Protein AF-A0A6M6JN45-F1 (afdb_monomer_lite)

Radius of gyration: 21.78 Å; chains: 1; bounding box: 51×62×57 Å

Secondary structure (DSSP, 8-state):
-PPPP---HHHHHHHHHTTHHHHHHHSHHHHHHHHTTTHHHHHHHHHHHHHHTT--EEEEE--HHHHHHHHHHH-TT-SEEEE-S--HHHHHHHHTS-GGGEEEEE---TTS--HHHHHHHHHHHHHHHHTT--TTTTEEEEEPTT----TTSEEEE--S-STTSHHHHHHHHHHT--HHHHHHHHHHHHHHHTS--TT-HHHHHHHHHHHSS-EEESSSHHHHHHHHH-SSBPP--EEES-SS--GGGTT-EEESTTSSB---S-HHHHHHHHHHHHHHHHHHSPBPP-PPP--S-EEEEEETTEEEEE-TTSPTT--SHHHHHHHHHHS--SSEEEEE-S-TTTTGGGGGHHHHHHHHH-S-EEEEESS---TTSEEEEEEE---SSS--HHHHHHHHHHHHHT-SS-EEEEEESSHHHHHHHHHHHHHT-

Structure (mmCIF, N/CA/C/O backbone):
data_AF-A0A6M6JN45-F1
#
_entry.id   AF-A0A6M6JN45-F1
#
loop_
_atom_site.group_PDB
_atom_site.id
_atom_site.type_symbol
_atom_site.label_atom_id
_atom_site.label_alt_id
_atom_site.label_comp_id
_atom_site.label_asym_id
_atom_site.label_entity_id
_atom_site.label_seq_id
_atom_site.pdbx_PDB_ins_code
_atom_site.Cartn_x
_atom_site.Cartn_y
_atom_site.Cartn_z
_atom_site.occupancy
_atom_site.B_iso_or_equiv
_atom_site.auth_seq_id
_atom_site.auth_comp_id
_atom_site.auth_asym_id
_atom_site.auth_atom_id
_atom_site.pdbx_PDB_model_num
ATOM 1 N N . MET A 1 1 ? -20.669 22.381 -11.187 1.00 40.47 1 MET A N 1
ATOM 2 C CA . MET A 1 1 ? -19.423 23.168 -11.249 1.00 40.47 1 MET A CA 1
ATOM 3 C C . MET A 1 1 ? -18.968 23.366 -9.821 1.00 40.47 1 MET A C 1
ATOM 5 O O . MET A 1 1 ? -19.479 24.249 -9.146 1.00 40.47 1 MET A O 1
ATOM 9 N N . THR A 1 2 ? -18.127 22.462 -9.335 1.00 48.34 2 THR A N 1
ATOM 10 C CA . THR A 1 2 ? -17.433 22.597 -8.054 1.00 48.34 2 THR A CA 1
ATOM 11 C C . THR A 1 2 ? -16.395 23.703 -8.249 1.00 48.34 2 THR A C 1
ATOM 13 O O . THR A 1 2 ? -15.660 23.682 -9.234 1.00 48.34 2 THR A O 1
ATOM 16 N N . THR A 1 3 ? -16.407 24.740 -7.415 1.00 53.75 3 THR A N 1
ATOM 17 C CA . THR A 1 3 ? -15.419 25.824 -7.501 1.00 53.75 3 THR A CA 1
ATOM 18 C C . THR A 1 3 ? -14.046 25.240 -7.176 1.00 53.75 3 THR A C 1
ATOM 20 O O . THR A 1 3 ? -13.905 24.614 -6.128 1.00 53.75 3 THR A O 1
ATOM 23 N N . ALA A 1 4 ? -13.060 25.416 -8.061 1.00 64.88 4 ALA A N 1
ATOM 24 C CA . ALA A 1 4 ? -11.691 24.964 -7.815 1.00 64.88 4 ALA A CA 1
ATOM 25 C C . ALA A 1 4 ? -11.175 25.559 -6.495 1.00 64.88 4 ALA A C 1
ATOM 27 O O . ALA A 1 4 ? -11.266 26.772 -6.278 1.00 64.88 4 ALA A O 1
ATOM 28 N N . VAL A 1 5 ? -10.680 24.704 -5.600 1.00 84.25 5 VAL A N 1
ATOM 29 C CA . VAL A 1 5 ? -10.133 25.136 -4.310 1.00 84.25 5 VAL A CA 1
ATOM 30 C C . VAL A 1 5 ? -8.695 25.591 -4.532 1.00 84.25 5 VAL A C 1
ATOM 32 O O . VAL A 1 5 ? -7.874 24.834 -5.042 1.00 84.25 5 VAL A O 1
ATOM 35 N N . HIS A 1 6 ? -8.385 26.826 -4.138 1.00 88.19 6 HIS A N 1
ATOM 36 C CA . HIS A 1 6 ? -7.027 27.366 -4.175 1.00 88.19 6 HIS A CA 1
ATOM 37 C C . HIS A 1 6 ? -6.503 27.608 -2.756 1.00 88.19 6 HIS A C 1
ATOM 39 O O . HIS A 1 6 ? -7.252 28.106 -1.909 1.00 88.19 6 HIS A O 1
ATOM 45 N N . PRO A 1 7 ? -5.225 27.291 -2.484 1.00 91.38 7 PRO A N 1
ATOM 46 C CA . PRO A 1 7 ? -4.605 27.611 -1.209 1.00 91.38 7 PRO A CA 1
ATOM 47 C C . PRO A 1 7 ? -4.439 29.135 -1.047 1.00 91.38 7 PRO A C 1
ATOM 49 O O . PRO A 1 7 ? -4.425 29.870 -2.041 1.00 91.38 7 PRO A O 1
ATOM 52 N N . PRO A 1 8 ? -4.295 29.637 0.194 1.00 93.19 8 PRO A N 1
ATOM 53 C CA . PRO A 1 8 ? -4.067 31.057 0.445 1.00 93.19 8 PRO A CA 1
ATOM 54 C C . PRO A 1 8 ? -2.817 31.584 -0.280 1.00 93.19 8 PRO A C 1
ATOM 56 O O . PRO A 1 8 ? -1.755 30.957 -0.250 1.00 93.19 8 PRO A O 1
ATOM 59 N N . ALA A 1 9 ? -2.926 32.756 -0.914 1.00 93.38 9 ALA A N 1
ATOM 60 C CA . ALA A 1 9 ? -1.840 33.336 -1.711 1.00 93.38 9 ALA A CA 1
ATOM 61 C C . ALA A 1 9 ? -0.575 33.636 -0.884 1.00 93.38 9 ALA A C 1
ATOM 63 O O . ALA A 1 9 ? 0.534 33.563 -1.404 1.00 93.38 9 ALA A O 1
ATOM 64 N N . ASP A 1 10 ? -0.721 33.935 0.409 1.00 95.94 10 ASP A N 1
ATOM 65 C CA . ASP A 1 10 ? 0.396 34.147 1.334 1.00 95.94 10 ASP A CA 1
ATOM 66 C C . ASP A 1 10 ? 1.163 32.851 1.645 1.00 95.94 10 ASP A C 1
ATOM 68 O O . ASP A 1 10 ? 2.376 32.886 1.851 1.00 95.94 10 ASP A O 1
ATOM 72 N N . VAL A 1 11 ? 0.487 31.695 1.652 1.00 96.00 11 VAL A N 1
ATOM 73 C CA . VAL A 1 11 ? 1.140 30.385 1.800 1.00 96.00 11 VAL A CA 1
ATOM 74 C C . VAL A 1 11 ? 1.981 30.089 0.562 1.00 96.00 11 VAL A C 1
ATOM 76 O O . VAL A 1 11 ? 3.159 29.767 0.702 1.00 96.00 11 VAL A O 1
ATOM 79 N N . LEU A 1 12 ? 1.415 30.268 -0.638 1.00 96.81 12 LEU A N 1
ATOM 80 C CA . LEU A 1 12 ? 2.154 30.088 -1.893 1.00 96.81 12 LEU A CA 1
ATOM 81 C C . LEU A 1 12 ? 3.331 31.063 -2.008 1.00 96.81 12 LEU A C 1
ATOM 83 O O . LEU A 1 12 ? 4.428 30.641 -2.358 1.00 96.81 12 LEU A O 1
ATOM 87 N N . GLY A 1 13 ? 3.137 32.334 -1.641 1.00 96.56 13 GLY A N 1
ATOM 88 C CA . GLY A 1 13 ? 4.209 33.330 -1.616 1.00 96.56 13 GLY A CA 1
ATOM 89 C C . GLY A 1 13 ? 5.385 32.899 -0.737 1.00 96.56 13 GLY A C 1
ATOM 90 O O . GLY A 1 13 ? 6.525 32.943 -1.183 1.00 96.56 13 GLY A O 1
ATOM 91 N N . ARG A 1 14 ? 5.119 32.375 0.470 1.00 97.00 14 ARG A N 1
ATOM 92 C CA . ARG A 1 14 ? 6.176 31.860 1.361 1.00 97.00 14 ARG A CA 1
ATOM 93 C C . ARG A 1 14 ? 6.919 30.651 0.792 1.00 97.00 14 ARG A C 1
ATOM 95 O O . ARG A 1 14 ? 8.124 30.549 0.999 1.00 97.00 14 ARG A O 1
ATOM 102 N N . LEU A 1 15 ? 6.224 29.742 0.105 1.00 97.56 15 LEU A N 1
ATOM 103 C CA . LEU A 1 15 ? 6.859 28.587 -0.542 1.00 97.56 15 LEU A CA 1
ATOM 104 C C . LEU A 1 15 ? 7.791 29.024 -1.678 1.00 97.56 15 LEU A C 1
ATOM 106 O O . LEU A 1 15 ? 8.909 28.521 -1.773 1.00 97.56 15 LEU A O 1
ATOM 110 N N . VAL A 1 16 ? 7.342 29.977 -2.501 1.00 98.00 16 VAL A N 1
ATOM 111 C CA . VAL A 1 16 ? 8.120 30.532 -3.619 1.00 98.00 16 VAL A CA 1
ATOM 112 C C . VAL A 1 16 ? 9.330 31.314 -3.105 1.00 98.00 16 VAL A C 1
ATOM 114 O O . VAL A 1 16 ? 10.452 31.052 -3.531 1.00 98.00 16 VAL A O 1
ATOM 117 N N . ASP A 1 17 ? 9.135 32.212 -2.136 1.00 97.50 17 ASP A N 1
ATOM 118 C CA . ASP A 1 17 ? 10.223 32.985 -1.519 1.00 97.50 17 ASP A CA 1
ATOM 119 C C . ASP A 1 17 ? 11.254 32.075 -0.825 1.00 97.50 17 ASP A C 1
ATOM 121 O O . ASP A 1 17 ? 12.443 32.396 -0.768 1.00 97.50 17 ASP A O 1
ATOM 125 N N . GLY A 1 18 ? 10.801 30.932 -0.297 1.00 97.19 18 GLY A N 1
ATOM 126 C CA . GLY A 1 18 ? 11.632 29.910 0.338 1.00 97.19 18 GLY A CA 1
ATOM 127 C C . GLY A 1 18 ? 12.325 28.942 -0.626 1.00 97.19 18 GLY A C 1
ATOM 128 O O . GLY A 1 18 ? 13.052 28.069 -0.155 1.00 97.19 18 GLY A O 1
ATOM 129 N N . ALA A 1 19 ? 12.109 29.075 -1.938 1.00 97.56 19 ALA A N 1
ATOM 130 C CA . ALA A 1 19 ? 12.617 28.170 -2.971 1.00 97.56 19 ALA A CA 1
ATOM 131 C C . ALA A 1 19 ? 12.285 26.679 -2.720 1.00 97.56 19 ALA A C 1
ATOM 133 O O . ALA A 1 19 ? 13.114 25.783 -2.932 1.00 97.56 19 ALA A O 1
ATOM 134 N N . VAL A 1 20 ? 11.088 26.403 -2.186 1.00 97.00 20 VAL A N 1
ATOM 135 C CA . VAL A 1 20 ? 10.711 25.065 -1.705 1.00 97.00 20 VAL A CA 1
ATOM 136 C C . VAL A 1 20 ? 10.593 24.054 -2.848 1.00 97.00 20 VAL A C 1
ATOM 138 O O . VAL A 1 20 ? 11.021 22.912 -2.681 1.00 97.00 20 VAL A O 1
ATOM 141 N N . ALA A 1 21 ? 10.065 24.440 -4.014 1.00 96.88 21 ALA A N 1
ATOM 142 C CA . ALA A 1 21 ? 9.943 23.534 -5.156 1.00 96.88 21 ALA A CA 1
ATOM 143 C C . ALA A 1 21 ? 11.320 23.112 -5.680 1.00 96.88 21 ALA A C 1
ATOM 145 O O . ALA A 1 21 ? 11.554 21.921 -5.910 1.00 96.88 21 ALA A O 1
ATOM 146 N N . SER A 1 22 ? 12.251 24.064 -5.813 1.00 96.19 22 SER A N 1
ATOM 147 C CA . SER A 1 22 ? 13.625 23.755 -6.209 1.00 96.19 22 SER A CA 1
ATOM 148 C C . SER A 1 22 ? 14.314 22.862 -5.175 1.00 96.19 22 SER A C 1
ATOM 150 O O . SER A 1 22 ? 14.963 21.888 -5.553 1.00 96.19 22 SER A O 1
ATOM 152 N N . ALA A 1 23 ? 14.144 23.143 -3.877 1.00 95.19 23 ALA A N 1
ATOM 153 C CA . ALA A 1 23 ? 14.745 22.348 -2.805 1.00 95.19 23 ALA A CA 1
ATOM 154 C C . ALA A 1 23 ? 14.238 20.894 -2.796 1.00 95.19 23 ALA A C 1
ATOM 156 O O . ALA A 1 23 ? 15.038 19.963 -2.697 1.00 95.19 23 ALA A O 1
ATOM 157 N N . VAL A 1 24 ? 12.926 20.685 -2.962 1.00 93.38 24 VAL A N 1
ATOM 158 C CA . VAL A 1 24 ? 12.335 19.345 -3.128 1.00 93.38 24 VAL A CA 1
ATOM 159 C C . VAL A 1 24 ? 12.900 18.659 -4.376 1.00 93.38 24 VAL A C 1
ATOM 161 O O . VAL A 1 24 ? 13.296 17.495 -4.315 1.00 93.38 24 VAL A O 1
ATOM 164 N N . GLY A 1 25 ? 13.004 19.389 -5.491 1.00 92.31 25 GLY A N 1
ATOM 165 C CA . GLY A 1 25 ? 13.519 18.894 -6.770 1.00 92.31 25 GLY A CA 1
ATOM 166 C C . GLY A 1 25 ? 14.996 18.479 -6.777 1.00 92.31 25 GLY A C 1
ATOM 167 O O . GLY A 1 25 ? 15.408 17.703 -7.653 1.00 92.31 25 GLY A O 1
ATOM 168 N N . ASP A 1 26 ? 15.780 18.987 -5.826 1.00 91.19 26 ASP A N 1
ATOM 169 C CA . ASP A 1 26 ? 17.180 18.621 -5.585 1.00 91.19 26 ASP A CA 1
ATOM 170 C C . ASP A 1 26 ? 17.353 17.580 -4.466 1.00 91.19 26 ASP A C 1
ATOM 172 O O . ASP A 1 26 ? 18.458 17.073 -4.256 1.00 91.19 26 ASP A O 1
ATOM 176 N N . GLY A 1 27 ? 16.262 17.203 -3.793 1.00 88.44 27 GLY A N 1
ATOM 177 C CA . GLY A 1 27 ? 16.241 16.140 -2.798 1.00 88.44 27 GLY A CA 1
ATOM 178 C C . GLY A 1 27 ? 16.537 14.747 -3.380 1.00 88.44 27 GLY A C 1
ATOM 179 O O . GLY A 1 27 ? 16.401 14.513 -4.587 1.00 88.44 27 GLY A O 1
ATOM 180 N N . PRO A 1 28 ? 16.912 13.777 -2.524 1.00 81.06 28 PRO A N 1
ATOM 181 C CA . PRO A 1 28 ? 17.356 12.451 -2.960 1.00 81.06 28 PRO A CA 1
ATOM 182 C C . PRO A 1 28 ? 16.277 11.677 -3.732 1.00 81.06 28 PRO A C 1
ATOM 184 O O . PRO A 1 28 ? 16.596 11.054 -4.744 1.00 81.06 28 PRO A O 1
ATOM 187 N N . ARG A 1 29 ? 15.002 11.779 -3.325 1.00 87.38 29 ARG A N 1
ATOM 188 C CA . ARG A 1 29 ? 13.880 11.108 -4.007 1.00 87.38 29 ARG A CA 1
ATOM 189 C C . ARG A 1 29 ? 13.657 11.639 -5.425 1.00 87.38 29 ARG A C 1
ATOM 191 O O . ARG A 1 29 ? 13.634 10.869 -6.385 1.00 87.38 29 ARG A O 1
ATOM 198 N N . ALA A 1 30 ? 13.629 12.964 -5.580 1.00 85.19 30 ALA A N 1
ATOM 199 C CA . ALA A 1 30 ? 13.454 13.623 -6.874 1.00 85.19 30 ALA A CA 1
ATOM 200 C C . ALA A 1 30 ? 14.658 13.436 -7.821 1.00 85.19 30 ALA A C 1
ATOM 202 O O . ALA A 1 30 ? 14.510 13.499 -9.048 1.00 85.19 30 ALA A O 1
ATOM 203 N N . ALA A 1 31 ? 15.857 13.183 -7.283 1.00 82.88 31 ALA A N 1
ATOM 204 C CA . ALA A 1 31 ? 17.055 12.929 -8.080 1.00 82.88 31 ALA A CA 1
ATOM 205 C C . ALA A 1 31 ? 16.952 11.648 -8.931 1.00 82.88 31 ALA A C 1
ATOM 207 O O . ALA A 1 31 ? 17.550 11.596 -10.013 1.00 82.88 31 ALA A O 1
ATOM 208 N N . CYS A 1 32 ? 16.150 10.662 -8.506 1.00 85.12 32 CYS A N 1
ATOM 209 C CA . CYS A 1 32 ? 15.976 9.387 -9.207 1.00 85.12 32 CYS A CA 1
ATOM 210 C C . CYS A 1 32 ? 15.488 9.554 -10.654 1.00 85.12 32 CYS A C 1
ATOM 212 O O . CYS A 1 32 ? 15.963 8.850 -11.539 1.00 85.12 32 CYS A O 1
ATOM 214 N N . VAL A 1 33 ? 14.645 10.555 -10.943 1.00 88.88 33 VAL A N 1
ATOM 215 C CA . VAL A 1 33 ? 14.144 10.821 -12.309 1.00 88.88 33 VAL A CA 1
ATOM 216 C C . VAL A 1 33 ? 15.287 11.076 -13.299 1.00 88.88 33 VAL A C 1
ATOM 218 O O . VAL A 1 33 ? 15.268 10.589 -14.428 1.00 88.88 33 VAL A O 1
ATOM 221 N N . ARG A 1 34 ? 16.321 11.821 -12.883 1.00 82.75 34 ARG A N 1
ATOM 222 C CA . ARG A 1 34 ? 17.499 12.084 -13.729 1.00 82.75 34 ARG A CA 1
ATOM 223 C C . ARG A 1 34 ? 18.363 10.831 -13.882 1.00 82.75 34 ARG A C 1
ATOM 225 O O . ARG A 1 34 ? 18.900 10.592 -14.963 1.00 82.75 34 ARG A O 1
ATOM 232 N N . ALA A 1 35 ? 18.472 10.044 -12.814 1.00 85.75 35 ALA A N 1
ATOM 233 C CA . ALA A 1 35 ? 19.268 8.823 -12.761 1.00 85.75 35 ALA A CA 1
ATOM 234 C C . ALA A 1 35 ? 18.607 7.615 -13.452 1.00 85.75 35 ALA A C 1
ATOM 236 O O . ALA A 1 35 ? 19.279 6.612 -13.655 1.00 85.75 35 ALA A O 1
ATOM 237 N N . ALA A 1 36 ? 17.334 7.706 -13.851 1.00 90.19 36 ALA A N 1
ATOM 238 C CA . ALA A 1 36 ? 16.586 6.589 -14.425 1.00 90.19 36 ALA A CA 1
ATOM 239 C C . ALA A 1 36 ? 16.908 6.289 -15.901 1.00 90.19 36 ALA A C 1
ATOM 241 O O . ALA A 1 36 ? 16.662 5.179 -16.366 1.00 90.19 36 ALA A O 1
ATOM 242 N N . ARG A 1 37 ? 17.475 7.238 -16.667 1.00 89.94 37 ARG A N 1
ATOM 243 C CA . ARG A 1 37 ? 17.726 7.037 -18.113 1.00 89.94 37 ARG A CA 1
ATOM 244 C C . ARG A 1 37 ? 18.591 5.805 -18.438 1.00 89.94 37 ARG A C 1
ATOM 246 O O . ARG A 1 37 ? 18.226 5.089 -19.367 1.00 89.94 37 ARG A O 1
ATOM 253 N N . PRO A 1 38 ? 19.698 5.521 -17.722 1.00 89.81 38 PRO A N 1
ATOM 254 C CA . PRO A 1 38 ? 20.491 4.315 -17.961 1.00 89.81 38 PRO A CA 1
ATOM 255 C C . PRO A 1 38 ? 19.724 3.008 -17.702 1.00 89.81 38 PRO A C 1
ATOM 257 O O . PRO A 1 38 ? 20.005 2.016 -18.369 1.00 89.81 38 PRO A O 1
ATOM 260 N N . LEU A 1 39 ? 18.729 3.013 -16.802 1.00 92.19 39 LEU A N 1
ATOM 261 C CA . LEU A 1 39 ? 17.949 1.818 -16.451 1.00 92.19 39 LEU A CA 1
ATOM 262 C C . LEU A 1 39 ? 17.059 1.331 -17.599 1.00 92.19 39 LEU A C 1
ATOM 264 O O . LEU A 1 39 ? 16.739 0.150 -17.651 1.00 92.19 39 LEU A O 1
ATOM 268 N N . VAL A 1 40 ? 16.673 2.200 -18.541 1.00 94.75 40 VAL A N 1
ATOM 269 C CA . VAL A 1 40 ? 15.775 1.838 -19.655 1.00 94.75 40 VAL A CA 1
ATOM 270 C C . VAL A 1 40 ? 16.332 0.654 -20.456 1.00 94.75 40 VAL A C 1
ATOM 272 O O . VAL A 1 40 ? 15.629 -0.327 -20.704 1.00 94.75 40 VAL A O 1
ATOM 275 N N . GLY A 1 41 ? 17.613 0.727 -20.831 1.00 94.88 41 GLY A N 1
ATOM 276 C CA . GLY A 1 41 ? 18.274 -0.333 -21.595 1.00 94.88 41 GLY A CA 1
ATOM 277 C C . GLY A 1 41 ? 18.486 -1.606 -20.775 1.00 94.88 41 GLY A C 1
ATOM 278 O O . GLY A 1 41 ? 18.274 -2.703 -21.285 1.00 94.88 41 GLY A O 1
ATOM 279 N N . GLU A 1 42 ? 18.853 -1.459 -19.501 1.00 95.44 42 GLU A N 1
ATOM 280 C CA . GLU A 1 42 ? 19.074 -2.579 -18.580 1.00 95.44 42 GLU A CA 1
ATOM 281 C C . GLU A 1 42 ? 17.785 -3.371 -18.327 1.00 95.44 42 GLU A C 1
ATOM 283 O O . GLU A 1 42 ? 17.772 -4.591 -18.481 1.00 95.44 42 GLU A O 1
ATOM 288 N N . VAL A 1 43 ? 16.677 -2.681 -18.036 1.00 97.06 43 VAL A N 1
ATOM 289 C CA . VAL A 1 43 ? 15.367 -3.306 -17.808 1.00 97.06 43 VAL A CA 1
ATOM 290 C C . VAL A 1 43 ? 14.856 -3.995 -19.073 1.00 97.06 43 VAL A C 1
ATOM 292 O O . VAL A 1 43 ? 14.346 -5.111 -18.991 1.00 97.06 43 VAL A O 1
ATOM 295 N N . THR A 1 44 ? 15.042 -3.382 -20.247 1.00 96.44 44 THR A N 1
ATOM 296 C CA . THR A 1 44 ? 14.655 -3.989 -21.534 1.00 96.44 44 THR A CA 1
ATOM 297 C C . THR A 1 44 ? 15.433 -5.281 -21.790 1.00 96.44 44 THR A C 1
ATOM 299 O O . THR A 1 44 ? 14.833 -6.323 -22.046 1.00 96.44 44 THR A O 1
ATOM 302 N N . ALA A 1 45 ? 16.761 -5.252 -21.642 1.00 96.31 45 ALA A N 1
ATOM 303 C CA . ALA A 1 45 ? 17.602 -6.431 -21.841 1.00 96.31 45 ALA A CA 1
ATOM 304 C C . ALA A 1 45 ? 17.290 -7.553 -20.833 1.00 96.31 45 ALA A C 1
ATOM 306 O O . ALA A 1 45 ? 17.266 -8.736 -21.193 1.00 96.31 45 ALA A O 1
ATOM 307 N N . LEU A 1 46 ? 17.028 -7.191 -19.573 1.00 96.94 46 LEU A N 1
ATOM 308 C CA . LEU A 1 46 ? 16.658 -8.145 -18.533 1.00 96.94 46 LEU A CA 1
ATOM 309 C C . LEU A 1 46 ? 15.299 -8.790 -18.827 1.00 96.94 46 LEU A C 1
ATOM 311 O O . LEU A 1 46 ? 15.170 -10.010 -18.717 1.00 96.94 46 LEU A O 1
ATOM 315 N N . ARG A 1 47 ? 14.313 -7.998 -19.262 1.00 97.06 47 ARG A N 1
ATOM 316 C CA . ARG A 1 47 ? 12.996 -8.492 -19.672 1.00 97.06 47 ARG A CA 1
ATOM 317 C C . ARG A 1 47 ? 13.095 -9.471 -20.834 1.00 97.06 47 ARG A C 1
ATOM 319 O O . ARG A 1 47 ? 12.523 -10.552 -20.752 1.00 97.06 47 ARG A O 1
ATOM 326 N N . ASP A 1 48 ? 13.844 -9.130 -21.880 1.00 96.88 48 ASP A N 1
ATOM 327 C CA . ASP A 1 48 ? 14.022 -10.002 -23.045 1.00 96.88 48 ASP A CA 1
ATOM 328 C C . ASP A 1 48 ? 14.674 -11.334 -22.654 1.00 96.88 48 ASP A C 1
ATOM 330 O O . ASP A 1 48 ? 14.248 -12.401 -23.100 1.00 96.88 48 ASP A O 1
ATOM 334 N N . THR A 1 49 ? 15.665 -11.284 -21.759 1.00 96.69 49 THR A N 1
ATOM 335 C CA . THR A 1 49 ? 16.334 -12.477 -21.220 1.00 96.69 49 THR A CA 1
ATOM 336 C C . THR A 1 49 ? 15.365 -13.364 -20.435 1.00 96.69 49 THR A C 1
ATOM 338 O O . THR A 1 49 ? 15.339 -14.578 -20.630 1.00 96.69 49 THR A O 1
ATOM 341 N N . LEU A 1 50 ? 14.553 -12.766 -19.559 1.00 96.38 50 LEU A N 1
ATOM 342 C CA . LEU A 1 50 ? 13.551 -13.469 -18.755 1.00 96.38 50 LEU A CA 1
ATOM 343 C C . LEU A 1 50 ? 12.454 -14.087 -19.627 1.00 96.38 50 LEU A C 1
ATOM 345 O O . LEU A 1 50 ? 12.149 -15.270 -19.490 1.00 96.38 50 LEU A O 1
ATOM 349 N N . HIS A 1 51 ? 11.932 -13.328 -20.589 1.00 96.38 51 HIS A N 1
ATOM 350 C CA . HIS A 1 51 ? 10.931 -13.804 -21.539 1.00 96.38 51 HIS A CA 1
ATOM 351 C C . HIS A 1 51 ? 11.448 -14.959 -22.404 1.00 96.38 51 HIS A C 1
ATOM 353 O O . HIS A 1 51 ? 10.715 -15.917 -22.642 1.00 96.38 51 HIS A O 1
ATOM 359 N N . ALA A 1 52 ? 12.706 -14.904 -22.856 1.00 96.81 52 ALA A N 1
ATOM 360 C CA . ALA A 1 52 ? 13.329 -16.004 -23.592 1.00 96.81 52 ALA A CA 1
ATOM 361 C C . ALA A 1 52 ? 13.449 -17.286 -22.746 1.00 96.81 52 ALA A C 1
ATOM 363 O O . ALA A 1 52 ? 13.450 -18.383 -23.301 1.00 96.81 52 ALA A O 1
ATOM 364 N N . ALA A 1 53 ? 13.507 -17.148 -21.418 1.00 95.06 53 ALA A N 1
ATOM 365 C CA . ALA A 1 53 ? 13.466 -18.248 -20.459 1.00 95.06 53 ALA A CA 1
ATOM 366 C C . ALA A 1 53 ? 12.036 -18.654 -20.037 1.00 95.06 53 ALA A C 1
ATOM 368 O O . ALA A 1 53 ? 11.891 -19.508 -19.171 1.00 95.06 53 ALA A O 1
ATOM 369 N N . GLY A 1 54 ? 10.987 -18.060 -20.621 1.00 96.12 54 GLY A N 1
ATOM 370 C CA . GLY A 1 54 ? 9.584 -18.337 -20.279 1.00 96.12 54 GLY A CA 1
ATOM 371 C C . GLY A 1 54 ? 9.042 -17.557 -19.074 1.00 96.12 54 GLY A C 1
ATOM 372 O O . GLY A 1 54 ? 7.867 -17.688 -18.742 1.00 96.12 54 GLY A O 1
ATOM 373 N N . LEU A 1 55 ? 9.857 -16.699 -18.455 1.00 96.69 55 LEU A N 1
ATOM 374 C CA . LEU A 1 55 ? 9.521 -15.955 -17.241 1.00 96.69 55 LEU A CA 1
ATOM 375 C C . LEU A 1 55 ? 8.871 -14.620 -17.610 1.00 96.69 55 LEU A C 1
ATOM 377 O O . LEU A 1 55 ? 9.555 -13.651 -17.933 1.00 96.69 55 LEU A O 1
ATOM 381 N N . ALA A 1 56 ? 7.540 -14.585 -17.601 1.00 95.56 56 ALA A N 1
ATOM 382 C CA . ALA A 1 56 ? 6.730 -13.446 -18.046 1.00 95.56 56 ALA A CA 1
ATOM 383 C C . ALA A 1 56 ? 5.750 -12.922 -16.978 1.00 95.56 56 ALA A C 1
ATOM 385 O O . ALA A 1 56 ? 4.945 -12.032 -17.264 1.00 95.56 56 ALA A O 1
ATOM 386 N N . LYS A 1 57 ? 5.764 -13.496 -15.770 1.00 97.38 57 LYS A N 1
ATOM 387 C CA . LYS A 1 57 ? 5.020 -13.027 -14.594 1.00 97.38 57 LYS A CA 1
ATOM 388 C C . LYS A 1 57 ? 6.008 -12.532 -13.548 1.00 97.38 57 LYS A C 1
ATOM 390 O O . LYS A 1 57 ? 7.023 -13.175 -13.317 1.00 97.38 57 LYS A O 1
ATOM 395 N N . VAL A 1 58 ? 5.717 -11.399 -12.927 1.00 98.38 58 VAL A N 1
ATOM 396 C CA . VAL A 1 58 ? 6.568 -10.786 -11.908 1.00 98.38 58 VAL A CA 1
ATOM 397 C C . VAL A 1 58 ? 5.901 -10.931 -10.551 1.00 98.38 58 VAL A C 1
ATOM 399 O O . VAL A 1 58 ? 4.789 -10.442 -10.354 1.00 98.38 58 VAL A O 1
ATOM 402 N N . LEU A 1 59 ? 6.604 -11.565 -9.619 1.00 98.38 59 LEU A N 1
ATOM 403 C CA . LEU A 1 59 ? 6.264 -11.585 -8.205 1.00 98.38 59 LEU A CA 1
ATOM 404 C C . LEU A 1 59 ? 7.207 -10.632 -7.469 1.00 98.38 59 LEU A C 1
ATOM 406 O O . LEU A 1 59 ? 8.393 -10.917 -7.344 1.00 98.38 59 LEU A O 1
ATOM 410 N N . LEU A 1 60 ? 6.709 -9.479 -7.032 1.00 98.50 60 LEU A N 1
ATOM 411 C CA . LEU A 1 60 ? 7.503 -8.431 -6.392 1.00 98.50 60 LEU A CA 1
ATOM 412 C C . LEU A 1 60 ? 7.377 -8.506 -4.870 1.00 98.50 60 LEU A C 1
ATOM 414 O O . LEU A 1 60 ? 6.277 -8.346 -4.354 1.00 98.50 60 LEU A O 1
ATOM 418 N N . VAL A 1 61 ? 8.497 -8.644 -4.158 1.00 98.25 61 VAL A N 1
ATOM 419 C CA . VAL A 1 61 ? 8.572 -8.464 -2.700 1.00 98.25 61 VAL A CA 1
ATOM 420 C C . VAL A 1 61 ? 9.209 -7.111 -2.384 1.00 98.25 61 VAL A C 1
ATOM 422 O O . VAL A 1 61 ? 10.337 -6.833 -2.807 1.00 98.25 61 VAL A O 1
ATOM 425 N N . THR A 1 62 ? 8.477 -6.243 -1.682 1.00 96.62 62 THR A N 1
ATOM 426 C CA . THR A 1 62 ? 8.864 -4.836 -1.467 1.00 96.62 62 THR A CA 1
ATOM 427 C C . THR A 1 62 ? 8.106 -4.195 -0.291 1.00 96.62 62 THR A C 1
ATOM 429 O O . THR A 1 62 ? 7.480 -4.893 0.497 1.00 96.62 62 THR A O 1
ATOM 432 N N . THR A 1 63 ? 8.182 -2.871 -0.140 1.00 93.31 63 THR A N 1
ATOM 433 C CA . THR A 1 63 ? 7.383 -2.079 0.807 1.00 93.31 63 THR A CA 1
ATOM 434 C C . THR A 1 63 ? 6.091 -1.566 0.152 1.00 93.31 63 THR A C 1
ATOM 436 O O . THR A 1 63 ? 6.059 -1.406 -1.072 1.00 93.31 63 THR A O 1
ATOM 439 N N . PRO A 1 64 ? 5.044 -1.212 0.924 1.00 90.94 64 PRO A N 1
ATOM 440 C CA . PRO A 1 64 ? 3.765 -0.762 0.360 1.00 90.94 64 PRO A CA 1
ATOM 441 C C . PRO A 1 64 ? 3.879 0.410 -0.627 1.00 90.94 64 PRO A C 1
ATOM 443 O O . PRO A 1 64 ? 3.259 0.402 -1.688 1.00 90.94 64 PRO A O 1
ATOM 446 N N . ALA A 1 65 ? 4.715 1.410 -0.330 1.00 90.75 65 ALA A N 1
ATOM 447 C CA . ALA A 1 65 ? 4.883 2.575 -1.199 1.00 90.75 65 ALA A CA 1
ATOM 448 C C . ALA A 1 65 ? 5.563 2.229 -2.530 1.00 90.75 65 ALA A C 1
ATOM 450 O O . ALA A 1 65 ? 5.098 2.641 -3.592 1.00 90.75 65 ALA A O 1
ATOM 451 N N . THR A 1 66 ? 6.642 1.447 -2.492 1.00 94.88 66 THR A N 1
ATOM 452 C CA . THR A 1 66 ? 7.341 1.007 -3.706 1.00 94.88 66 THR A CA 1
ATOM 453 C C . THR A 1 66 ? 6.474 0.061 -4.531 1.00 94.88 66 THR A C 1
ATOM 455 O O . THR A 1 66 ? 6.420 0.203 -5.752 1.00 94.88 66 THR A O 1
ATOM 458 N N . GLY A 1 67 ? 5.745 -0.843 -3.872 1.00 95.62 67 GLY A N 1
ATOM 459 C CA . GLY A 1 67 ? 4.766 -1.729 -4.493 1.00 95.62 67 GLY A CA 1
ATOM 460 C C . GLY A 1 67 ? 3.676 -0.959 -5.231 1.00 95.62 67 GLY A C 1
ATOM 461 O O . GLY A 1 67 ? 3.497 -1.150 -6.433 1.00 95.62 67 GLY A O 1
ATOM 462 N N . ALA A 1 68 ? 3.025 -0.015 -4.548 1.00 94.19 68 ALA A N 1
ATOM 463 C CA . ALA A 1 68 ? 1.984 0.831 -5.126 1.00 94.19 68 ALA A CA 1
ATOM 464 C C . ALA A 1 68 ? 2.473 1.630 -6.347 1.00 94.19 68 ALA A C 1
ATOM 466 O O . ALA A 1 68 ? 1.758 1.743 -7.345 1.00 94.19 68 ALA A O 1
ATOM 467 N N . VAL A 1 69 ? 3.701 2.162 -6.305 1.00 96.12 69 VAL A N 1
ATOM 468 C CA . V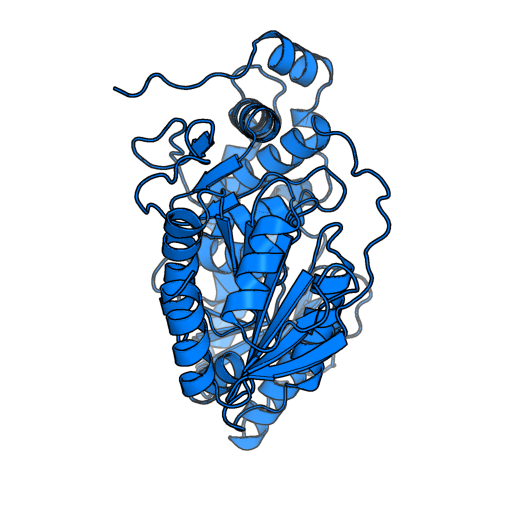AL A 1 69 ? 4.295 2.852 -7.460 1.00 96.12 69 VAL A CA 1
ATOM 469 C C . VAL A 1 69 ? 4.574 1.877 -8.603 1.00 96.12 69 VAL A C 1
ATOM 471 O O . VAL A 1 69 ? 4.247 2.186 -9.749 1.00 96.12 69 VAL A O 1
ATOM 474 N N . ALA A 1 70 ? 5.145 0.704 -8.319 1.00 97.50 70 ALA A N 1
ATOM 475 C CA . ALA A 1 70 ? 5.422 -0.303 -9.338 1.00 97.50 70 ALA A CA 1
ATOM 476 C C . ALA A 1 70 ? 4.137 -0.749 -10.056 1.00 97.50 70 ALA A C 1
ATOM 478 O O . ALA A 1 70 ? 4.124 -0.799 -11.284 1.00 97.50 70 ALA A O 1
ATOM 479 N N . GLU A 1 71 ? 3.045 -0.992 -9.325 1.00 96.38 71 GLU A N 1
ATOM 480 C CA . GLU A 1 71 ? 1.735 -1.340 -9.899 1.00 96.38 71 GLU A CA 1
ATOM 481 C C . GLU A 1 71 ? 1.184 -0.234 -10.799 1.00 96.38 71 GLU A C 1
ATOM 483 O O . GLU A 1 71 ? 0.784 -0.485 -11.936 1.00 96.38 71 GLU A O 1
ATOM 488 N N . VAL A 1 72 ? 1.219 1.009 -10.321 1.00 96.50 72 VAL A N 1
ATOM 489 C CA . VAL A 1 72 ? 0.734 2.175 -11.069 1.00 96.50 72 VAL A CA 1
ATOM 490 C C . VAL A 1 72 ? 1.523 2.410 -12.352 1.00 96.50 72 VAL A C 1
ATOM 492 O O . VAL A 1 72 ? 0.936 2.762 -13.376 1.00 96.50 72 VAL A O 1
ATOM 495 N N . LEU A 1 73 ? 2.844 2.227 -12.314 1.00 97.12 73 LEU A N 1
ATOM 496 C CA . LEU A 1 73 ? 3.701 2.376 -13.490 1.00 97.12 73 LEU A CA 1
ATOM 497 C C . LEU A 1 73 ? 3.576 1.190 -14.455 1.00 97.12 73 LEU A C 1
ATOM 499 O O . LEU A 1 73 ? 3.665 1.393 -15.666 1.00 97.12 73 LEU A O 1
ATOM 503 N N . ALA A 1 74 ? 3.357 -0.024 -13.939 1.00 97.25 74 ALA A N 1
ATOM 504 C CA . ALA A 1 74 ? 3.084 -1.212 -14.746 1.00 97.25 74 ALA A CA 1
ATOM 505 C C . ALA A 1 74 ? 1.770 -1.074 -15.530 1.00 97.25 74 ALA A C 1
ATOM 507 O O . ALA A 1 74 ? 1.698 -1.482 -16.692 1.00 97.25 74 ALA A O 1
ATOM 508 N N . GLY A 1 75 ? 0.776 -0.427 -14.917 1.00 94.38 75 GLY A N 1
ATOM 509 C CA . GLY A 1 75 ? -0.530 -0.166 -15.504 1.00 94.38 75 GLY A CA 1
ATOM 510 C C . GLY A 1 75 ? -1.476 -1.365 -15.434 1.00 94.38 75 GLY A C 1
ATOM 511 O O . GLY A 1 75 ? -1.100 -2.486 -15.085 1.00 94.38 75 GLY A O 1
ATOM 512 N N . ASP A 1 76 ? -2.737 -1.115 -15.779 1.00 89.50 76 ASP A N 1
ATOM 513 C CA . ASP A 1 76 ? -3.794 -2.119 -15.682 1.00 89.50 76 ASP A CA 1
ATOM 514 C C . ASP A 1 76 ? -3.517 -3.333 -16.583 1.00 89.50 76 ASP A C 1
ATOM 516 O O . ASP A 1 76 ? -3.154 -3.207 -17.755 1.00 89.50 76 ASP A O 1
ATOM 520 N N . GLY A 1 77 ? -3.723 -4.534 -16.037 1.00 88.88 77 GLY A N 1
ATOM 521 C CA . GLY A 1 77 ? -3.519 -5.795 -16.755 1.00 88.88 77 GLY A CA 1
ATOM 522 C C . GLY A 1 77 ? -2.061 -6.257 -16.850 1.00 88.88 77 GLY A C 1
ATOM 523 O O . GLY A 1 77 ? -1.799 -7.284 -17.483 1.00 88.88 77 GLY A O 1
ATOM 524 N N . ALA A 1 78 ? -1.120 -5.545 -16.222 1.00 94.88 78 ALA A N 1
ATOM 525 C CA . ALA A 1 78 ? 0.248 -6.018 -16.070 1.00 94.88 78 ALA A CA 1
ATOM 526 C C . ALA A 1 78 ? 0.298 -7.361 -15.325 1.00 94.88 78 ALA A C 1
ATOM 528 O O . ALA A 1 78 ? -0.492 -7.632 -14.420 1.00 94.88 78 ALA A O 1
ATOM 529 N N . ARG A 1 79 ? 1.269 -8.208 -15.682 1.00 95.38 79 ARG A N 1
ATOM 530 C CA . ARG A 1 79 ? 1.521 -9.479 -14.985 1.00 95.38 79 ARG A CA 1
ATOM 531 C C . ARG A 1 79 ? 2.433 -9.247 -13.781 1.00 95.38 79 ARG A C 1
ATOM 533 O O . ARG A 1 79 ? 3.518 -9.816 -13.713 1.00 95.38 79 ARG A O 1
ATOM 540 N N . LEU A 1 80 ? 1.995 -8.376 -12.879 1.00 97.19 80 LEU A N 1
ATOM 541 C CA . LEU A 1 80 ? 2.691 -8.007 -11.651 1.00 97.19 80 LEU A CA 1
ATOM 542 C C . LEU A 1 80 ? 1.817 -8.367 -10.453 1.00 97.19 80 LEU A C 1
ATOM 544 O O . LEU A 1 80 ? 0.686 -7.897 -10.356 1.00 97.19 80 LEU A O 1
ATOM 548 N N . LEU A 1 81 ? 2.354 -9.169 -9.539 1.00 96.44 81 LEU A N 1
ATOM 549 C CA . LEU A 1 81 ? 1.775 -9.390 -8.222 1.00 96.44 81 LEU A CA 1
ATOM 550 C C . LEU A 1 81 ? 2.731 -8.846 -7.163 1.00 96.44 81 LEU A C 1
ATOM 552 O O . LEU A 1 81 ? 3.899 -9.224 -7.129 1.00 96.44 81 LEU A O 1
ATOM 556 N N . VAL A 1 82 ? 2.229 -7.961 -6.306 1.00 96.38 82 VAL A N 1
ATOM 557 C CA . VAL A 1 82 ? 2.998 -7.368 -5.208 1.00 96.38 82 VAL A CA 1
ATOM 558 C C . VAL A 1 82 ? 2.700 -8.084 -3.891 1.00 96.38 82 VAL A C 1
ATOM 560 O O . VAL A 1 82 ? 1.535 -8.294 -3.538 1.00 96.38 82 VAL A O 1
ATOM 563 N N . LEU A 1 83 ? 3.777 -8.426 -3.186 1.00 96.44 83 LEU A N 1
ATOM 564 C CA . LEU A 1 83 ? 3.841 -8.915 -1.815 1.00 96.44 83 LEU A CA 1
ATOM 565 C C . LEU A 1 83 ? 4.559 -7.858 -0.961 1.00 96.44 83 LEU A C 1
ATOM 567 O O . LEU A 1 83 ? 5.787 -7.815 -0.881 1.00 96.44 83 LEU A O 1
ATOM 571 N N . ASP A 1 84 ? 3.778 -6.968 -0.364 1.00 93.50 84 ASP A N 1
ATOM 572 C CA . ASP A 1 84 ? 4.230 -5.824 0.436 1.00 93.50 84 ASP A CA 1
ATOM 573 C C . ASP A 1 84 ? 3.940 -5.968 1.939 1.00 93.50 84 ASP A C 1
ATOM 575 O O . ASP A 1 84 ? 4.258 -5.082 2.733 1.00 93.50 84 ASP A O 1
ATOM 579 N N . SER A 1 85 ? 3.374 -7.109 2.335 1.00 92.25 85 SER A N 1
ATOM 580 C CA . SER A 1 85 ? 3.134 -7.499 3.720 1.00 92.25 85 SER A CA 1
ATOM 581 C C . SER A 1 85 ? 3.351 -9.008 3.900 1.00 92.25 85 SER A C 1
ATOM 583 O O . SER A 1 85 ? 3.209 -9.776 2.945 1.00 92.25 85 SER A O 1
ATOM 585 N N . PRO A 1 86 ? 3.678 -9.466 5.120 1.00 94.94 86 PRO A N 1
ATOM 586 C CA . PRO A 1 86 ? 3.802 -10.886 5.438 1.00 94.94 86 PRO A CA 1
ATOM 587 C C . PRO A 1 86 ? 2.441 -11.550 5.732 1.00 94.94 86 PRO A C 1
ATOM 589 O O . PRO A 1 86 ? 2.355 -12.397 6.620 1.00 94.94 86 PRO A O 1
ATOM 592 N N . ASP A 1 87 ? 1.360 -11.167 5.039 1.00 94.69 87 ASP A N 1
ATOM 593 C CA . ASP A 1 87 ? 0.085 -11.879 5.181 1.00 94.69 87 ASP A CA 1
ATOM 594 C C . ASP A 1 87 ? 0.209 -13.307 4.602 1.00 94.69 87 ASP A C 1
ATOM 596 O O . ASP A 1 87 ? 0.556 -13.476 3.427 1.00 94.69 87 ASP A O 1
ATOM 600 N N . PRO A 1 88 ? -0.059 -14.353 5.402 1.00 92.75 88 PRO A N 1
ATOM 601 C CA . PRO A 1 88 ? 0.160 -15.733 4.979 1.00 92.75 88 PRO A CA 1
ATOM 602 C C . PRO A 1 88 ? -0.765 -16.184 3.842 1.00 92.75 88 PRO A C 1
ATOM 604 O O . PRO A 1 88 ? -0.338 -16.989 3.018 1.00 92.75 88 PRO A O 1
ATOM 607 N N . VAL A 1 89 ? -2.001 -15.673 3.764 1.00 93.44 89 VAL A N 1
ATOM 608 C CA . VAL A 1 89 ? -2.948 -16.036 2.694 1.00 93.44 89 VAL A CA 1
ATOM 609 C C . VAL A 1 89 ? -2.478 -15.440 1.372 1.00 93.44 89 VAL A C 1
ATOM 611 O O . VAL A 1 89 ? -2.389 -16.152 0.376 1.00 93.44 89 VAL A O 1
ATOM 614 N N . ARG A 1 90 ? -2.060 -14.168 1.385 1.00 93.69 90 ARG A N 1
ATOM 615 C CA . ARG A 1 90 ? -1.505 -13.477 0.216 1.00 93.69 90 ARG A CA 1
ATOM 616 C C . ARG A 1 90 ? -0.322 -14.225 -0.395 1.00 93.69 90 ARG A C 1
ATOM 618 O O . ARG A 1 90 ? -0.256 -14.393 -1.612 1.00 93.69 90 ARG A O 1
ATOM 625 N N . VAL A 1 91 ? 0.632 -14.635 0.442 1.00 95.50 91 VAL A N 1
ATOM 626 C CA . VAL A 1 91 ? 1.837 -15.337 -0.025 1.00 95.50 91 VAL A CA 1
ATOM 627 C C . VAL A 1 91 ? 1.496 -16.740 -0.518 1.00 95.50 91 VAL A C 1
ATOM 629 O O . VAL A 1 91 ? 2.018 -17.157 -1.548 1.00 95.50 91 VAL A O 1
ATOM 632 N N . ALA A 1 92 ? 0.591 -17.447 0.158 1.00 94.12 92 ALA A N 1
ATOM 633 C CA . ALA A 1 92 ? 0.121 -18.750 -0.296 1.00 94.12 92 ALA A CA 1
ATOM 634 C C . ALA A 1 92 ? -0.579 -18.680 -1.664 1.00 94.12 92 ALA A C 1
ATOM 636 O O . ALA A 1 92 ? -0.258 -19.456 -2.558 1.00 94.12 92 ALA A O 1
ATOM 637 N N . ASP A 1 93 ? -1.469 -17.709 -1.869 1.00 93.56 93 ASP A N 1
ATOM 638 C CA . ASP A 1 93 ? -2.168 -17.526 -3.147 1.00 93.56 93 ASP A CA 1
ATOM 639 C C . ASP A 1 93 ? -1.215 -17.148 -4.288 1.00 93.56 93 ASP A C 1
ATOM 641 O O . ASP A 1 93 ? -1.426 -17.537 -5.438 1.00 93.56 93 ASP A O 1
ATOM 645 N N . ALA A 1 94 ? -0.138 -16.419 -3.983 1.00 94.50 94 ALA A N 1
ATOM 646 C CA . ALA A 1 94 ? 0.922 -16.153 -4.950 1.00 94.50 94 ALA A CA 1
ATOM 647 C C . ALA A 1 94 ? 1.662 -17.433 -5.374 1.00 94.50 94 ALA A C 1
ATOM 649 O O . ALA A 1 94 ? 2.054 -17.552 -6.537 1.00 94.50 94 ALA A O 1
ATOM 650 N N . LEU A 1 95 ? 1.843 -18.377 -4.445 1.00 94.25 95 LEU A N 1
ATOM 651 C CA . LEU A 1 95 ? 2.534 -19.648 -4.670 1.00 94.25 95 LEU A CA 1
ATOM 652 C C . LEU A 1 95 ? 1.674 -20.692 -5.392 1.00 94.25 95 LEU A C 1
ATOM 654 O O . LEU A 1 95 ? 2.214 -21.455 -6.185 1.00 94.25 95 LEU A O 1
ATOM 658 N N . ASP A 1 96 ? 0.352 -20.663 -5.216 1.00 91.88 96 ASP A N 1
ATOM 659 C CA . ASP A 1 96 ? -0.595 -21.499 -5.977 1.00 91.88 96 ASP A CA 1
ATOM 660 C C . ASP A 1 96 ? -0.730 -21.074 -7.457 1.00 91.88 96 ASP A C 1
ATOM 662 O O . ASP A 1 96 ? -1.454 -21.687 -8.248 1.00 91.88 96 ASP A O 1
ATOM 666 N N . GLY A 1 97 ? -0.056 -19.987 -7.838 1.00 87.19 97 GLY A N 1
ATOM 667 C CA . GLY A 1 97 ? 0.006 -19.491 -9.199 1.00 87.19 97 GLY A CA 1
ATOM 668 C C . GLY A 1 97 ? 0.883 -20.328 -10.138 1.00 87.19 97 GLY A C 1
ATOM 669 O O . GLY A 1 97 ? 1.305 -21.449 -9.885 1.00 87.19 97 GLY A O 1
ATOM 670 N N . ASP A 1 98 ? 1.170 -19.741 -11.292 1.00 91.69 98 ASP A N 1
ATOM 671 C CA . ASP A 1 98 ? 1.990 -20.347 -12.345 1.00 91.69 98 ASP A CA 1
ATOM 672 C C . ASP A 1 98 ? 3.466 -20.004 -12.116 1.00 91.69 98 ASP A C 1
ATOM 674 O O . ASP A 1 98 ? 3.992 -19.044 -12.692 1.00 91.69 98 ASP A O 1
ATOM 678 N N . LEU A 1 99 ? 4.106 -20.747 -11.212 1.00 95.12 99 LEU A N 1
ATOM 679 C CA . LEU A 1 99 ? 5.495 -20.508 -10.812 1.00 95.12 99 LEU A CA 1
ATOM 680 C C . LEU A 1 99 ? 6.499 -20.749 -11.949 1.00 95.12 99 LEU A C 1
ATOM 682 O O . LEU A 1 99 ? 7.502 -20.043 -12.029 1.00 95.12 99 LEU A O 1
ATOM 686 N N . GLU A 1 100 ? 6.193 -21.647 -12.892 1.00 95.44 100 GLU A N 1
ATOM 687 C CA . GLU A 1 100 ? 7.038 -21.919 -14.066 1.00 95.44 100 GLU A CA 1
ATOM 688 C C . GLU A 1 100 ? 7.280 -20.652 -14.900 1.00 95.44 100 GLU A C 1
ATOM 690 O O . GLU A 1 100 ? 8.393 -20.407 -15.365 1.00 95.44 100 GLU A O 1
ATOM 695 N N . ALA A 1 101 ? 6.252 -19.810 -15.048 1.00 96.62 101 ALA A N 1
ATOM 696 C CA . ALA A 1 101 ? 6.332 -18.555 -15.788 1.00 96.62 101 ALA A CA 1
ATOM 697 C C . ALA A 1 101 ? 6.710 -17.338 -14.921 1.00 96.62 101 ALA A C 1
ATOM 699 O O . ALA A 1 101 ? 6.624 -16.206 -15.415 1.00 96.62 101 ALA A O 1
ATOM 700 N N . THR A 1 102 ? 7.084 -17.526 -13.650 1.00 97.75 102 THR A N 1
ATOM 701 C CA . THR A 1 102 ? 7.234 -16.437 -12.671 1.00 97.75 102 THR A CA 1
ATOM 702 C C . THR A 1 102 ? 8.692 -16.150 -12.314 1.00 97.75 102 THR A C 1
ATOM 704 O O . THR A 1 102 ? 9.475 -17.046 -12.021 1.00 97.75 102 THR A O 1
ATOM 707 N N . VAL A 1 103 ? 9.057 -14.866 -12.306 1.00 97.75 103 VAL A N 1
ATOM 708 C CA . VAL A 1 103 ? 10.310 -14.347 -11.744 1.00 97.75 103 VAL A CA 1
ATOM 709 C C . VAL A 1 103 ? 10.023 -13.665 -10.407 1.00 97.75 103 VAL A C 1
ATOM 711 O O . VAL A 1 103 ? 9.116 -12.834 -10.312 1.00 97.75 103 VAL A O 1
ATOM 714 N N . LEU A 1 104 ? 10.812 -13.990 -9.383 1.00 98.00 104 LEU A N 1
ATOM 715 C CA . LEU A 1 104 ? 10.814 -13.269 -8.112 1.00 98.00 104 LEU A CA 1
ATOM 716 C C . LEU A 1 104 ? 11.674 -12.008 -8.252 1.00 98.00 104 LEU A C 1
ATOM 718 O O . LEU A 1 104 ? 12.844 -12.084 -8.619 1.00 98.00 104 LEU A O 1
ATOM 722 N N . VAL A 1 105 ? 11.114 -10.846 -7.934 1.00 98.38 105 VAL A N 1
ATOM 723 C CA . VAL A 1 105 ? 11.840 -9.578 -7.839 1.00 98.38 105 VAL A CA 1
ATOM 724 C C . VAL A 1 105 ? 11.865 -9.142 -6.380 1.00 98.38 105 VAL A C 1
ATOM 726 O O . VAL A 1 105 ? 10.818 -8.894 -5.788 1.00 98.38 105 VAL A O 1
ATOM 729 N N . VAL A 1 106 ? 13.056 -9.020 -5.801 1.00 97.56 106 VAL A N 1
ATOM 730 C CA . VAL A 1 106 ? 13.254 -8.487 -4.446 1.00 97.56 106 VAL A CA 1
ATOM 731 C C . VAL A 1 106 ? 13.745 -7.054 -4.571 1.00 97.56 106 VAL A C 1
ATOM 733 O O . VAL A 1 106 ? 14.851 -6.819 -5.058 1.00 97.56 106 VAL A O 1
ATOM 736 N N . ALA A 1 107 ? 12.921 -6.092 -4.164 1.00 96.81 107 ALA A N 1
ATOM 737 C CA . ALA A 1 107 ? 13.230 -4.675 -4.312 1.00 96.81 107 ALA A CA 1
ATOM 738 C C . ALA A 1 107 ? 12.810 -3.897 -3.065 1.00 96.81 107 ALA A C 1
ATOM 740 O O . ALA A 1 107 ? 11.778 -3.231 -3.049 1.00 96.81 107 ALA A O 1
ATOM 741 N N . VAL A 1 108 ? 13.618 -3.976 -2.012 1.00 95.12 108 VAL A N 1
ATOM 742 C CA . VAL A 1 108 ? 13.378 -3.260 -0.754 1.00 95.12 108 VAL A CA 1
ATOM 743 C C . VAL A 1 108 ? 14.284 -2.022 -0.713 1.00 95.12 108 VAL A C 1
ATOM 745 O O . VAL A 1 108 ? 15.505 -2.188 -0.688 1.00 95.12 108 VAL A O 1
ATOM 748 N N . PRO A 1 109 ? 13.734 -0.792 -0.731 1.00 91.62 109 PRO A N 1
ATOM 749 C CA . PRO A 1 109 ? 14.540 0.428 -0.715 1.00 91.62 109 PRO A CA 1
ATOM 750 C C . PRO A 1 109 ? 15.445 0.539 0.524 1.00 91.62 109 PRO A C 1
ATOM 752 O O . PRO A 1 109 ? 15.125 -0.001 1.588 1.00 91.62 109 PRO A O 1
ATOM 755 N N . PRO A 1 110 ? 16.566 1.279 0.438 1.00 87.88 110 PRO A N 1
ATOM 756 C CA . PRO A 1 110 ? 17.491 1.426 1.551 1.00 87.88 110 PRO A CA 1
ATOM 757 C C . PRO A 1 110 ? 16.828 2.172 2.715 1.00 87.88 110 PRO A C 1
ATOM 759 O O . PRO A 1 110 ? 16.170 3.191 2.517 1.00 87.88 110 PRO A O 1
ATOM 762 N N . GLY A 1 111 ? 17.044 1.688 3.939 1.00 86.12 111 GLY A N 1
ATOM 763 C CA . GLY A 1 111 ? 16.480 2.278 5.160 1.00 86.12 111 GLY A CA 1
ATOM 764 C C . GLY A 1 111 ? 15.087 1.768 5.543 1.00 86.12 111 GLY A C 1
ATOM 765 O O . GLY A 1 111 ? 14.630 2.083 6.638 1.00 86.12 111 GLY A O 1
ATOM 766 N N . ALA A 1 112 ? 14.437 0.960 4.700 1.00 88.38 112 ALA A N 1
ATOM 767 C CA . ALA A 1 112 ? 13.206 0.265 5.067 1.00 88.38 112 ALA A CA 1
ATOM 768 C C . ALA A 1 112 ? 13.474 -0.906 6.030 1.00 88.38 112 ALA A C 1
ATOM 770 O O . ALA A 1 112 ? 14.540 -1.528 5.984 1.00 88.38 112 ALA A O 1
ATOM 771 N N . ASP A 1 113 ? 12.489 -1.236 6.874 1.00 88.44 113 ASP A N 1
ATOM 772 C CA . ASP A 1 113 ? 12.517 -2.483 7.641 1.00 88.44 113 ASP A CA 1
ATOM 773 C C . ASP A 1 113 ? 12.418 -3.679 6.687 1.00 88.44 113 ASP A C 1
ATOM 775 O O . ASP A 1 113 ? 11.533 -3.758 5.832 1.00 88.44 113 ASP A O 1
ATOM 779 N N . ARG A 1 114 ? 13.354 -4.610 6.845 1.00 90.56 114 ARG A N 1
ATOM 780 C CA . ARG A 1 114 ? 13.472 -5.805 6.019 1.00 90.56 114 ARG A CA 1
ATOM 781 C C . ARG A 1 114 ? 12.881 -7.050 6.660 1.00 90.56 114 ARG A C 1
ATOM 783 O O . ARG A 1 114 ? 12.741 -8.049 5.970 1.00 90.56 114 ARG A O 1
ATOM 790 N N . SER A 1 115 ? 12.512 -7.007 7.940 1.00 90.50 115 SER A N 1
ATOM 791 C CA . SER A 1 115 ? 12.059 -8.187 8.684 1.00 90.50 115 SER A CA 1
ATOM 792 C C . SER A 1 115 ? 10.880 -8.904 8.005 1.00 90.50 115 SER A C 1
ATOM 794 O O . SER A 1 115 ? 10.932 -10.115 7.790 1.00 90.50 115 SER A O 1
ATOM 796 N N . GLY A 1 116 ? 9.856 -8.149 7.596 1.00 93.06 116 GLY A N 1
ATOM 797 C CA . GLY A 1 116 ? 8.716 -8.648 6.825 1.00 93.06 116 GLY A CA 1
ATOM 798 C C . GLY A 1 116 ? 9.114 -9.138 5.426 1.00 93.06 116 GLY A C 1
ATOM 799 O O . GLY A 1 116 ? 8.916 -10.320 5.135 1.00 93.06 116 GLY A O 1
ATOM 800 N N . PRO A 1 117 ? 9.698 -8.279 4.565 1.00 95.06 117 PRO A N 1
ATOM 801 C CA . PRO A 1 117 ? 10.134 -8.669 3.225 1.00 95.06 117 PRO A CA 1
ATOM 802 C C . PRO A 1 117 ? 11.059 -9.891 3.187 1.00 95.06 117 PRO A C 1
ATOM 804 O O . PRO A 1 117 ? 10.834 -10.787 2.381 1.00 95.06 117 PRO A O 1
ATOM 807 N N . ASP A 1 118 ? 12.060 -9.983 4.064 1.00 94.88 118 ASP A N 1
ATOM 808 C CA . ASP A 1 118 ? 13.008 -11.103 4.082 1.00 94.88 118 ASP A CA 1
ATOM 809 C C . ASP A 1 118 ? 12.312 -12.424 4.473 1.00 94.88 118 ASP A C 1
ATOM 811 O O . ASP A 1 118 ? 12.614 -13.472 3.899 1.00 94.88 118 ASP A O 1
ATOM 815 N N . ALA A 1 119 ? 11.329 -12.388 5.384 1.00 96.19 119 ALA A N 1
ATOM 816 C CA . ALA A 1 119 ? 10.507 -13.557 5.711 1.00 96.19 119 ALA A CA 1
ATOM 817 C C . ALA A 1 119 ? 9.638 -14.001 4.522 1.00 96.19 119 ALA A C 1
ATOM 819 O O . ALA A 1 119 ? 9.550 -15.195 4.229 1.00 96.19 119 ALA A O 1
ATOM 820 N N . VAL A 1 120 ? 9.047 -13.047 3.794 1.00 97.50 120 VAL A N 1
ATOM 821 C CA . VAL A 1 120 ? 8.288 -13.330 2.566 1.00 97.50 120 VAL A CA 1
ATOM 822 C C . VAL A 1 120 ? 9.200 -13.916 1.487 1.00 97.50 120 VAL A C 1
ATOM 824 O O . VAL A 1 120 ? 8.843 -14.919 0.876 1.00 97.50 120 VAL A O 1
ATOM 827 N N . VAL A 1 121 ? 10.397 -13.357 1.279 1.00 96.50 121 VAL A N 1
ATOM 828 C CA . VAL A 1 121 ? 11.389 -13.896 0.335 1.00 96.50 121 VAL A CA 1
ATOM 829 C C . VAL A 1 121 ? 11.753 -15.337 0.689 1.00 96.50 121 VAL A C 1
ATOM 831 O O . VAL A 1 121 ? 11.795 -16.184 -0.203 1.00 96.50 121 VAL A O 1
ATOM 834 N N . ALA A 1 122 ? 11.981 -15.638 1.970 1.00 95.56 122 ALA A N 1
ATOM 835 C CA . ALA A 1 122 ? 12.274 -16.995 2.421 1.00 95.56 122 ALA A CA 1
ATOM 836 C C . ALA A 1 122 ? 11.114 -17.965 2.130 1.00 95.56 122 ALA A C 1
ATOM 838 O O . ALA A 1 122 ? 11.349 -19.046 1.589 1.00 95.56 122 ALA A O 1
ATOM 839 N N . ALA A 1 123 ? 9.872 -17.567 2.424 1.00 96.44 123 ALA A N 1
ATOM 840 C CA . ALA A 1 123 ? 8.684 -18.376 2.147 1.00 96.44 123 ALA A CA 1
ATOM 841 C C . ALA A 1 123 ? 8.479 -18.613 0.641 1.00 96.44 123 ALA A C 1
ATOM 843 O O . ALA A 1 123 ? 8.229 -19.741 0.220 1.00 96.44 123 ALA A O 1
ATOM 844 N N . VAL A 1 124 ? 8.645 -17.573 -0.184 1.00 96.88 124 VAL A N 1
ATOM 845 C CA . VAL A 1 124 ? 8.498 -17.683 -1.640 1.00 96.88 124 VAL A CA 1
ATOM 846 C C . VAL A 1 124 ? 9.564 -18.602 -2.234 1.00 96.88 124 VAL A C 1
ATOM 848 O O . VAL A 1 124 ? 9.241 -19.476 -3.032 1.00 96.88 124 VAL A O 1
ATOM 851 N N . ARG A 1 125 ? 10.828 -18.456 -1.819 1.00 95.31 125 ARG A N 1
ATOM 852 C CA . ARG A 1 125 ? 11.926 -19.321 -2.280 1.00 95.31 125 ARG A CA 1
ATOM 853 C C . ARG A 1 125 ? 11.690 -20.784 -1.920 1.00 95.31 125 ARG A C 1
ATOM 855 O O . ARG A 1 125 ? 11.839 -21.642 -2.782 1.00 95.31 125 ARG A O 1
ATOM 862 N N . ALA A 1 126 ? 11.245 -21.053 -0.693 1.00 94.88 126 ALA A N 1
ATOM 863 C CA . ALA A 1 126 ? 10.868 -22.401 -0.281 1.00 94.88 126 ALA A CA 1
ATOM 864 C C . ALA A 1 126 ? 9.722 -22.968 -1.141 1.00 94.88 126 ALA A C 1
ATOM 866 O O . ALA A 1 126 ? 9.754 -24.142 -1.501 1.00 94.88 126 ALA A O 1
ATOM 867 N N . GLY A 1 127 ? 8.741 -22.137 -1.516 1.00 95.25 127 GLY A N 1
ATOM 868 C CA . GLY A 1 127 ? 7.667 -22.523 -2.435 1.00 95.25 127 GLY A CA 1
ATOM 869 C C . GLY A 1 127 ? 8.168 -22.876 -3.840 1.00 95.25 127 GLY A C 1
ATOM 870 O O . GLY A 1 127 ? 7.783 -23.903 -4.390 1.00 95.25 127 GLY A O 1
ATOM 871 N N . PHE A 1 128 ? 9.086 -22.081 -4.398 1.00 95.69 128 PHE A N 1
ATOM 872 C CA . PHE A 1 128 ? 9.715 -22.368 -5.695 1.00 95.69 128 PHE A CA 1
ATOM 873 C C . PHE A 1 128 ? 10.485 -23.697 -5.667 1.00 95.69 128 PHE A C 1
ATOM 875 O O . PHE A 1 128 ? 10.329 -24.527 -6.563 1.00 95.69 128 PHE A O 1
ATOM 882 N N . GLU A 1 129 ? 11.281 -23.923 -4.621 1.00 95.19 129 GLU A N 1
ATOM 883 C CA . GLU A 1 129 ? 12.055 -25.157 -4.446 1.00 95.19 129 GLU A CA 1
ATOM 884 C C . GLU A 1 129 ? 11.158 -26.389 -4.256 1.00 95.19 129 GLU A C 1
ATOM 886 O O . GLU A 1 129 ? 11.478 -27.466 -4.764 1.00 95.19 129 GLU A O 1
ATOM 891 N N . ALA A 1 130 ? 10.023 -26.243 -3.564 1.00 94.50 130 ALA A N 1
ATOM 892 C CA . ALA A 1 130 ? 9.052 -27.319 -3.369 1.00 94.50 130 ALA A CA 1
ATOM 893 C C . ALA A 1 130 ? 8.434 -27.804 -4.693 1.00 94.50 130 ALA A C 1
ATOM 895 O O . ALA A 1 130 ? 8.209 -29.004 -4.855 1.00 94.50 130 ALA A O 1
ATOM 896 N N . GLU A 1 131 ? 8.248 -26.899 -5.657 1.00 94.69 131 GLU A N 1
ATOM 897 C CA . GLU A 1 131 ? 7.801 -27.212 -7.022 1.00 94.69 131 GLU A CA 1
ATOM 898 C C . GLU A 1 131 ? 8.957 -27.618 -7.963 1.00 94.69 131 GLU A C 1
ATOM 900 O O . GLU A 1 131 ? 8.752 -27.914 -9.141 1.00 94.69 131 GLU A O 1
ATOM 905 N N . GLY A 1 132 ? 10.189 -27.695 -7.446 1.00 95.12 132 GLY A N 1
ATOM 906 C CA . GLY A 1 132 ? 11.367 -28.151 -8.184 1.00 95.12 132 GLY A CA 1
ATOM 907 C C . GLY A 1 132 ? 12.051 -27.077 -9.033 1.00 95.12 132 GLY A C 1
ATOM 908 O O . GLY A 1 132 ? 12.877 -27.421 -9.884 1.00 95.12 132 GLY A O 1
ATOM 909 N N . PHE A 1 133 ? 11.739 -25.798 -8.814 1.00 94.44 133 PHE A N 1
ATOM 910 C CA . PHE A 1 133 ? 12.404 -24.687 -9.484 1.00 94.44 133 PHE A CA 1
ATOM 911 C C . PHE A 1 133 ? 13.663 -24.220 -8.738 1.00 94.44 133 PHE A C 1
ATOM 913 O O . PHE A 1 133 ? 13.746 -24.271 -7.512 1.00 94.44 133 PHE A O 1
ATOM 920 N N . ASP A 1 134 ? 14.649 -23.722 -9.489 1.00 91.31 134 ASP A N 1
ATOM 921 C CA . ASP A 1 134 ? 15.820 -23.042 -8.927 1.00 91.31 134 ASP A CA 1
ATOM 922 C C . ASP A 1 134 ? 15.441 -21.595 -8.580 1.00 91.31 134 ASP A C 1
ATOM 924 O O . ASP A 1 134 ? 15.439 -20.703 -9.438 1.00 91.31 134 ASP A O 1
ATOM 928 N N . ALA A 1 135 ? 15.092 -21.381 -7.310 1.00 91.75 135 ALA A N 1
ATOM 929 C CA . ALA A 1 135 ? 14.635 -20.092 -6.809 1.00 91.75 135 ALA A CA 1
ATOM 930 C C . ALA A 1 135 ? 15.679 -18.981 -7.008 1.00 91.75 135 ALA A C 1
ATOM 932 O O . ALA A 1 135 ? 15.317 -17.841 -7.305 1.00 91.75 135 ALA A O 1
ATOM 933 N N . ASP A 1 136 ? 16.972 -19.293 -6.898 1.00 89.00 136 ASP A N 1
ATOM 934 C CA . ASP A 1 136 ? 18.042 -18.320 -7.112 1.00 89.00 136 ASP A CA 1
ATOM 935 C C . ASP A 1 136 ? 18.137 -17.903 -8.580 1.00 89.00 136 ASP A C 1
ATOM 937 O O . ASP A 1 136 ? 18.172 -16.707 -8.886 1.00 89.00 136 ASP A O 1
ATOM 941 N N . ALA A 1 137 ? 18.116 -18.874 -9.498 1.00 89.44 137 ALA A N 1
ATOM 942 C CA . ALA A 1 137 ? 18.173 -18.608 -10.934 1.00 89.44 137 ALA A CA 1
ATOM 943 C C . ALA A 1 137 ? 16.948 -17.827 -11.452 1.00 89.44 137 ALA A C 1
ATOM 945 O O . ALA A 1 137 ? 17.040 -17.122 -12.468 1.00 89.44 137 ALA A O 1
ATOM 946 N N . GLN A 1 138 ? 15.810 -17.931 -10.757 1.00 93.50 138 GLN A N 1
ATOM 947 C CA . GLN A 1 138 ? 14.576 -17.185 -11.024 1.00 93.50 138 GLN A CA 1
ATOM 948 C C . GLN A 1 138 ? 14.413 -15.921 -10.160 1.00 93.50 138 GLN A C 1
ATOM 950 O O . GLN A 1 138 ? 13.338 -15.318 -10.174 1.00 93.50 138 GLN A O 1
ATOM 955 N N . THR A 1 139 ? 15.457 -15.474 -9.451 1.00 95.94 139 THR A N 1
ATOM 956 C CA . THR A 1 139 ? 15.419 -14.236 -8.659 1.00 95.94 139 THR A CA 1
ATOM 957 C C . THR A 1 139 ? 16.183 -13.088 -9.328 1.00 95.94 139 THR A C 1
ATOM 959 O O . THR A 1 139 ? 17.336 -13.217 -9.750 1.00 95.94 139 THR A O 1
ATOM 962 N N . VAL A 1 140 ? 15.548 -11.916 -9.355 1.00 97.19 140 VAL A N 1
ATOM 963 C CA . VAL A 1 140 ? 16.174 -10.614 -9.605 1.00 97.19 140 VAL A CA 1
ATOM 964 C C . VAL A 1 140 ? 16.191 -9.825 -8.296 1.00 97.19 140 VAL A C 1
ATOM 966 O O . VAL A 1 140 ? 15.153 -9.639 -7.667 1.00 97.19 140 VAL A O 1
ATOM 969 N N . VAL A 1 141 ? 17.356 -9.326 -7.894 1.00 96.50 141 VAL A N 1
ATOM 970 C CA . VAL A 1 141 ? 17.519 -8.469 -6.714 1.00 96.50 141 VAL A CA 1
ATOM 971 C C . VAL A 1 141 ? 17.862 -7.056 -7.163 1.00 96.50 141 VAL A C 1
ATOM 973 O O . VAL A 1 141 ? 18.842 -6.842 -7.878 1.00 96.50 141 VAL A O 1
ATOM 976 N N . VAL A 1 142 ? 17.071 -6.079 -6.726 1.00 96.25 142 VAL A N 1
ATOM 977 C CA . VAL A 1 142 ? 17.423 -4.662 -6.832 1.00 96.25 142 VAL A CA 1
ATOM 978 C C . VAL A 1 142 ? 18.178 -4.283 -5.563 1.00 96.25 142 VAL A C 1
ATOM 980 O O . VAL A 1 142 ? 17.570 -4.099 -4.513 1.00 96.25 142 VAL A O 1
ATOM 983 N N . ALA A 1 143 ? 19.506 -4.224 -5.651 1.00 91.62 143 ALA A N 1
ATOM 984 C CA . ALA A 1 143 ? 20.377 -4.142 -4.484 1.00 91.62 143 ALA A CA 1
ATOM 985 C C . ALA A 1 143 ? 20.747 -2.700 -4.127 1.00 91.62 143 ALA A C 1
ATOM 987 O O . ALA A 1 143 ? 21.195 -1.920 -4.979 1.00 91.62 143 ALA A O 1
ATOM 988 N N . GLY A 1 144 ? 20.622 -2.365 -2.845 1.00 86.31 144 GLY A N 1
ATOM 989 C CA . GLY A 1 144 ? 21.106 -1.105 -2.304 1.00 86.31 144 GLY A CA 1
ATOM 990 C C . GLY A 1 144 ? 22.637 -1.022 -2.262 1.00 86.31 144 GLY A C 1
ATOM 991 O O . GLY A 1 144 ? 23.337 -2.037 -2.325 1.00 86.31 144 GLY A O 1
ATOM 992 N N . PRO A 1 145 ? 23.209 0.189 -2.141 1.00 77.38 145 PRO A N 1
ATOM 993 C CA . PRO A 1 145 ? 24.654 0.354 -2.006 1.00 77.38 145 PRO A CA 1
ATOM 994 C C . PRO A 1 145 ? 25.213 -0.432 -0.808 1.00 77.38 145 PRO A C 1
ATOM 996 O O . PRO A 1 145 ? 24.865 -0.155 0.337 1.00 77.38 145 PRO A O 1
ATOM 999 N N . GLY A 1 146 ? 26.116 -1.383 -1.069 1.00 74.00 146 GLY A N 1
ATOM 1000 C CA . GLY A 1 146 ? 26.768 -2.190 -0.028 1.00 74.00 146 GLY A CA 1
ATOM 1001 C C . GLY A 1 146 ? 25.937 -3.361 0.508 1.00 74.00 146 GLY A C 1
ATOM 1002 O O . GLY A 1 146 ? 26.368 -4.006 1.461 1.00 74.00 146 GLY A O 1
ATOM 1003 N N . GLU A 1 147 ? 24.779 -3.650 -0.090 1.00 80.44 147 GLU A N 1
ATOM 1004 C CA . GLU A 1 147 ? 23.979 -4.829 0.239 1.00 80.44 147 GLU A CA 1
ATOM 1005 C C . GLU A 1 147 ? 24.662 -6.107 -0.270 1.00 80.44 147 GLU A C 1
ATOM 1007 O O . GLU A 1 147 ? 25.152 -6.165 -1.401 1.00 80.44 147 GLU A O 1
ATOM 1012 N N . ALA A 1 148 ? 24.722 -7.133 0.582 1.00 75.38 148 ALA A N 1
ATOM 1013 C CA . ALA A 1 148 ? 25.223 -8.443 0.193 1.00 75.38 148 ALA A CA 1
ATOM 1014 C C . ALA A 1 148 ? 24.149 -9.182 -0.610 1.00 75.38 148 ALA A C 1
ATOM 1016 O O . ALA A 1 148 ? 23.005 -9.277 -0.172 1.00 75.38 148 ALA A O 1
ATOM 1017 N N . VAL A 1 149 ? 24.528 -9.731 -1.762 1.00 75.62 149 VAL A N 1
ATOM 1018 C CA . VAL A 1 149 ? 23.627 -10.501 -2.625 1.00 75.62 149 VAL A CA 1
ATOM 1019 C C . VAL A 1 149 ? 24.224 -11.881 -2.868 1.00 75.62 149 VAL A C 1
ATOM 1021 O O . VAL A 1 149 ? 25.443 -12.046 -2.863 1.00 75.62 149 VAL A O 1
ATOM 1024 N N . THR A 1 150 ? 23.369 -12.883 -3.046 1.00 71.88 150 THR A N 1
ATOM 1025 C CA . THR A 1 150 ? 23.777 -14.240 -3.413 1.00 71.88 150 THR A CA 1
ATOM 1026 C C . THR A 1 150 ? 24.402 -14.250 -4.810 1.00 71.88 150 THR A C 1
ATOM 1028 O O . THR A 1 150 ? 23.842 -13.667 -5.739 1.00 71.88 150 THR A O 1
ATOM 1031 N N . ASP A 1 151 ? 25.521 -14.960 -4.983 1.00 66.25 151 ASP A N 1
ATOM 1032 C CA . ASP A 1 151 ? 26.276 -15.028 -6.253 1.00 66.25 151 ASP A CA 1
ATOM 1033 C C . ASP A 1 151 ? 25.451 -15.552 -7.449 1.00 66.25 151 ASP A C 1
ATOM 1035 O O . ASP A 1 151 ? 25.809 -15.343 -8.607 1.00 66.25 151 ASP A O 1
ATOM 1039 N N . SER A 1 152 ? 24.354 -16.253 -7.172 1.00 67.94 152 SER A N 1
ATOM 1040 C CA . SER A 1 152 ? 23.456 -16.897 -8.132 1.00 67.94 152 SER A CA 1
ATOM 1041 C C . SER A 1 152 ? 22.319 -15.995 -8.637 1.00 67.94 152 SER A C 1
ATOM 1043 O O . SER A 1 152 ? 21.708 -16.313 -9.658 1.00 67.94 152 SER A O 1
ATOM 1045 N N . ALA A 1 153 ? 22.043 -14.867 -7.972 1.00 79.44 153 ALA A N 1
ATOM 1046 C CA . ALA A 1 153 ? 20.942 -13.976 -8.338 1.00 79.44 153 ALA A CA 1
ATOM 1047 C C . ALA A 1 153 ? 21.353 -12.944 -9.399 1.00 79.44 153 ALA A C 1
ATOM 1049 O O . ALA A 1 153 ? 22.495 -12.482 -9.456 1.00 79.44 153 ALA A O 1
ATOM 1050 N N . ARG A 1 154 ? 20.391 -12.515 -10.225 1.00 90.25 154 ARG A N 1
ATOM 1051 C CA . ARG A 1 154 ? 20.596 -11.373 -11.131 1.00 90.25 154 ARG A CA 1
ATOM 1052 C C . ARG A 1 154 ? 20.469 -10.078 -10.337 1.00 90.25 154 ARG A C 1
ATOM 1054 O O . ARG A 1 154 ? 19.440 -9.858 -9.707 1.00 90.25 154 ARG A O 1
ATOM 1061 N N . VAL A 1 155 ? 21.483 -9.217 -10.388 1.00 91.50 155 VAL A N 1
ATOM 1062 C CA . VAL A 1 155 ? 21.536 -7.992 -9.575 1.00 91.50 155 VAL A CA 1
ATOM 1063 C C . VAL A 1 155 ? 21.406 -6.750 -10.444 1.00 91.50 155 VAL A C 1
ATOM 1065 O O . VAL A 1 155 ? 22.166 -6.584 -11.394 1.00 91.50 155 VAL A O 1
ATOM 1068 N N . VAL A 1 156 ? 20.477 -5.868 -10.077 1.00 93.69 156 VAL A N 1
ATOM 1069 C CA . VAL A 1 156 ? 20.336 -4.513 -10.626 1.00 93.69 156 VAL A CA 1
ATOM 1070 C C . VAL A 1 156 ? 20.683 -3.512 -9.528 1.00 93.69 156 VAL A C 1
ATOM 1072 O O . VAL A 1 156 ? 20.267 -3.674 -8.381 1.00 93.69 156 VAL A O 1
ATOM 1075 N N . ALA A 1 157 ? 21.442 -2.466 -9.852 1.00 91.19 157 ALA A N 1
ATOM 1076 C CA . ALA A 1 157 ? 21.798 -1.444 -8.870 1.00 91.19 157 ALA A CA 1
ATOM 1077 C C . ALA A 1 157 ? 20.580 -0.574 -8.508 1.00 91.19 157 ALA A C 1
ATOM 1079 O O . ALA A 1 157 ? 20.010 0.103 -9.362 1.00 91.19 157 ALA A O 1
ATOM 1080 N N . GLY A 1 158 ? 20.211 -0.560 -7.225 1.00 84.38 158 GLY A N 1
ATOM 1081 C CA . GLY A 1 158 ? 19.029 0.130 -6.707 1.00 84.38 158 GLY A CA 1
ATOM 1082 C C . GLY A 1 158 ? 19.133 1.655 -6.691 1.00 84.38 158 GLY A C 1
ATOM 1083 O O . GLY A 1 158 ? 18.189 2.362 -7.046 1.00 84.38 158 GLY A O 1
ATOM 1084 N N . GLY A 1 159 ? 20.301 2.171 -6.299 1.00 85.62 159 GLY A N 1
ATOM 1085 C CA . GLY A 1 159 ? 20.515 3.605 -6.105 1.00 85.62 159 GLY A CA 1
ATOM 1086 C C . GLY A 1 159 ? 19.749 4.165 -4.899 1.00 85.62 159 GLY A C 1
ATOM 1087 O O . GLY A 1 159 ? 19.567 3.475 -3.894 1.00 85.62 159 GLY A O 1
ATOM 1088 N N . ALA A 1 160 ? 19.354 5.437 -4.988 1.00 85.12 160 ALA A N 1
ATOM 1089 C CA . ALA A 1 160 ? 18.542 6.104 -3.972 1.00 85.12 160 ALA A CA 1
ATOM 1090 C C . ALA A 1 160 ? 17.069 5.662 -4.047 1.00 85.12 160 ALA A C 1
ATOM 1092 O O . ALA A 1 160 ? 16.595 5.244 -5.102 1.00 85.12 160 ALA A O 1
ATOM 1093 N N . ASP A 1 161 ? 16.350 5.783 -2.929 1.00 85.81 161 ASP A N 1
ATOM 1094 C CA . ASP A 1 161 ? 14.893 5.621 -2.902 1.00 85.81 161 ASP A CA 1
ATOM 1095 C C . ASP A 1 161 ? 14.193 6.781 -3.639 1.00 85.81 161 ASP A C 1
ATOM 1097 O O . ASP A 1 161 ? 14.720 7.891 -3.720 1.00 85.81 161 ASP A O 1
ATOM 1101 N N . GLY A 1 162 ? 13.003 6.522 -4.173 1.00 90.69 162 GLY A N 1
ATOM 1102 C CA . GLY A 1 162 ? 12.175 7.450 -4.937 1.00 90.69 162 GLY A CA 1
ATOM 1103 C C . GLY A 1 162 ? 11.250 6.707 -5.898 1.00 90.69 162 GLY A C 1
ATOM 1104 O O . GLY A 1 162 ? 11.533 5.576 -6.305 1.00 90.69 162 GLY A O 1
ATOM 1105 N N . ALA A 1 163 ? 10.160 7.352 -6.316 1.00 93.06 163 ALA A N 1
ATOM 1106 C CA . ALA A 1 163 ? 9.151 6.726 -7.177 1.00 93.06 163 ALA A CA 1
ATOM 1107 C C . ALA A 1 163 ? 9.680 6.267 -8.558 1.00 93.06 163 ALA A C 1
ATOM 1109 O O . ALA A 1 163 ? 9.116 5.376 -9.184 1.00 93.06 163 ALA A O 1
ATOM 1110 N N . PHE A 1 164 ? 10.788 6.845 -9.029 1.00 94.94 164 PHE A N 1
ATOM 1111 C CA . PHE A 1 164 ? 11.440 6.484 -10.298 1.00 94.94 164 PHE A CA 1
ATOM 1112 C C . PHE A 1 164 ? 12.810 5.826 -10.091 1.00 94.94 164 PHE A C 1
ATOM 1114 O O . PHE A 1 164 ? 13.672 5.880 -10.967 1.00 94.94 164 PHE A O 1
ATOM 1121 N N . SER A 1 165 ? 13.041 5.249 -8.911 1.00 94.69 165 SER A N 1
ATOM 1122 C CA . SER A 1 165 ? 14.223 4.432 -8.632 1.00 94.69 165 SER A CA 1
ATOM 1123 C C . SER A 1 165 ? 14.138 3.070 -9.331 1.00 94.69 165 SER A C 1
ATOM 1125 O O . SER A 1 165 ? 13.077 2.655 -9.814 1.00 94.69 165 SER A O 1
ATOM 1127 N N . ALA A 1 166 ? 15.249 2.328 -9.348 1.00 95.75 166 ALA A N 1
ATOM 1128 C CA . ALA A 1 166 ? 15.247 0.959 -9.856 1.00 95.75 166 ALA A CA 1
ATOM 1129 C C . ALA A 1 166 ? 14.294 0.046 -9.062 1.00 95.75 166 ALA A C 1
ATOM 1131 O O . ALA A 1 166 ? 13.729 -0.875 -9.646 1.00 95.75 166 ALA A O 1
ATOM 1132 N N . TYR A 1 167 ? 14.044 0.335 -7.776 1.00 96.31 167 TYR A N 1
ATOM 1133 C CA . TYR A 1 167 ? 13.153 -0.472 -6.936 1.00 96.31 167 TYR A CA 1
ATOM 1134 C C . TYR A 1 167 ? 11.714 -0.528 -7.470 1.00 96.31 167 TYR A C 1
ATOM 1136 O O . TYR A 1 167 ? 11.054 -1.551 -7.319 1.00 96.31 167 TYR A O 1
ATOM 1144 N N . ALA A 1 168 ? 11.246 0.533 -8.139 1.00 96.75 168 ALA A N 1
ATOM 1145 C CA . ALA A 1 168 ? 9.930 0.564 -8.779 1.00 96.75 168 ALA A CA 1
ATOM 1146 C C . ALA A 1 168 ? 9.991 0.307 -10.296 1.00 96.75 168 ALA A C 1
ATOM 1148 O O . ALA A 1 168 ? 9.143 -0.401 -10.841 1.00 96.75 168 ALA A O 1
ATOM 1149 N N . LEU A 1 169 ? 10.997 0.849 -10.997 1.00 97.62 169 LEU A N 1
ATOM 1150 C CA . LEU A 1 169 ? 11.079 0.752 -12.461 1.00 97.62 169 LEU A CA 1
ATOM 1151 C C . LEU A 1 169 ? 11.430 -0.650 -12.964 1.00 97.62 169 LEU A C 1
ATOM 1153 O O . LEU A 1 169 ? 10.926 -1.049 -14.014 1.00 97.62 169 LEU A O 1
ATOM 1157 N N . VAL A 1 170 ? 12.266 -1.399 -12.236 1.00 98.06 170 VAL A N 1
ATOM 1158 C CA . VAL A 1 170 ? 12.617 -2.778 -12.607 1.00 98.06 170 VAL A CA 1
ATOM 1159 C C . VAL A 1 170 ? 11.372 -3.666 -12.607 1.00 98.06 170 VAL A C 1
ATOM 1161 O O . VAL A 1 170 ? 11.032 -4.163 -13.681 1.00 98.06 170 VAL A O 1
ATOM 1164 N N . PRO A 1 171 ? 10.633 -3.845 -11.491 1.00 98.44 171 PRO A N 1
ATOM 1165 C CA . PRO A 1 171 ? 9.451 -4.703 -11.513 1.00 98.44 171 PRO A CA 1
ATOM 1166 C C . PRO A 1 171 ? 8.377 -4.211 -12.491 1.00 98.44 171 PRO A C 1
ATOM 1168 O O . PRO A 1 171 ? 7.807 -5.032 -13.208 1.00 98.44 171 PRO A O 1
ATOM 1171 N N . ALA A 1 172 ? 8.146 -2.896 -12.603 1.00 98.19 172 ALA A N 1
ATOM 1172 C CA . ALA A 1 172 ? 7.172 -2.354 -13.552 1.00 98.19 172 ALA A CA 1
ATOM 1173 C C . ALA A 1 172 ? 7.539 -2.668 -15.014 1.00 98.19 172 ALA A C 1
ATOM 1175 O O . ALA A 1 172 ? 6.697 -3.121 -15.793 1.00 98.19 172 ALA A O 1
ATOM 1176 N N . GLY A 1 173 ? 8.803 -2.466 -15.396 1.00 98.00 173 GLY A N 1
ATOM 1177 C CA . GLY A 1 173 ? 9.271 -2.735 -16.753 1.00 98.00 173 GLY A CA 1
ATOM 1178 C C . GLY A 1 173 ? 9.290 -4.219 -17.100 1.00 98.00 173 GLY A C 1
ATOM 1179 O O . GLY A 1 173 ? 8.836 -4.589 -18.185 1.00 98.00 173 GLY A O 1
ATOM 1180 N N . LEU A 1 174 ? 9.724 -5.076 -16.166 1.00 98.31 174 LEU A N 1
ATOM 1181 C CA . LEU A 1 174 ? 9.650 -6.532 -16.324 1.00 98.31 174 LEU A CA 1
ATOM 1182 C C . LEU A 1 174 ? 8.202 -7.010 -16.506 1.00 98.31 174 LEU A C 1
ATOM 1184 O O . LEU A 1 174 ? 7.948 -7.909 -17.305 1.00 98.31 174 LEU A O 1
ATOM 1188 N N . ALA A 1 175 ? 7.248 -6.364 -15.832 1.00 97.94 175 ALA A N 1
ATOM 1189 C CA . ALA A 1 175 ? 5.831 -6.701 -15.919 1.00 97.94 175 ALA A CA 1
ATOM 1190 C C . ALA A 1 175 ? 5.125 -6.183 -17.179 1.00 97.94 175 ALA A C 1
ATOM 1192 O O . ALA A 1 175 ? 3.994 -6.597 -17.454 1.00 97.94 175 ALA A O 1
ATOM 1193 N N . GLY A 1 176 ? 5.744 -5.284 -17.949 1.00 95.81 176 GLY A N 1
ATOM 1194 C CA . GLY A 1 176 ? 5.091 -4.741 -19.136 1.00 95.81 176 GLY A CA 1
ATOM 1195 C C . GLY A 1 176 ? 5.387 -3.295 -19.472 1.00 95.81 176 GLY A C 1
ATOM 1196 O O . GLY A 1 176 ? 5.281 -2.955 -20.652 1.00 95.81 176 GLY A O 1
ATOM 1197 N N . ALA A 1 177 ? 5.735 -2.475 -18.478 1.00 97.25 177 ALA A N 1
ATOM 1198 C CA . ALA A 1 177 ? 5.740 -1.026 -18.619 1.00 97.25 177 ALA A CA 1
ATOM 1199 C C . ALA A 1 177 ? 6.664 -0.547 -19.743 1.00 97.25 177 ALA A C 1
ATOM 1201 O O . ALA A 1 177 ? 7.779 -1.041 -19.923 1.00 97.25 177 ALA A O 1
ATOM 1202 N N . ASP A 1 178 ? 6.211 0.481 -20.456 1.00 96.62 178 ASP A N 1
ATOM 1203 C CA . ASP A 1 178 ? 7.053 1.264 -21.356 1.00 96.62 178 ASP A CA 1
ATOM 1204 C C . ASP A 1 178 ? 7.918 2.213 -20.514 1.00 96.62 178 ASP A C 1
ATOM 1206 O O . ASP A 1 178 ? 7.563 3.370 -20.277 1.00 96.62 178 ASP A O 1
ATOM 1210 N N . VAL A 1 179 ? 9.024 1.679 -19.986 1.00 96.69 179 VAL A N 1
ATOM 1211 C CA . VAL A 1 179 ? 9.929 2.405 -19.080 1.00 96.69 179 VAL A CA 1
ATOM 1212 C C . VAL A 1 179 ? 10.532 3.631 -19.766 1.00 96.69 179 VAL A C 1
ATOM 1214 O O . VAL A 1 179 ? 10.718 4.656 -19.115 1.00 96.69 179 VAL A O 1
ATOM 1217 N N . GLU A 1 180 ? 10.793 3.566 -21.075 1.00 96.94 180 GLU A N 1
ATOM 1218 C CA . GLU A 1 180 ? 11.296 4.708 -21.840 1.00 96.94 180 GLU A CA 1
ATOM 1219 C C . GLU A 1 180 ? 10.298 5.869 -21.800 1.00 96.94 180 GLU A C 1
ATOM 1221 O O . GLU A 1 180 ? 10.663 6.983 -21.412 1.00 96.94 180 GLU A O 1
ATOM 1226 N N . ARG A 1 181 ? 9.025 5.598 -22.114 1.00 97.00 181 ARG A N 1
ATOM 1227 C CA . ARG A 1 181 ? 7.966 6.610 -22.045 1.00 97.00 181 ARG A CA 1
ATOM 1228 C C . ARG A 1 181 ? 7.723 7.095 -20.620 1.00 97.00 181 ARG A C 1
ATOM 1230 O O . ARG A 1 181 ? 7.624 8.299 -20.411 1.00 97.00 181 ARG A O 1
ATOM 1237 N N . VAL A 1 182 ? 7.678 6.192 -19.639 1.00 97.38 182 VAL A N 1
ATOM 1238 C CA . VAL A 1 182 ? 7.500 6.545 -18.218 1.00 97.38 182 VAL A CA 1
ATOM 1239 C C . VAL A 1 182 ? 8.589 7.513 -17.748 1.00 97.38 182 VAL A C 1
ATOM 1241 O O . VAL A 1 182 ? 8.282 8.540 -17.142 1.00 97.38 182 VAL A O 1
ATOM 1244 N N . VAL A 1 183 ? 9.858 7.225 -18.050 1.00 96.81 183 VAL A N 1
ATOM 1245 C CA . VAL A 1 183 ? 10.985 8.092 -17.676 1.00 96.81 183 VAL A CA 1
ATOM 1246 C C . VAL A 1 183 ? 10.946 9.409 -18.453 1.00 96.81 183 VAL A C 1
ATOM 1248 O O . VAL A 1 183 ? 11.206 10.461 -17.867 1.00 96.81 183 VAL A O 1
ATOM 1251 N N . ALA A 1 184 ? 10.598 9.390 -19.742 1.00 96.31 184 ALA A N 1
ATOM 1252 C CA . ALA A 1 184 ? 10.463 10.604 -20.546 1.00 96.31 184 ALA A CA 1
ATOM 1253 C C . ALA A 1 184 ? 9.370 11.542 -20.002 1.00 96.31 184 ALA A C 1
ATOM 1255 O O . ALA A 1 184 ? 9.627 12.733 -19.812 1.00 96.31 184 ALA A O 1
ATOM 1256 N N . ASP A 1 185 ? 8.193 11.001 -19.679 1.00 96.94 185 ASP A N 1
ATOM 1257 C CA . ASP A 1 185 ? 7.072 11.749 -19.105 1.00 96.94 185 ASP A CA 1
ATOM 1258 C C . ASP A 1 185 ? 7.430 12.330 -17.729 1.00 96.94 185 ASP A C 1
ATOM 1260 O O . ASP A 1 185 ? 7.129 13.492 -17.446 1.00 96.94 185 ASP A O 1
ATOM 1264 N N . ALA A 1 186 ? 8.124 11.561 -16.881 1.00 96.12 186 ALA A N 1
ATOM 1265 C CA . ALA A 1 186 ? 8.596 12.035 -15.580 1.00 96.12 186 ALA A CA 1
ATOM 1266 C C . ALA A 1 186 ? 9.621 13.173 -15.715 1.00 96.12 186 ALA A C 1
ATOM 1268 O O . ALA A 1 186 ? 9.539 14.171 -14.997 1.00 96.12 186 ALA A O 1
ATOM 1269 N N . VAL A 1 187 ? 10.572 13.057 -16.649 1.00 94.81 187 VAL A N 1
ATOM 1270 C CA . VAL A 1 187 ? 11.555 14.114 -16.933 1.00 94.81 187 VAL A CA 1
ATOM 1271 C C . VAL A 1 187 ? 10.859 15.392 -17.398 1.00 94.81 187 VAL A C 1
ATOM 1273 O O . VAL A 1 187 ? 11.183 16.462 -16.886 1.00 94.81 187 VAL A O 1
ATOM 1276 N N . ALA A 1 188 ? 9.897 15.288 -18.318 1.00 95.25 188 ALA A N 1
ATOM 1277 C CA . ALA A 1 188 ? 9.149 16.439 -18.817 1.00 95.25 188 ALA A CA 1
ATOM 1278 C C . ALA A 1 188 ? 8.311 17.102 -17.710 1.00 95.25 188 ALA A C 1
ATOM 1280 O O . ALA A 1 188 ? 8.318 18.322 -17.567 1.00 95.25 188 ALA A O 1
ATOM 1281 N N . ALA A 1 189 ? 7.632 16.308 -16.875 1.00 95.56 189 ALA A N 1
ATOM 1282 C CA . ALA A 1 189 ? 6.855 16.822 -15.748 1.00 95.56 189 ALA A CA 1
ATOM 1283 C C . ALA A 1 189 ? 7.740 17.528 -14.706 1.00 95.56 189 ALA A C 1
ATOM 1285 O O . ALA A 1 189 ? 7.373 18.585 -14.183 1.00 95.56 189 ALA A O 1
ATOM 1286 N N . ARG A 1 190 ? 8.941 16.989 -14.451 1.00 94.69 190 ARG A N 1
ATOM 1287 C CA . ARG A 1 190 ? 9.907 17.558 -13.504 1.00 94.69 190 ARG A CA 1
ATOM 1288 C C . ARG A 1 190 ? 10.270 19.000 -13.844 1.00 94.69 190 ARG A C 1
ATOM 1290 O O . ARG A 1 190 ? 10.408 19.796 -12.923 1.00 94.69 190 ARG A O 1
ATOM 1297 N N . GLU A 1 191 ? 10.406 19.351 -15.124 1.00 93.56 191 GLU A N 1
ATOM 1298 C CA . GLU A 1 191 ? 10.740 20.724 -15.544 1.00 93.56 191 GLU A CA 1
ATOM 1299 C C . GLU A 1 191 ? 9.750 21.761 -15.008 1.00 93.56 191 GLU A C 1
ATOM 1301 O O . GLU A 1 191 ? 10.146 22.891 -14.745 1.00 93.56 191 GLU A O 1
ATOM 1306 N N . ARG A 1 192 ? 8.487 21.372 -14.791 1.00 94.88 192 ARG A N 1
ATOM 1307 C CA . ARG A 1 192 ? 7.465 22.231 -14.188 1.00 94.88 192 ARG A CA 1
ATOM 1308 C C . ARG A 1 192 ? 7.465 22.171 -12.661 1.00 94.88 192 ARG A C 1
ATOM 1310 O O . ARG A 1 192 ? 7.261 23.194 -12.020 1.00 94.88 192 ARG A O 1
ATOM 1317 N N . TYR A 1 193 ? 7.647 20.990 -12.073 1.00 95.50 193 TYR A N 1
ATOM 1318 C CA . TYR A 1 193 ? 7.429 20.791 -10.631 1.00 95.50 193 TYR A CA 1
ATOM 1319 C C . TYR A 1 193 ? 8.562 21.302 -9.744 1.00 95.50 193 TYR A C 1
ATOM 1321 O O . TYR A 1 193 ? 8.338 21.502 -8.553 1.00 95.50 193 TYR A O 1
ATOM 1329 N N . VAL A 1 194 ? 9.745 21.559 -10.308 1.00 95.81 194 VAL A N 1
ATOM 1330 C CA . VAL A 1 194 ? 10.900 22.104 -9.570 1.00 95.81 194 VAL A CA 1
ATOM 1331 C C . VAL A 1 194 ? 11.027 23.626 -9.667 1.00 95.81 194 VAL A C 1
ATOM 1333 O O . VAL A 1 194 ? 11.990 24.189 -9.156 1.00 95.81 194 VAL A O 1
ATOM 1336 N N . VAL A 1 195 ? 10.095 24.297 -10.350 1.00 97.31 195 VAL A N 1
ATOM 1337 C CA . VAL A 1 195 ? 10.107 25.756 -10.504 1.00 97.31 195 VAL A CA 1
ATOM 1338 C C . VAL A 1 195 ? 9.342 26.391 -9.352 1.00 97.31 195 VAL A C 1
ATOM 1340 O O . VAL A 1 195 ? 8.184 26.054 -9.108 1.00 97.31 195 VAL A O 1
ATOM 1343 N N . ASP A 1 196 ? 9.977 27.330 -8.660 1.00 98.00 196 ASP A N 1
ATOM 1344 C CA . ASP A 1 196 ? 9.337 28.145 -7.631 1.00 98.00 196 ASP A CA 1
ATOM 1345 C C . ASP A 1 196 ? 8.438 29.204 -8.275 1.00 98.00 196 ASP A C 1
ATOM 1347 O O . ASP A 1 196 ? 8.846 30.328 -8.557 1.00 98.00 196 ASP A O 1
ATOM 1351 N N . ASP A 1 197 ? 7.203 28.797 -8.546 1.00 97.19 197 ASP A N 1
ATOM 1352 C CA . ASP A 1 197 ? 6.159 29.606 -9.163 1.00 97.19 197 ASP A CA 1
ATOM 1353 C C . ASP A 1 197 ? 4.825 29.346 -8.439 1.00 97.19 197 ASP A C 1
ATOM 1355 O O . ASP A 1 197 ? 4.531 28.189 -8.118 1.00 97.19 197 ASP A O 1
ATOM 1359 N N . PRO A 1 198 ? 4.004 30.374 -8.151 1.00 95.44 198 PRO A N 1
A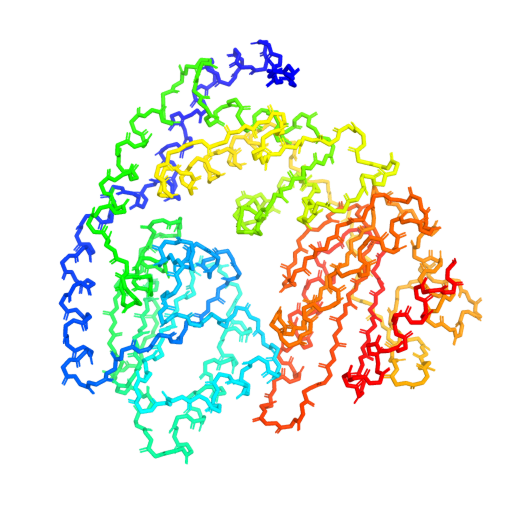TOM 1360 C CA . PRO A 1 198 ? 2.729 30.186 -7.456 1.00 95.44 198 PRO A CA 1
ATOM 1361 C C . PRO A 1 198 ? 1.736 29.281 -8.211 1.00 95.44 198 PRO A C 1
ATOM 1363 O O . PRO A 1 198 ? 0.879 28.675 -7.570 1.00 95.44 198 PRO A O 1
ATOM 1366 N N . ASP A 1 199 ? 1.872 29.134 -9.534 1.00 94.56 199 ASP A N 1
ATOM 1367 C CA . ASP A 1 199 ? 1.065 28.245 -10.378 1.00 94.56 199 ASP A CA 1
ATOM 1368 C C . ASP A 1 199 ? 1.686 26.837 -10.533 1.00 94.56 199 ASP A C 1
ATOM 1370 O O . ASP A 1 199 ? 1.214 26.006 -11.331 1.00 94.56 199 ASP A O 1
ATOM 1374 N N . ASN A 1 200 ? 2.754 26.531 -9.784 1.00 96.38 200 ASN A N 1
ATOM 1375 C CA . ASN A 1 200 ? 3.327 25.191 -9.725 1.00 96.38 200 ASN A CA 1
ATOM 1376 C C . ASN A 1 200 ? 2.323 24.226 -9.059 1.00 96.38 200 ASN A C 1
ATOM 1378 O O . ASN A 1 200 ? 2.035 24.354 -7.865 1.00 96.38 200 ASN A O 1
ATOM 1382 N N . PRO A 1 201 ? 1.818 23.205 -9.781 1.00 95.50 201 PRO A N 1
ATOM 1383 C CA . PRO A 1 201 ? 0.799 22.302 -9.253 1.00 95.50 201 PRO A CA 1
ATOM 1384 C C . PRO A 1 201 ? 1.282 21.481 -8.051 1.00 95.50 201 PRO A C 1
ATOM 1386 O O . PRO A 1 201 ? 0.458 21.110 -7.220 1.00 95.50 201 PRO A O 1
ATOM 1389 N N . ALA A 1 202 ? 2.588 21.225 -7.914 1.00 95.88 202 ALA A N 1
ATOM 1390 C CA . ALA A 1 202 ? 3.135 20.537 -6.748 1.00 95.88 202 ALA A CA 1
ATOM 1391 C C . ALA A 1 202 ? 3.088 21.417 -5.491 1.00 95.88 202 ALA A C 1
ATOM 1393 O O . ALA A 1 202 ? 2.721 20.930 -4.422 1.00 95.88 202 ALA A O 1
ATOM 1394 N N . LEU A 1 203 ? 3.385 22.718 -5.626 1.00 97.25 203 LEU A N 1
ATOM 1395 C CA . LEU A 1 203 ? 3.239 23.680 -4.530 1.00 97.25 203 LEU A CA 1
ATOM 1396 C C . LEU A 1 203 ? 1.770 23.853 -4.142 1.00 97.25 203 LEU A C 1
ATOM 1398 O O . LEU A 1 203 ? 1.438 23.827 -2.958 1.00 97.25 203 LEU A O 1
ATOM 1402 N N . VAL A 1 204 ? 0.888 23.972 -5.138 1.00 96.50 204 VAL A N 1
ATOM 1403 C CA . VAL A 1 204 ? -0.558 24.105 -4.923 1.00 96.50 204 VAL A CA 1
ATOM 1404 C C . VAL A 1 204 ? -1.120 22.879 -4.208 1.00 96.50 204 VAL A C 1
ATOM 1406 O O . VAL A 1 204 ? -1.749 23.028 -3.161 1.00 96.50 204 VAL A O 1
ATOM 1409 N N . LEU A 1 205 ? -0.869 21.671 -4.723 1.00 95.44 205 LEU A N 1
ATOM 1410 C CA . LEU A 1 205 ? -1.363 20.443 -4.104 1.00 95.44 205 LEU A CA 1
ATOM 1411 C C . LEU A 1 205 ? -0.758 20.250 -2.710 1.00 95.44 205 LEU A C 1
ATOM 1413 O O . LEU A 1 205 ? -1.500 19.982 -1.773 1.00 95.44 205 LEU A O 1
ATOM 1417 N N . GLY A 1 206 ? 0.549 20.459 -2.534 1.00 94.94 206 GLY A N 1
ATOM 1418 C CA . GLY A 1 206 ? 1.196 20.339 -1.225 1.00 94.94 206 GLY A CA 1
ATOM 1419 C C . GLY A 1 206 ? 0.646 21.314 -0.181 1.00 94.94 206 GLY A C 1
ATOM 1420 O O . GLY A 1 206 ? 0.401 20.926 0.962 1.00 94.94 206 GLY A O 1
ATOM 1421 N N . ALA A 1 207 ? 0.362 22.560 -0.573 1.00 95.38 207 ALA A N 1
ATOM 1422 C CA . ALA A 1 207 ? -0.292 23.537 0.294 1.00 95.38 207 ALA A CA 1
ATOM 1423 C C . ALA A 1 207 ? -1.731 23.134 0.651 1.00 95.38 207 ALA A C 1
ATOM 1425 O O . ALA A 1 207 ? -2.149 23.303 1.798 1.00 95.38 207 ALA A O 1
ATOM 1426 N N . LEU A 1 208 ? -2.484 22.568 -0.299 1.00 94.44 208 LEU A N 1
ATOM 1427 C CA . LEU A 1 208 ? -3.825 22.043 -0.040 1.00 94.44 208 LEU A CA 1
ATOM 1428 C C . LEU A 1 208 ? -3.785 20.843 0.916 1.00 94.44 208 LEU A C 1
ATOM 1430 O O . LEU A 1 208 ? -4.561 20.825 1.868 1.00 94.44 208 LEU A O 1
ATOM 1434 N N . LEU A 1 209 ? -2.865 19.893 0.723 1.00 91.75 209 LEU A N 1
ATOM 1435 C CA . LEU A 1 209 ? -2.672 18.752 1.628 1.00 91.75 209 LEU A CA 1
ATOM 1436 C C . LEU A 1 209 ? -2.320 19.215 3.048 1.00 91.75 209 LEU A C 1
ATOM 1438 O O . LEU A 1 209 ? -2.858 18.697 4.022 1.00 91.75 209 LEU A O 1
ATOM 1442 N N . ALA A 1 210 ? -1.456 20.225 3.179 1.00 90.31 210 ALA A N 1
ATOM 1443 C CA . ALA A 1 210 ? -1.095 20.781 4.479 1.00 90.31 210 ALA A CA 1
ATOM 1444 C C . ALA A 1 210 ? -2.242 21.555 5.150 1.00 90.31 210 ALA A C 1
ATOM 1446 O O . ALA A 1 210 ? -2.320 21.565 6.378 1.00 90.31 210 ALA A O 1
ATOM 1447 N N . GLY A 1 211 ? -3.104 22.206 4.364 1.00 89.94 211 GLY A N 1
ATOM 1448 C CA . GLY A 1 211 ? -4.167 23.084 4.854 1.00 89.94 211 GLY A CA 1
ATOM 1449 C C . GLY A 1 211 ? -5.480 22.394 5.228 1.00 89.94 211 GLY A C 1
ATOM 1450 O O . GLY A 1 211 ? -6.311 23.031 5.871 1.00 89.94 211 GLY A O 1
ATOM 1451 N N . HIS A 1 212 ? -5.681 21.130 4.846 1.00 87.69 212 HIS A N 1
ATOM 1452 C CA . HIS A 1 212 ? -6.920 20.397 5.126 1.00 87.69 212 HIS A CA 1
ATOM 1453 C C . HIS A 1 212 ? -6.734 19.353 6.242 1.00 87.69 212 HIS A C 1
ATOM 1455 O O . HIS A 1 212 ? -5.654 18.775 6.386 1.00 87.69 212 HIS A O 1
ATOM 1461 N N . PRO A 1 213 ? -7.786 19.086 7.041 1.00 80.38 213 PRO A N 1
ATOM 1462 C CA . PRO A 1 213 ? -7.733 18.114 8.132 1.00 80.38 213 PRO A CA 1
ATOM 1463 C C . PRO A 1 213 ? -7.764 16.659 7.650 1.00 80.38 213 PRO A C 1
ATOM 1465 O O . PRO A 1 213 ? -7.433 15.767 8.420 1.00 80.38 213 PRO A O 1
ATOM 1468 N N . SER A 1 214 ? -8.198 16.409 6.414 1.00 81.94 214 SER A N 1
ATOM 1469 C CA . SER A 1 214 ? -8.21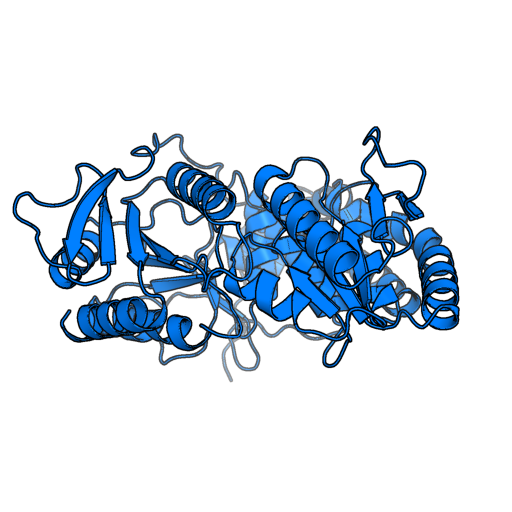1 15.086 5.785 1.00 81.94 214 SER A CA 1
ATOM 1470 C C . SER A 1 214 ? -8.270 15.207 4.263 1.00 81.94 214 SER A C 1
ATOM 1472 O O . SER A 1 214 ? -8.623 16.262 3.724 1.00 81.94 214 SER A O 1
ATOM 1474 N N . VAL A 1 215 ? -7.923 14.123 3.576 1.00 86.81 215 VAL A N 1
ATOM 1475 C CA . VAL A 1 215 ? -7.928 14.018 2.115 1.00 86.81 215 VAL A CA 1
ATOM 1476 C C . VAL A 1 215 ? -8.726 12.788 1.715 1.00 86.81 215 VAL A C 1
ATOM 1478 O O . VAL A 1 215 ? -8.527 11.715 2.273 1.00 86.81 215 VAL A O 1
ATOM 1481 N N . VAL A 1 216 ? -9.617 12.941 0.742 1.00 86.12 216 VAL A N 1
ATOM 1482 C CA . VAL A 1 216 ? -10.379 11.848 0.136 1.00 86.12 216 VAL A CA 1
ATOM 1483 C C . VAL A 1 216 ? -9.841 11.597 -1.266 1.00 86.12 216 VAL A C 1
ATOM 1485 O O . VAL A 1 216 ? -9.804 12.522 -2.084 1.00 86.12 216 VAL A O 1
ATOM 1488 N N . LEU A 1 217 ? -9.442 10.354 -1.526 1.00 87.12 217 LEU A N 1
ATOM 1489 C CA . LEU A 1 217 ? -8.909 9.883 -2.801 1.00 87.12 217 LEU A CA 1
ATOM 1490 C C . LEU A 1 217 ? -9.829 8.819 -3.408 1.00 87.12 217 LEU A C 1
ATOM 1492 O O . LEU A 1 217 ? -10.372 7.974 -2.693 1.00 87.12 217 LEU A O 1
ATOM 1496 N N . ASP A 1 218 ? -9.928 8.812 -4.734 1.00 82.75 218 ASP A N 1
ATOM 1497 C CA . ASP A 1 218 ? -10.604 7.766 -5.514 1.00 82.75 218 ASP A CA 1
ATOM 1498 C C . ASP A 1 218 ? -9.696 6.563 -5.832 1.00 82.75 218 ASP A C 1
ATOM 1500 O O . ASP A 1 218 ? -10.165 5.511 -6.265 1.00 82.75 218 ASP A O 1
ATOM 1504 N N . VAL A 1 219 ? -8.387 6.701 -5.605 1.00 84.81 219 VAL A N 1
ATOM 1505 C CA . VAL A 1 219 ? -7.377 5.665 -5.843 1.00 84.81 219 VAL A CA 1
ATOM 1506 C C . VAL A 1 219 ? -6.451 5.498 -4.637 1.00 84.81 219 VAL A C 1
ATOM 1508 O O . VAL A 1 219 ? -6.143 6.453 -3.931 1.00 84.81 219 VAL A O 1
ATOM 1511 N N . ARG A 1 220 ? -5.983 4.262 -4.409 1.00 81.88 220 ARG A N 1
ATOM 1512 C CA . ARG A 1 220 ? -5.218 3.874 -3.203 1.00 81.88 220 ARG A CA 1
ATOM 1513 C C . ARG A 1 220 ? -3.764 4.331 -3.199 1.00 81.88 220 ARG A C 1
ATOM 1515 O O . ARG A 1 220 ? -3.247 4.749 -2.171 1.00 81.88 220 ARG A O 1
ATOM 1522 N N . TRP A 1 221 ? -3.095 4.227 -4.341 1.00 88.31 221 TRP A N 1
ATOM 1523 C CA . TRP A 1 221 ? -1.642 4.366 -4.425 1.00 88.31 221 TRP A CA 1
ATOM 1524 C C . TRP A 1 221 ? -1.062 5.707 -3.932 1.00 88.31 221 TRP A C 1
ATOM 1526 O O . TRP A 1 221 ? 0.056 5.675 -3.413 1.00 88.31 221 TRP A O 1
ATOM 1536 N N . PRO A 1 222 ? -1.743 6.877 -4.023 1.00 90.75 222 PRO A N 1
ATOM 1537 C CA . PRO A 1 222 ? -1.158 8.111 -3.515 1.00 90.75 222 PRO A CA 1
ATOM 1538 C C . PRO A 1 222 ? -1.053 8.120 -1.989 1.00 90.75 222 PRO A C 1
ATOM 1540 O O . PRO A 1 222 ? -0.141 8.751 -1.467 1.00 90.75 222 PRO A O 1
ATOM 1543 N N . ALA A 1 223 ? -1.929 7.397 -1.278 1.00 86.62 223 ALA A N 1
ATOM 1544 C CA . ALA A 1 223 ? -1.872 7.288 0.180 1.00 86.62 223 ALA A CA 1
ATOM 1545 C C . ALA A 1 223 ? -0.523 6.710 0.640 1.00 86.62 223 ALA A C 1
ATOM 1547 O O . ALA A 1 223 ? 0.147 7.298 1.484 1.00 86.62 223 ALA A O 1
ATOM 1548 N N . ALA A 1 224 ? -0.067 5.631 -0.005 1.00 86.19 224 ALA A N 1
ATOM 1549 C CA . ALA A 1 224 ? 1.209 4.994 0.316 1.00 86.19 224 ALA A CA 1
ATOM 1550 C C . ALA A 1 224 ? 2.418 5.914 0.043 1.00 86.19 224 ALA A C 1
ATOM 1552 O O . ALA A 1 224 ? 3.398 5.892 0.784 1.00 86.19 224 ALA A O 1
ATOM 1553 N N . LEU A 1 225 ? 2.349 6.758 -0.995 1.00 87.44 225 LEU A N 1
ATOM 1554 C CA . LEU A 1 225 ? 3.380 7.767 -1.265 1.00 87.44 225 LEU A CA 1
ATOM 1555 C C . LEU A 1 225 ? 3.394 8.884 -0.221 1.00 87.44 225 LEU A C 1
ATOM 1557 O O . LEU A 1 225 ? 4.469 9.287 0.216 1.00 87.44 225 LEU A O 1
ATOM 1561 N N . ILE A 1 226 ? 2.219 9.385 0.169 1.00 86.88 226 ILE A N 1
ATOM 1562 C CA . ILE A 1 226 ? 2.090 10.398 1.223 1.00 86.88 226 ILE A CA 1
ATOM 1563 C C . ILE A 1 226 ? 2.723 9.870 2.513 1.00 86.88 226 ILE A C 1
ATOM 1565 O O . ILE A 1 226 ? 3.563 10.552 3.098 1.00 86.88 226 ILE A O 1
ATOM 1569 N N . ASP A 1 227 ? 2.391 8.638 2.899 1.00 81.31 227 ASP A N 1
ATOM 1570 C CA . ASP A 1 227 ? 2.900 8.005 4.117 1.00 81.31 227 ASP A CA 1
ATOM 1571 C C . ASP A 1 227 ? 4.422 7.792 4.074 1.00 81.31 227 ASP A C 1
ATOM 1573 O O . ASP A 1 227 ? 5.111 8.038 5.064 1.00 81.31 227 ASP A O 1
ATOM 1577 N N . ALA A 1 228 ? 4.977 7.413 2.918 1.00 83.12 228 ALA A N 1
ATOM 1578 C CA . ALA A 1 228 ? 6.421 7.227 2.756 1.00 83.12 228 ALA A CA 1
ATOM 1579 C C . ALA A 1 228 ? 7.228 8.538 2.757 1.00 83.12 228 ALA A C 1
ATOM 1581 O O . ALA A 1 228 ? 8.408 8.533 3.108 1.00 83.12 228 ALA A O 1
ATOM 1582 N N . VAL A 1 229 ? 6.628 9.658 2.338 1.00 81.25 229 VAL A N 1
ATOM 1583 C CA . VAL A 1 229 ? 7.306 10.966 2.245 1.00 81.25 229 VAL A CA 1
ATOM 1584 C C . VAL A 1 229 ? 7.127 11.807 3.515 1.00 81.25 229 VAL A C 1
ATOM 1586 O O . VAL A 1 229 ? 7.951 12.682 3.782 1.00 81.25 229 VAL A O 1
ATOM 1589 N N . LEU A 1 230 ? 6.100 11.528 4.325 1.00 71.69 230 LEU A N 1
ATOM 1590 C CA . LEU A 1 230 ? 5.785 12.232 5.574 1.00 71.69 230 LEU A CA 1
ATOM 1591 C C . LEU A 1 230 ? 6.083 11.424 6.859 1.00 71.69 230 LEU A C 1
ATOM 1593 O O . LEU A 1 230 ? 5.259 11.468 7.773 1.00 71.69 230 LEU A O 1
ATOM 1597 N N . PRO A 1 231 ? 7.217 10.709 7.016 1.00 64.75 231 PRO A N 1
ATOM 1598 C CA . PRO A 1 231 ? 7.399 9.867 8.198 1.00 64.75 231 PRO A CA 1
ATOM 1599 C C . PRO A 1 231 ? 7.493 10.681 9.502 1.00 64.75 231 PRO A C 1
ATOM 1601 O O . PRO A 1 231 ? 6.994 10.224 10.528 1.00 64.75 231 PRO A O 1
ATOM 1604 N N . ASP A 1 232 ? 8.066 11.892 9.453 1.00 62.19 232 ASP A N 1
ATOM 1605 C CA . ASP A 1 232 ? 8.365 12.733 10.630 1.00 62.19 232 ASP A CA 1
ATOM 1606 C C . ASP A 1 232 ? 7.445 13.961 10.786 1.00 62.19 232 ASP A C 1
ATOM 1608 O O . ASP A 1 232 ? 7.531 14.699 11.773 1.00 62.19 232 ASP A O 1
ATOM 1612 N N . ALA A 1 233 ? 6.584 14.221 9.800 1.00 64.44 233 ALA A N 1
ATOM 1613 C CA . ALA A 1 233 ? 5.648 15.342 9.817 1.00 64.44 233 ALA A CA 1
ATOM 1614 C C . ALA A 1 233 ? 4.311 14.925 10.443 1.00 64.44 233 ALA A C 1
ATOM 1616 O O . ALA A 1 233 ? 3.961 13.746 10.463 1.00 64.44 233 ALA A O 1
ATOM 1617 N N . GLN A 1 234 ? 3.512 15.892 10.912 1.00 65.94 234 GLN A N 1
ATOM 1618 C CA . GLN A 1 234 ? 2.127 15.583 11.279 1.00 65.94 234 GLN A CA 1
ATOM 1619 C C . GLN A 1 234 ? 1.392 14.941 10.087 1.00 65.94 234 GLN A C 1
ATOM 1621 O O . GLN A 1 234 ? 1.365 15.547 9.011 1.00 65.94 234 GLN A O 1
ATOM 1626 N N . PRO A 1 235 ? 0.746 13.776 10.265 1.00 67.38 235 PRO A N 1
ATOM 1627 C CA . PRO A 1 235 ? 0.094 13.054 9.179 1.00 67.38 235 PRO A CA 1
ATOM 1628 C C . PRO A 1 235 ? -1.073 13.867 8.616 1.00 67.38 235 PRO A C 1
ATOM 1630 O O . PRO A 1 235 ? -1.660 14.719 9.298 1.00 67.38 235 PRO A O 1
ATOM 1633 N N . VAL A 1 236 ? -1.439 13.567 7.375 1.00 72.12 236 VAL A N 1
ATOM 1634 C CA . VAL A 1 236 ? -2.705 13.987 6.778 1.00 72.12 236 VAL A CA 1
ATOM 1635 C C . VAL A 1 236 ? -3.586 12.740 6.715 1.00 72.12 236 VAL A C 1
ATOM 1637 O O . VAL A 1 236 ? -3.225 11.816 5.995 1.00 72.12 236 VAL A O 1
ATOM 1640 N N . PRO A 1 237 ? -4.701 12.663 7.465 1.00 73.56 237 PRO A N 1
ATOM 1641 C CA . PRO A 1 237 ? -5.627 11.540 7.369 1.00 73.56 237 PRO A CA 1
ATOM 1642 C C . PRO A 1 237 ? -6.086 11.344 5.923 1.00 73.56 237 PRO A C 1
ATOM 1644 O O . PRO A 1 237 ? -6.725 12.231 5.348 1.00 73.56 237 PRO A O 1
ATOM 1647 N N . VAL A 1 238 ? -5.752 10.194 5.338 1.00 79.56 238 VAL A N 1
ATOM 1648 C CA . VAL A 1 238 ? -6.161 9.832 3.981 1.00 79.56 238 VAL A CA 1
ATOM 1649 C C . VAL A 1 238 ? -7.305 8.836 4.061 1.00 79.56 238 VAL A C 1
ATOM 1651 O O . VAL A 1 238 ? -7.208 7.784 4.685 1.00 79.56 238 VAL A O 1
ATOM 1654 N N . VAL A 1 239 ? -8.412 9.179 3.421 1.00 75.94 239 VAL A N 1
ATOM 1655 C CA . VAL A 1 239 ? -9.542 8.288 3.210 1.00 75.94 239 VAL A CA 1
ATOM 1656 C C . VAL A 1 239 ? -9.517 7.878 1.754 1.00 75.94 239 VAL A C 1
ATOM 1658 O O . VAL A 1 239 ? -9.696 8.706 0.863 1.00 75.94 239 VAL A O 1
ATOM 1661 N N . VAL A 1 240 ? -9.310 6.592 1.517 1.00 73.44 240 VAL A N 1
ATOM 1662 C CA . VAL A 1 240 ? -9.540 6.010 0.202 1.00 73.44 240 VAL A CA 1
ATOM 1663 C C . VAL A 1 240 ? -10.921 5.361 0.225 1.00 73.44 240 VAL A C 1
ATOM 1665 O O . VAL A 1 240 ? -11.186 4.575 1.134 1.00 73.44 240 VAL A O 1
ATOM 1668 N N . ASP A 1 241 ? -11.768 5.704 -0.754 1.00 68.94 241 ASP A N 1
ATOM 1669 C CA . ASP A 1 241 ? -13.125 5.185 -1.043 1.00 68.94 241 ASP A CA 1
ATOM 1670 C C . ASP A 1 241 ? -14.313 6.162 -0.831 1.00 68.94 241 ASP A C 1
ATOM 1672 O O . ASP A 1 241 ? -14.498 6.781 0.224 1.00 68.94 241 ASP A O 1
ATOM 1676 N N . ASP A 1 242 ? -15.173 6.196 -1.858 1.00 56.38 242 ASP A N 1
ATOM 1677 C CA . ASP A 1 242 ? -16.225 7.173 -2.191 1.00 56.38 242 ASP A CA 1
ATOM 1678 C C . ASP A 1 242 ? -17.626 6.762 -1.676 1.00 56.38 242 ASP A C 1
ATOM 1680 O O . ASP A 1 242 ? -18.659 6.951 -2.329 1.00 56.38 242 ASP A O 1
ATOM 1684 N N . GLY A 1 243 ? -17.697 6.207 -0.464 1.00 51.34 243 GLY A N 1
ATOM 1685 C CA . GLY A 1 243 ? -18.975 6.088 0.254 1.00 51.34 243 GLY A CA 1
ATOM 1686 C C . GLY A 1 243 ? -19.584 7.474 0.548 1.00 51.34 243 GLY A C 1
ATOM 1687 O O . GLY A 1 243 ? -18.857 8.471 0.534 1.00 51.34 243 GLY A O 1
ATOM 1688 N N . PRO A 1 244 ? -20.898 7.589 0.844 1.00 48.62 244 PRO A N 1
ATOM 1689 C CA . PRO A 1 244 ? -21.485 8.873 1.222 1.00 48.62 244 PRO A CA 1
ATOM 1690 C C . PRO A 1 244 ? -20.662 9.496 2.352 1.00 48.62 244 PRO A C 1
ATOM 1692 O O . PRO A 1 244 ? -20.337 8.812 3.325 1.00 48.62 244 PRO A O 1
ATOM 1695 N N . ALA A 1 245 ? -20.300 10.773 2.193 1.00 53.25 245 ALA A N 1
ATOM 1696 C CA . ALA A 1 245 ? -19.487 11.482 3.167 1.00 53.25 245 ALA A CA 1
ATOM 1697 C C . ALA A 1 245 ? -20.126 11.335 4.554 1.00 53.25 245 ALA A C 1
ATOM 1699 O O . ALA A 1 245 ? -21.252 11.783 4.787 1.00 53.25 245 ALA A O 1
ATOM 1700 N N . GLY A 1 246 ? -19.412 10.673 5.465 1.00 53.28 246 GLY A N 1
ATOM 1701 C CA . GLY A 1 246 ? -19.758 10.720 6.876 1.00 53.28 246 GLY A CA 1
ATOM 1702 C C . GLY A 1 246 ? -19.689 12.172 7.367 1.00 53.28 246 GLY A C 1
ATOM 1703 O O . GLY A 1 246 ? -18.989 12.991 6.762 1.00 53.28 246 GLY A O 1
ATOM 1704 N N . PRO A 1 247 ? -20.377 12.516 8.466 1.00 55.41 247 PRO A N 1
ATOM 1705 C CA . PRO A 1 247 ? -20.415 13.886 8.984 1.00 55.41 247 PRO A CA 1
ATOM 1706 C C . PRO A 1 247 ? -19.021 14.495 9.247 1.00 55.41 247 PRO A C 1
ATOM 1708 O O . PRO A 1 247 ? -18.881 15.712 9.192 1.00 55.41 247 PRO A O 1
ATOM 1711 N N . GLY A 1 248 ? -17.985 13.674 9.458 1.00 57.75 248 GLY A N 1
ATOM 1712 C CA . GLY A 1 248 ? -16.602 14.112 9.677 1.00 57.75 248 GLY A CA 1
ATOM 1713 C C . GLY A 1 248 ? -15.763 14.441 8.426 1.00 57.75 248 GLY A C 1
ATOM 1714 O O . GLY A 1 248 ? -14.614 14.848 8.568 1.00 57.75 248 GLY A O 1
ATOM 1715 N N . LEU A 1 249 ? -16.301 14.296 7.205 1.00 68.19 249 LEU A N 1
ATOM 1716 C CA . LEU A 1 249 ? -15.566 14.537 5.945 1.00 68.19 249 LEU A CA 1
ATOM 1717 C C . LEU A 1 249 ? -15.970 15.826 5.210 1.00 68.19 249 LEU A C 1
ATOM 1719 O O . LEU A 1 249 ? -15.533 16.056 4.085 1.00 68.19 249 LEU A O 1
ATOM 1723 N N . ALA A 1 250 ? -16.798 16.679 5.817 1.00 70.31 250 ALA A N 1
ATOM 1724 C CA . ALA A 1 250 ? -17.292 17.898 5.169 1.00 70.31 250 ALA A CA 1
ATOM 1725 C C . ALA A 1 250 ? -16.179 18.913 4.824 1.00 70.31 250 ALA A C 1
ATOM 1727 O O . ALA A 1 250 ? -16.309 19.648 3.849 1.00 70.31 250 ALA A O 1
ATOM 1728 N N . GLU A 1 251 ? -15.091 18.935 5.599 1.00 77.88 251 GLU A N 1
ATOM 1729 C CA . GLU A 1 251 ? -13.920 19.804 5.393 1.00 77.88 251 GLU A CA 1
ATOM 1730 C C . GLU A 1 251 ? -12.755 19.078 4.694 1.00 77.88 251 GLU A C 1
ATOM 1732 O O . GLU A 1 251 ? -11.638 19.592 4.646 1.00 77.88 251 GLU A O 1
ATOM 1737 N N . ALA A 1 252 ? -12.980 17.866 4.177 1.00 82.38 252 ALA A N 1
ATOM 1738 C CA . ALA A 1 252 ? -11.936 17.088 3.522 1.00 82.38 252 ALA A CA 1
ATOM 1739 C C . ALA A 1 252 ? -11.597 17.640 2.128 1.00 82.38 252 ALA A C 1
ATOM 1741 O O . ALA A 1 252 ? -12.481 18.010 1.348 1.00 82.38 252 ALA A O 1
ATOM 1742 N N . LEU A 1 253 ? -10.311 17.618 1.772 1.00 88.50 253 LEU A N 1
ATOM 1743 C CA . LEU A 1 253 ? -9.877 17.855 0.399 1.00 88.50 253 LEU A CA 1
ATOM 1744 C C . LEU A 1 253 ? -10.244 16.640 -0.458 1.00 88.50 253 LEU A C 1
ATOM 1746 O O . LEU A 1 253 ? -9.725 15.552 -0.235 1.00 88.50 253 LEU A O 1
ATOM 1750 N N . THR A 1 254 ? -11.097 16.812 -1.463 1.00 88.62 254 THR A N 1
ATOM 1751 C CA . THR A 1 254 ? -11.434 15.730 -2.404 1.00 88.62 254 THR A CA 1
ATOM 1752 C C . THR A 1 254 ? -10.554 15.816 -3.650 1.00 88.62 254 THR A C 1
ATOM 1754 O O . THR A 1 254 ? -10.654 16.780 -4.413 1.00 88.62 254 THR A O 1
ATOM 1757 N N . VAL A 1 255 ? -9.701 14.812 -3.866 1.00 89.94 255 VAL A N 1
ATOM 1758 C CA . VAL A 1 255 ? -8.821 14.713 -5.042 1.00 89.94 255 VAL A CA 1
ATOM 1759 C C . VAL A 1 255 ? -9.271 13.528 -5.891 1.00 89.94 255 VAL A C 1
ATOM 1761 O O . VAL A 1 255 ? -8.881 12.393 -5.638 1.00 89.94 255 VAL A O 1
ATOM 1764 N N . ARG A 1 256 ? -10.161 13.803 -6.850 1.00 85.94 256 ARG A N 1
ATOM 1765 C CA . ARG A 1 256 ? -10.797 12.827 -7.752 1.00 85.94 256 ARG A CA 1
ATOM 1766 C C . ARG A 1 256 ? -11.512 13.552 -8.899 1.00 85.94 256 ARG A C 1
ATOM 1768 O O . ARG A 1 256 ? -11.819 14.737 -8.741 1.00 85.94 256 ARG A O 1
ATOM 1775 N N . PRO A 1 257 ? -11.860 12.881 -10.010 1.00 81.50 257 PRO A N 1
ATOM 1776 C CA . PRO A 1 257 ? -12.721 13.454 -11.043 1.00 81.50 257 PRO A CA 1
ATOM 1777 C C . PRO A 1 257 ? -14.036 14.001 -10.459 1.00 81.50 257 PRO A C 1
ATOM 1779 O O . PRO A 1 257 ? -14.734 13.319 -9.707 1.00 81.50 257 PRO A O 1
ATOM 1782 N N . GLY A 1 258 ? -14.384 15.244 -10.791 1.00 78.75 258 GLY A N 1
ATOM 1783 C CA . GLY A 1 258 ? -15.529 15.976 -10.243 1.00 78.75 258 GLY A CA 1
ATOM 1784 C C . GLY A 1 258 ? -15.335 16.537 -8.825 1.00 78.75 258 GLY A C 1
ATOM 1785 O O . GLY A 1 258 ? -16.267 17.149 -8.290 1.00 78.75 258 GLY A O 1
ATOM 1786 N N . GLY A 1 259 ? -14.169 16.314 -8.207 1.00 81.31 259 GLY A N 1
ATOM 1787 C CA . GLY A 1 259 ? -13.806 16.760 -6.861 1.00 81.31 259 GLY A CA 1
ATOM 1788 C C . GLY A 1 259 ? -13.325 18.214 -6.787 1.00 81.31 259 GLY A C 1
ATOM 1789 O O . GLY A 1 259 ? -13.525 19.011 -7.702 1.00 81.31 259 GLY A O 1
ATOM 1790 N N . ALA A 1 260 ? -12.705 18.573 -5.660 1.00 82.56 260 ALA A N 1
ATOM 1791 C CA . ALA A 1 260 ? -12.093 19.887 -5.451 1.00 82.56 260 ALA A CA 1
ATOM 1792 C C . ALA A 1 260 ? -10.797 20.068 -6.258 1.00 82.56 260 ALA A C 1
ATOM 1794 O O . ALA A 1 260 ? -10.490 21.182 -6.688 1.00 82.56 260 ALA A O 1
ATOM 1795 N N . VAL A 1 261 ? -10.056 18.973 -6.452 1.00 86.06 261 VAL A N 1
ATOM 1796 C CA . VAL A 1 261 ? -8.847 18.903 -7.274 1.00 86.06 261 VAL A CA 1
ATOM 1797 C C . VAL A 1 261 ? -8.987 17.746 -8.253 1.00 86.06 261 VAL A C 1
ATOM 1799 O O . VAL A 1 261 ? -9.213 16.604 -7.854 1.00 86.06 261 VAL A O 1
ATOM 1802 N N . GLU A 1 262 ? -8.802 18.046 -9.532 1.00 85.38 262 GLU A N 1
ATOM 1803 C CA . GLU A 1 262 ? -8.713 17.058 -10.602 1.00 85.38 262 GLU A CA 1
ATOM 1804 C C . GLU A 1 262 ? -7.269 17.008 -11.106 1.00 85.38 262 GLU A C 1
ATOM 1806 O O . GLU A 1 262 ? -6.630 18.045 -11.300 1.00 85.38 262 GLU A O 1
ATOM 1811 N N . LEU A 1 263 ? -6.738 15.796 -11.267 1.00 88.38 263 LEU A N 1
ATOM 1812 C CA . LEU A 1 263 ? -5.362 15.570 -11.697 1.00 88.38 263 LEU A CA 1
ATOM 1813 C C . LEU A 1 263 ? -5.351 14.930 -13.084 1.00 88.38 263 LEU A C 1
ATOM 1815 O O . LEU A 1 263 ? -5.631 13.740 -13.224 1.00 88.38 263 LEU A O 1
ATOM 1819 N N . ASP A 1 264 ? -4.955 15.712 -14.082 1.00 85.75 264 ASP A N 1
ATOM 1820 C CA . ASP A 1 264 ? -4.799 15.259 -15.461 1.00 85.75 264 ASP A CA 1
ATOM 1821 C C . ASP A 1 264 ? -3.336 14.962 -15.815 1.00 85.75 264 ASP A C 1
ATOM 1823 O O . ASP A 1 264 ? -2.394 15.470 -15.201 1.00 85.75 264 ASP A O 1
ATOM 1827 N N . GLY A 1 265 ? -3.149 14.168 -16.869 1.00 91.50 265 GLY A N 1
ATOM 1828 C CA . GLY A 1 265 ? -1.851 13.918 -17.491 1.00 91.50 265 GLY A CA 1
ATOM 1829 C C . GLY A 1 265 ? -1.345 12.479 -17.351 1.00 91.50 265 GLY A C 1
ATOM 1830 O O . GLY A 1 265 ? -2.021 11.616 -16.780 1.00 91.50 265 GLY A O 1
ATOM 1831 N N . PRO A 1 266 ? -0.151 12.197 -17.907 1.00 95.38 266 PRO A N 1
ATOM 1832 C CA . PRO A 1 266 ? 0.441 10.867 -17.867 1.00 95.38 266 PRO A CA 1
ATOM 1833 C C . PRO A 1 266 ? 0.618 10.358 -16.436 1.00 95.38 266 PRO A C 1
ATOM 1835 O O . PRO A 1 266 ? 0.869 11.128 -15.507 1.00 95.38 266 PRO A O 1
ATOM 1838 N N . VAL A 1 267 ? 0.531 9.039 -16.254 1.00 95.25 267 VAL A N 1
ATOM 1839 C CA . VAL A 1 267 ? 0.657 8.406 -14.933 1.00 95.25 267 VAL A CA 1
ATOM 1840 C C . VAL A 1 267 ? 1.971 8.770 -14.236 1.00 95.25 267 VAL A C 1
ATOM 1842 O O . VAL A 1 267 ? 1.959 9.106 -13.056 1.00 95.25 267 VAL A O 1
ATOM 1845 N N . ALA A 1 268 ? 3.077 8.828 -14.983 1.00 96.31 268 ALA A N 1
ATOM 1846 C CA . ALA A 1 268 ? 4.380 9.225 -14.462 1.00 96.31 268 ALA A CA 1
ATOM 1847 C C . ALA A 1 268 ? 4.386 10.673 -13.935 1.00 96.31 268 ALA A C 1
ATOM 1849 O O . ALA A 1 268 ? 4.925 10.946 -12.864 1.00 96.31 268 ALA A O 1
ATOM 1850 N N . ALA A 1 269 ? 3.721 11.601 -14.630 1.00 96.19 269 ALA A N 1
ATOM 1851 C CA . ALA A 1 269 ? 3.581 12.976 -14.158 1.00 96.19 269 ALA A CA 1
ATOM 1852 C C . ALA A 1 269 ? 2.776 13.035 -12.849 1.00 96.19 269 ALA A C 1
ATOM 1854 O O . ALA A 1 269 ? 3.184 13.712 -11.910 1.00 96.19 269 ALA A O 1
ATOM 1855 N N . ARG A 1 270 ? 1.680 12.268 -12.742 1.00 95.62 270 ARG A N 1
ATOM 1856 C CA . ARG A 1 270 ? 0.869 12.203 -11.513 1.00 95.62 270 ARG A CA 1
ATOM 1857 C C . ARG A 1 270 ? 1.638 11.596 -10.339 1.00 95.62 270 ARG A C 1
ATOM 1859 O O . ARG A 1 270 ? 1.568 12.135 -9.241 1.00 95.62 270 ARG A O 1
ATOM 1866 N N . VAL A 1 271 ? 2.388 10.515 -10.559 1.00 95.88 271 VAL A N 1
ATOM 1867 C CA . VAL A 1 271 ? 3.245 9.906 -9.525 1.00 95.88 271 VAL A CA 1
ATOM 1868 C C . VAL A 1 271 ? 4.269 10.920 -9.009 1.00 95.88 271 VAL A C 1
ATOM 1870 O O . VAL A 1 271 ? 4.388 11.116 -7.800 1.00 95.88 271 VAL A O 1
ATOM 1873 N N . LEU A 1 272 ? 4.953 11.624 -9.917 1.00 95.62 272 LEU A N 1
ATOM 1874 C CA . LEU A 1 272 ? 5.934 12.642 -9.544 1.00 95.62 272 LEU A CA 1
ATOM 1875 C C . LEU A 1 272 ? 5.294 13.828 -8.807 1.00 95.62 272 LEU A C 1
ATOM 1877 O O . LEU A 1 272 ? 5.876 14.337 -7.847 1.00 95.62 272 LEU A O 1
ATOM 1881 N N . LEU A 1 273 ? 4.102 14.250 -9.243 1.00 95.75 273 LEU A N 1
ATOM 1882 C CA . LEU A 1 273 ? 3.328 15.317 -8.616 1.00 95.75 273 LEU A CA 1
ATOM 1883 C C . LEU A 1 273 ? 2.990 14.978 -7.162 1.00 95.75 273 LEU A C 1
ATOM 1885 O O . LEU A 1 273 ? 3.208 15.817 -6.295 1.00 95.75 273 LEU A O 1
ATOM 1889 N N . TRP A 1 274 ? 2.497 13.767 -6.889 1.00 94.81 274 TRP A N 1
ATOM 1890 C CA . TRP A 1 274 ? 2.183 13.333 -5.525 1.00 94.81 274 TRP A CA 1
ATOM 1891 C C . TRP A 1 274 ? 3.424 13.261 -4.636 1.00 94.81 274 TRP A C 1
ATOM 1893 O O . TRP A 1 274 ? 3.371 13.736 -3.505 1.00 94.81 274 TRP A O 1
ATOM 1903 N N . GLU A 1 275 ? 4.551 12.750 -5.146 1.00 93.81 275 GLU A N 1
ATOM 1904 C CA . GLU A 1 275 ? 5.807 12.719 -4.383 1.00 93.81 275 GLU A CA 1
ATOM 1905 C C . GLU A 1 275 ? 6.288 14.140 -4.023 1.00 93.81 275 GLU A C 1
ATOM 1907 O O . GLU A 1 275 ? 6.647 14.400 -2.874 1.00 93.81 275 GLU A O 1
ATOM 1912 N N . HIS A 1 276 ? 6.228 15.092 -4.966 1.00 94.81 276 HIS A N 1
ATOM 1913 C CA . HIS A 1 276 ? 6.601 16.487 -4.695 1.00 94.81 276 HIS A CA 1
ATOM 1914 C C . HIS A 1 276 ? 5.602 17.178 -3.760 1.00 94.81 276 HIS A C 1
ATOM 1916 O O . HIS A 1 276 ? 6.009 17.876 -2.835 1.00 94.81 276 HIS A O 1
ATOM 1922 N N . ALA A 1 277 ? 4.300 16.983 -3.973 1.00 95.00 277 ALA A N 1
ATOM 1923 C CA . ALA A 1 277 ? 3.259 17.582 -3.147 1.00 95.00 277 ALA A CA 1
ATOM 1924 C C . ALA A 1 277 ? 3.315 17.078 -1.700 1.00 95.00 277 ALA A C 1
ATOM 1926 O O . ALA A 1 277 ? 3.170 17.878 -0.778 1.00 95.00 277 ALA A O 1
ATOM 1927 N N . ALA A 1 278 ? 3.584 15.786 -1.487 1.00 92.38 278 ALA A N 1
ATOM 1928 C CA . ALA A 1 278 ? 3.805 15.239 -0.154 1.00 92.38 278 ALA A CA 1
ATOM 1929 C C . ALA A 1 278 ? 5.031 15.887 0.511 1.00 92.38 278 ALA A C 1
ATOM 1931 O O . ALA A 1 278 ? 4.938 16.325 1.652 1.00 92.38 278 ALA A O 1
ATOM 1932 N N . ALA A 1 279 ? 6.145 16.065 -0.208 1.00 91.94 279 ALA A N 1
ATOM 1933 C CA . ALA A 1 279 ? 7.332 16.733 0.335 1.00 91.94 279 ALA A CA 1
ATOM 1934 C C . ALA A 1 279 ? 7.079 18.217 0.681 1.00 91.94 279 ALA A C 1
ATOM 1936 O O . ALA A 1 279 ? 7.539 18.712 1.710 1.00 91.94 279 ALA A O 1
ATOM 1937 N N . VAL A 1 280 ? 6.298 18.927 -0.138 1.00 94.06 280 VAL A N 1
ATOM 1938 C CA . VAL A 1 280 ? 5.862 20.305 0.149 1.00 94.06 280 VAL A CA 1
ATOM 1939 C C . VAL A 1 280 ? 4.939 20.348 1.370 1.00 94.06 280 VAL A C 1
ATOM 1941 O O . VAL A 1 280 ? 5.091 21.220 2.226 1.00 94.06 280 VAL A O 1
ATOM 1944 N N . ALA A 1 281 ? 4.001 19.405 1.488 1.00 92.31 281 ALA A N 1
ATOM 1945 C CA . ALA A 1 281 ? 3.144 19.299 2.663 1.00 92.31 281 ALA A CA 1
ATOM 1946 C C . ALA A 1 281 ? 3.974 19.045 3.933 1.00 92.31 281 ALA A C 1
ATOM 1948 O O . ALA A 1 281 ? 3.706 19.658 4.965 1.00 92.31 281 ALA A O 1
ATOM 1949 N N . ALA A 1 282 ? 5.027 18.225 3.831 1.00 88.19 282 ALA A N 1
ATOM 1950 C CA . ALA A 1 282 ? 5.993 17.974 4.902 1.00 88.19 282 ALA A CA 1
ATOM 1951 C C . ALA A 1 282 ? 6.659 19.265 5.372 1.00 88.19 282 ALA A C 1
ATOM 1953 O O . ALA A 1 282 ? 6.776 19.504 6.567 1.00 88.19 282 ALA A O 1
ATOM 1954 N N . HIS A 1 283 ? 7.070 20.111 4.424 1.00 89.88 283 HIS A N 1
ATOM 1955 C CA . HIS A 1 283 ? 7.722 21.385 4.714 1.00 89.88 283 HIS A CA 1
ATOM 1956 C C . HIS A 1 283 ? 6.808 22.357 5.478 1.00 89.88 283 HIS A C 1
ATOM 1958 O O . HIS A 1 283 ? 7.275 23.125 6.317 1.00 89.88 283 HIS A O 1
ATOM 1964 N N . LEU A 1 284 ? 5.505 22.341 5.183 1.00 90.94 284 LEU A N 1
ATOM 1965 C CA . LEU A 1 284 ? 4.524 23.233 5.806 1.00 90.94 284 LEU A CA 1
ATOM 1966 C C . LEU A 1 284 ? 4.022 22.741 7.164 1.00 90.94 284 LEU A C 1
ATOM 1968 O O . LEU A 1 284 ? 3.585 23.552 7.985 1.00 90.94 284 LEU A O 1
ATOM 1972 N N . ARG A 1 285 ? 4.028 21.427 7.393 1.00 86.12 285 ARG A N 1
ATOM 1973 C CA . ARG A 1 285 ? 3.541 20.828 8.637 1.00 86.12 285 ARG A CA 1
ATOM 1974 C C . ARG A 1 285 ? 4.677 20.759 9.650 1.00 86.12 285 ARG A C 1
ATOM 1976 O O . ARG A 1 285 ? 5.823 20.481 9.317 1.00 86.12 285 ARG A O 1
ATOM 1983 N N . ALA A 1 286 ? 4.359 21.037 10.911 1.00 75.19 286 ALA A N 1
ATOM 1984 C CA . ALA A 1 286 ? 5.338 20.898 11.978 1.00 75.19 286 ALA A CA 1
ATOM 1985 C C . ALA A 1 286 ? 5.786 19.427 12.091 1.00 75.19 286 ALA A C 1
ATOM 1987 O O . ALA A 1 286 ? 4.965 18.528 11.852 1.00 75.19 286 ALA A O 1
ATOM 1988 N N . PRO A 1 287 ? 7.048 19.176 12.486 1.00 70.31 287 PRO A N 1
ATOM 1989 C CA . PRO A 1 287 ? 7.451 17.842 12.893 1.00 70.31 287 PRO A CA 1
ATOM 1990 C C . PRO A 1 287 ? 6.544 17.367 14.029 1.00 70.31 287 PRO A C 1
ATOM 1992 O O . PRO A 1 287 ? 6.026 18.169 14.818 1.00 70.31 287 PRO A O 1
ATOM 1995 N N . GLU A 1 288 ? 6.322 16.064 14.084 1.00 64.50 288 GLU A N 1
ATOM 1996 C CA . GLU A 1 288 ? 5.454 15.466 15.087 1.00 64.50 288 GLU A CA 1
ATOM 1997 C C . GLU A 1 288 ? 5.933 15.788 16.519 1.00 64.50 288 GLU A C 1
ATOM 1999 O O . GLU A 1 288 ? 7.129 15.883 16.806 1.00 64.50 288 GLU A O 1
ATOM 2004 N N . GLY A 1 289 ? 4.983 15.970 17.441 1.00 61.97 289 GLY A N 1
ATOM 2005 C CA . GLY A 1 289 ? 5.292 16.050 18.867 1.00 61.97 289 GLY A CA 1
ATOM 2006 C C . GLY A 1 289 ? 5.682 14.678 19.422 1.00 61.97 289 GLY A C 1
ATOM 2007 O O . GLY A 1 289 ? 5.162 13.656 18.990 1.00 61.97 289 GLY A O 1
ATOM 2008 N N . THR A 1 290 ? 6.555 14.640 20.429 1.00 56.47 290 THR A N 1
ATOM 2009 C CA . THR A 1 290 ? 7.042 13.399 21.058 1.00 56.47 290 THR A CA 1
ATOM 2010 C C . THR A 1 290 ? 6.034 12.815 22.056 1.00 56.47 290 THR A C 1
ATOM 2012 O O . THR A 1 290 ? 6.371 12.605 23.226 1.00 56.47 290 THR A O 1
ATOM 2015 N N . ALA A 1 291 ? 4.779 12.611 21.650 1.00 63.03 291 ALA A N 1
ATOM 2016 C CA . ALA A 1 291 ? 3.861 11.820 22.463 1.00 63.03 291 ALA A CA 1
ATOM 2017 C C . ALA A 1 291 ? 4.452 10.410 22.584 1.00 63.03 291 ALA A C 1
ATOM 2019 O O . ALA A 1 291 ? 4.782 9.786 21.576 1.00 63.03 291 ALA A O 1
ATOM 2020 N N . ALA A 1 292 ? 4.666 9.947 23.816 1.00 58.69 292 ALA A N 1
ATOM 2021 C CA . ALA A 1 292 ? 5.159 8.596 24.022 1.00 58.69 292 ALA A CA 1
ATOM 2022 C C . ALA A 1 292 ? 4.079 7.621 23.531 1.00 58.69 292 ALA A C 1
ATOM 2024 O O . ALA A 1 292 ? 2.921 7.797 23.917 1.00 58.69 292 ALA A O 1
ATOM 2025 N N . PRO A 1 293 ? 4.421 6.630 22.693 1.00 65.62 293 PRO A N 1
ATOM 2026 C CA . PRO A 1 293 ? 3.466 5.593 22.342 1.00 65.62 293 PRO A CA 1
ATOM 2027 C C . PRO A 1 293 ? 3.036 4.863 23.621 1.00 65.62 293 PRO A C 1
ATOM 2029 O O . PRO A 1 293 ? 3.861 4.633 24.510 1.00 65.62 293 PRO A O 1
ATOM 2032 N N . ASP A 1 294 ? 1.772 4.438 23.691 1.00 66.06 294 ASP A N 1
ATOM 2033 C CA . ASP A 1 294 ? 1.241 3.627 24.805 1.00 66.06 294 ASP A CA 1
ATOM 2034 C C . ASP A 1 294 ? 1.904 2.231 24.896 1.00 66.06 294 ASP A C 1
ATOM 2036 O O . ASP A 1 294 ? 1.638 1.455 25.817 1.00 66.06 294 ASP A O 1
ATOM 2040 N N . GLY A 1 295 ? 2.809 1.922 23.962 1.00 66.81 295 GLY A N 1
ATOM 2041 C CA . GLY A 1 295 ? 3.400 0.608 23.765 1.00 66.81 295 GLY A CA 1
ATOM 2042 C C . GLY A 1 295 ? 2.462 -0.318 22.982 1.00 66.81 295 GLY A C 1
ATOM 2043 O O . GLY A 1 295 ? 1.291 0.001 22.769 1.00 66.81 295 GLY A O 1
ATOM 2044 N N . PRO A 1 296 ? 2.964 -1.470 22.509 1.00 78.75 296 PRO A N 1
ATOM 2045 C CA . PRO A 1 296 ? 2.132 -2.422 21.789 1.00 78.75 296 PRO A CA 1
ATOM 2046 C C . PRO A 1 296 ? 1.029 -2.988 22.706 1.00 78.75 296 PRO A C 1
ATOM 2048 O O . PRO A 1 296 ? 1.295 -3.275 23.878 1.00 78.75 296 PRO A O 1
ATOM 2051 N N . PRO A 1 297 ? -0.204 -3.177 22.197 1.00 90.00 297 PRO A N 1
ATOM 2052 C CA . PRO A 1 297 ? -1.313 -3.694 22.989 1.00 90.00 297 PRO A CA 1
ATOM 2053 C C . PRO A 1 297 ? -1.056 -5.140 23.431 1.00 90.00 297 PRO A C 1
ATOM 2055 O O . PRO A 1 297 ? -0.454 -5.932 22.706 1.00 90.00 297 PRO A O 1
ATOM 2058 N N . SER A 1 298 ? -1.578 -5.507 24.601 1.00 92.62 298 SER A N 1
ATOM 2059 C CA . SER A 1 298 ? -1.489 -6.870 25.145 1.00 92.62 298 SER A CA 1
ATOM 2060 C C . SER A 1 298 ? -2.849 -7.562 25.126 1.00 92.62 298 SER A C 1
ATOM 2062 O O . SER A 1 298 ? -3.873 -6.884 25.209 1.00 92.62 298 SER A O 1
ATOM 2064 N N . ALA A 1 299 ? -2.872 -8.893 25.003 1.00 96.31 299 ALA A N 1
ATOM 2065 C CA . ALA A 1 299 ? -4.115 -9.665 24.986 1.00 96.31 299 ALA A CA 1
ATOM 2066 C C . ALA A 1 299 ? -4.906 -9.477 26.290 1.00 96.31 299 ALA A C 1
ATOM 2068 O O . ALA A 1 299 ? -4.362 -9.662 27.380 1.00 96.31 299 ALA A O 1
ATOM 2069 N N . VAL A 1 300 ? -6.189 -9.127 26.167 1.00 96.81 300 VAL A N 1
ATOM 2070 C CA . VAL A 1 300 ? -7.089 -8.851 27.298 1.00 96.81 300 VAL A CA 1
ATOM 2071 C C . VAL A 1 300 ? -8.115 -9.971 27.467 1.00 96.81 300 VAL A C 1
ATOM 2073 O O . VAL A 1 300 ? -8.286 -10.487 28.570 1.00 96.81 300 VAL A O 1
ATOM 2076 N N . PHE A 1 301 ? -8.794 -10.364 26.386 1.00 97.75 301 PHE A N 1
ATOM 2077 C CA . PHE A 1 301 ? -9.788 -11.442 26.384 1.00 97.75 301 PHE A CA 1
ATOM 2078 C C . PHE A 1 301 ? -9.958 -12.047 24.983 1.00 97.75 301 PHE A C 1
ATOM 2080 O O . PHE A 1 301 ? -9.409 -11.545 24.001 1.00 97.75 301 PHE A O 1
ATOM 2087 N N . VAL A 1 302 ? -10.732 -13.130 24.899 1.00 97.69 302 VAL A N 1
ATOM 2088 C CA . VAL A 1 302 ? -11.141 -13.772 23.643 1.00 97.69 302 VAL A CA 1
ATOM 2089 C C . VAL A 1 302 ? -12.664 -13.710 23.535 1.00 97.69 302 VAL A C 1
ATOM 2091 O O . VAL A 1 302 ? -13.355 -14.099 24.477 1.00 97.69 302 VAL A O 1
ATOM 2094 N N . ASP A 1 303 ? -13.170 -13.231 22.400 1.00 96.50 303 ASP A N 1
ATOM 2095 C CA . ASP A 1 303 ? -14.592 -13.200 22.045 1.00 96.50 303 ASP A CA 1
ATOM 2096 C C . ASP A 1 303 ? -14.813 -14.044 20.781 1.00 96.50 303 ASP A C 1
ATOM 2098 O O . ASP A 1 303 ? -14.447 -13.652 19.670 1.00 96.50 303 ASP A O 1
ATOM 2102 N N . GLY A 1 304 ? -15.341 -15.258 20.962 1.00 94.12 304 GLY A N 1
ATOM 2103 C CA . GLY A 1 304 ? -15.431 -16.253 19.891 1.00 94.12 304 GLY A CA 1
ATOM 2104 C C . GLY A 1 304 ? -14.050 -16.598 19.322 1.00 94.12 304 GLY A C 1
ATOM 2105 O O . GLY A 1 304 ? -13.170 -17.037 20.059 1.00 94.12 304 GLY A O 1
ATOM 2106 N N . ASP A 1 305 ? -13.866 -16.377 18.019 1.00 93.50 305 ASP A N 1
ATOM 2107 C CA . ASP A 1 305 ? -12.605 -16.625 17.304 1.00 93.50 305 ASP A CA 1
ATOM 2108 C C . ASP A 1 305 ? -11.665 -15.408 17.277 1.00 93.50 305 ASP A C 1
ATOM 2110 O O . ASP A 1 305 ? -10.638 -15.439 16.595 1.00 93.50 305 ASP A O 1
ATOM 2114 N N . VAL A 1 306 ? -11.981 -14.338 18.016 1.00 97.38 306 VAL A N 1
ATOM 2115 C CA . VAL A 1 306 ? -11.212 -13.088 18.023 1.00 97.38 306 VAL A CA 1
ATOM 2116 C C . VAL A 1 306 ? -10.511 -12.889 19.368 1.00 97.38 306 VAL A C 1
ATOM 2118 O O . VAL A 1 306 ? -11.159 -12.695 20.395 1.00 97.38 306 VAL A O 1
ATOM 2121 N N . THR A 1 307 ? -9.176 -12.881 19.371 1.00 97.81 307 THR A N 1
ATOM 2122 C CA . THR A 1 307 ? -8.399 -12.326 20.492 1.00 97.81 307 THR A CA 1
ATOM 2123 C C . THR A 1 307 ? -8.450 -10.807 20.418 1.00 97.81 307 THR A C 1
ATOM 2125 O O . THR A 1 307 ? -8.127 -10.216 19.384 1.00 97.81 307 THR A O 1
ATOM 2128 N N . VAL A 1 308 ? -8.816 -10.178 21.532 1.00 97.94 308 VAL A N 1
ATOM 2129 C CA . VAL A 1 308 ? -8.836 -8.726 21.692 1.00 97.94 308 VAL A CA 1
ATOM 2130 C C . VAL A 1 308 ? -7.643 -8.302 22.537 1.00 97.94 308 VAL A C 1
ATOM 2132 O O . VAL A 1 308 ? -7.520 -8.699 23.699 1.00 97.94 308 VAL A O 1
ATOM 2135 N N . SER A 1 309 ? -6.783 -7.466 21.963 1.00 97.25 309 SER A N 1
ATOM 2136 C CA . SER A 1 309 ? -5.629 -6.879 22.642 1.00 97.25 309 SER A CA 1
ATOM 2137 C C . SER A 1 309 ? -5.769 -5.363 22.712 1.00 97.25 309 SER A C 1
ATOM 2139 O O . SER A 1 309 ? -6.105 -4.724 21.717 1.00 97.25 309 SER A O 1
ATOM 2141 N N . ALA A 1 310 ? -5.483 -4.772 23.867 1.00 95.44 310 ALA A N 1
ATOM 2142 C CA . ALA A 1 310 ? -5.573 -3.330 24.078 1.00 95.44 310 ALA A CA 1
ATOM 2143 C C . ALA A 1 310 ? -4.557 -2.851 25.127 1.00 95.44 310 ALA A C 1
ATOM 2145 O O . ALA A 1 310 ? -3.897 -3.652 25.797 1.00 95.44 310 ALA A O 1
ATOM 2146 N N . GLY A 1 311 ? -4.428 -1.529 25.237 1.00 90.75 311 GLY A N 1
ATOM 2147 C CA . GLY A 1 311 ? -3.692 -0.853 26.306 1.00 90.75 311 GLY A CA 1
ATOM 2148 C C . GLY A 1 311 ? -4.573 -0.539 27.529 1.00 90.75 311 GLY A C 1
ATOM 2149 O O . GLY A 1 311 ? -5.738 -0.941 27.583 1.00 90.75 311 GLY A O 1
ATOM 2150 N N . PRO A 1 312 ? -4.055 0.230 28.506 1.00 90.06 312 PRO A N 1
ATOM 2151 C CA . PRO A 1 312 ? -4.760 0.552 29.754 1.00 90.06 312 PRO A CA 1
ATOM 2152 C C . PRO A 1 312 ? -5.964 1.493 29.573 1.00 90.06 312 PRO A C 1
ATOM 2154 O O . PRO A 1 312 ? -6.696 1.741 30.527 1.00 90.06 312 PRO A O 1
ATOM 2157 N N . TRP A 1 313 ? -6.171 2.031 28.369 1.00 91.94 313 TRP A N 1
ATOM 2158 C CA . TRP A 1 313 ? -7.317 2.873 28.025 1.00 91.94 313 TRP A CA 1
ATOM 2159 C C . TRP A 1 313 ? -8.640 2.089 27.969 1.00 91.94 313 TRP A C 1
ATOM 2161 O O . TRP A 1 313 ? -9.710 2.694 28.058 1.00 91.94 313 TRP A O 1
ATOM 2171 N N . LEU A 1 314 ? -8.590 0.760 27.808 1.00 94.94 314 LEU A N 1
ATOM 2172 C CA . LEU A 1 314 ? -9.784 -0.072 27.693 1.00 94.94 314 LEU A CA 1
ATOM 2173 C C . LEU A 1 314 ? -10.485 -0.208 29.062 1.00 94.94 314 LEU A C 1
ATOM 2175 O O . LEU A 1 314 ? -9.840 -0.630 30.023 1.00 94.94 314 LEU A O 1
ATOM 2179 N N . PRO A 1 315 ? -11.795 0.093 29.180 1.00 95.88 315 PRO A N 1
ATOM 2180 C CA . PRO A 1 315 ? -12.508 -0.007 30.450 1.00 95.88 315 PRO A CA 1
ATOM 2181 C C . PRO A 1 315 ? -12.474 -1.416 31.057 1.00 95.88 315 PRO A C 1
ATOM 2183 O O . PRO A 1 315 ? -12.713 -2.413 30.365 1.00 95.88 315 PRO A O 1
ATOM 2186 N N . GLU A 1 316 ? -12.253 -1.496 32.372 1.00 93.81 316 GLU A N 1
ATOM 2187 C CA . GLU A 1 316 ? -12.354 -2.752 33.120 1.00 93.81 316 GLU A CA 1
ATOM 2188 C C . GLU A 1 316 ? -13.747 -3.385 32.950 1.00 93.81 316 GLU A C 1
ATOM 2190 O O . GLU A 1 316 ? -14.772 -2.704 33.003 1.00 93.81 316 GLU A O 1
ATOM 2195 N N . GLY A 1 317 ? -13.794 -4.706 32.757 1.00 93.38 317 GLY A N 1
ATOM 2196 C CA . GLY A 1 317 ? -15.044 -5.451 32.551 1.00 93.38 317 GLY A CA 1
ATOM 2197 C C . GLY A 1 317 ? -15.526 -5.522 31.097 1.00 93.38 317 GLY A C 1
ATOM 2198 O O . GLY A 1 317 ? -16.525 -6.192 30.832 1.00 93.38 317 GLY A O 1
ATOM 2199 N N . THR A 1 318 ? -14.814 -4.902 30.151 1.00 96.94 318 THR A N 1
ATOM 2200 C CA . THR A 1 318 ? -15.041 -5.123 28.714 1.00 96.94 318 THR A CA 1
ATOM 2201 C C . THR A 1 318 ? -14.780 -6.591 28.369 1.00 96.94 318 THR A C 1
ATOM 2203 O O . THR A 1 318 ? -13.705 -7.112 28.661 1.00 96.94 318 THR A O 1
ATOM 2206 N N . THR A 1 319 ? -15.766 -7.265 27.771 1.00 96.44 319 THR A N 1
ATOM 2207 C CA . THR A 1 319 ? -15.704 -8.713 27.466 1.00 96.44 319 THR A CA 1
ATOM 2208 C C . THR A 1 319 ? -16.147 -9.071 26.049 1.00 96.44 319 THR A C 1
ATOM 2210 O O . THR A 1 319 ? -16.098 -10.242 25.683 1.00 96.44 319 THR A O 1
ATOM 2213 N N . THR A 1 320 ? -16.563 -8.087 25.246 1.00 97.62 320 THR A N 1
ATOM 2214 C CA . THR A 1 320 ? -17.007 -8.294 23.862 1.00 97.62 320 THR A CA 1
ATOM 2215 C C . THR A 1 320 ? -16.239 -7.390 22.903 1.00 97.62 320 THR A C 1
ATOM 2217 O O . THR A 1 320 ? -15.828 -6.282 23.266 1.00 97.62 320 THR A O 1
ATOM 2220 N N . ALA A 1 321 ? -16.067 -7.835 21.658 1.00 96.75 321 ALA A N 1
ATOM 2221 C CA . ALA A 1 321 ? -15.454 -7.032 20.602 1.00 96.75 321 ALA A CA 1
ATOM 2222 C C . ALA A 1 321 ? -16.273 -5.763 20.299 1.00 96.75 321 ALA A C 1
ATOM 2224 O O . ALA A 1 321 ? -15.694 -4.713 20.022 1.00 96.75 321 ALA A O 1
ATOM 2225 N N . VAL A 1 322 ? -17.608 -5.830 20.414 1.00 97.38 322 VAL A N 1
ATOM 2226 C CA . VAL A 1 322 ? -18.510 -4.668 20.274 1.00 97.38 322 VAL A CA 1
ATOM 2227 C C . VAL A 1 322 ? -18.165 -3.598 21.307 1.00 97.38 322 VAL A C 1
ATOM 2229 O O . VAL A 1 322 ? -17.976 -2.434 20.956 1.00 97.38 322 VAL A O 1
ATOM 2232 N N . ASP A 1 323 ? -18.068 -3.981 22.582 1.00 97.31 323 ASP A N 1
ATOM 2233 C CA . ASP A 1 323 ? -17.789 -3.037 23.664 1.00 97.31 323 ASP A CA 1
ATOM 2234 C C . ASP A 1 323 ? -16.370 -2.475 23.567 1.00 97.31 323 ASP A C 1
ATOM 2236 O O . ASP A 1 323 ? -16.167 -1.292 23.837 1.00 97.31 323 ASP A O 1
ATOM 2240 N N . ALA A 1 324 ? -15.406 -3.273 23.101 1.00 97.44 324 ALA A N 1
ATOM 2241 C CA . ALA A 1 324 ? -14.052 -2.798 22.838 1.00 97.44 324 ALA A CA 1
ATOM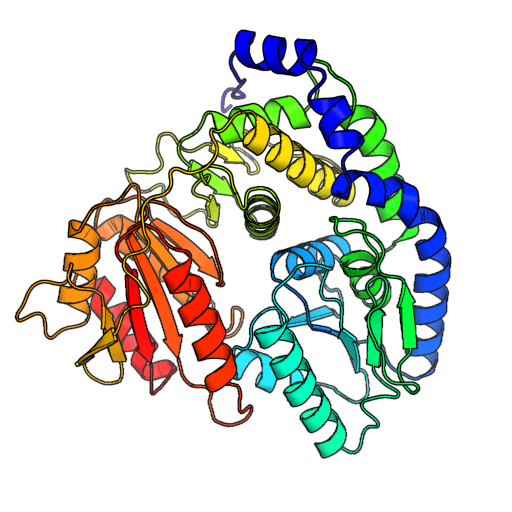 2242 C C . ALA A 1 324 ? -13.996 -1.778 21.688 1.00 97.44 324 ALA A C 1
ATOM 2244 O O . ALA A 1 324 ? -13.344 -0.744 21.822 1.00 97.44 324 ALA A O 1
ATOM 2245 N N . LEU A 1 325 ? -14.717 -2.015 20.586 1.00 96.75 325 LEU A N 1
ATOM 2246 C CA . LEU A 1 325 ? -14.839 -1.057 19.480 1.00 96.75 325 LEU A CA 1
ATOM 2247 C C . LEU A 1 325 ? -15.560 0.227 19.916 1.00 96.75 325 LEU A C 1
ATOM 2249 O O . LEU A 1 325 ? -15.148 1.326 19.546 1.00 96.75 325 LEU A O 1
ATOM 2253 N N . ARG A 1 326 ? -16.605 0.108 20.743 1.00 95.88 326 ARG A N 1
ATOM 2254 C CA . ARG A 1 326 ? -17.316 1.256 21.322 1.00 95.88 326 ARG A CA 1
ATOM 2255 C C . ARG A 1 326 ? -16.408 2.063 22.250 1.00 95.88 326 ARG A C 1
ATOM 2257 O O . ARG A 1 326 ? -16.414 3.291 22.190 1.00 95.88 326 ARG A O 1
ATOM 2264 N N . ALA A 1 327 ? -15.613 1.386 23.076 1.00 96.00 327 ALA A N 1
ATOM 2265 C CA . ALA A 1 327 ? -14.624 2.018 23.938 1.00 96.00 327 ALA A CA 1
ATOM 2266 C C . ALA A 1 327 ? -13.529 2.714 23.124 1.00 96.00 327 ALA A C 1
ATOM 2268 O O . ALA A 1 327 ? -13.192 3.846 23.445 1.00 96.00 327 ALA A O 1
ATOM 2269 N N . LEU A 1 328 ? -13.033 2.096 22.046 1.00 95.31 328 LEU A N 1
ATOM 2270 C CA . LEU A 1 328 ? -12.061 2.716 21.142 1.00 95.31 328 LEU A CA 1
ATOM 2271 C C . LEU A 1 328 ? -12.627 3.999 20.517 1.00 95.31 328 LEU A C 1
ATOM 2273 O O . LEU A 1 328 ? -11.971 5.035 20.539 1.00 95.31 328 LEU A O 1
ATOM 2277 N N . ALA A 1 329 ? -13.871 3.954 20.030 1.00 92.12 329 ALA A N 1
ATOM 2278 C CA . ALA A 1 329 ? -14.554 5.123 19.480 1.00 92.12 329 ALA A CA 1
ATOM 2279 C C . ALA A 1 329 ? -14.728 6.258 20.506 1.00 92.12 329 ALA A C 1
ATOM 2281 O O . ALA A 1 329 ? -14.690 7.434 20.147 1.00 92.12 329 ALA A O 1
ATOM 2282 N N . ALA A 1 330 ? -14.902 5.911 21.785 1.00 91.56 330 ALA A N 1
ATOM 2283 C CA . ALA A 1 330 ? -15.049 6.862 22.883 1.00 91.56 330 ALA A CA 1
ATOM 2284 C C . ALA A 1 330 ? -13.714 7.322 23.499 1.00 91.56 330 ALA A C 1
ATOM 2286 O O . ALA A 1 330 ? -13.683 8.378 24.131 1.00 91.56 330 ALA A O 1
ATOM 2287 N N . ALA A 1 331 ? -12.626 6.563 23.322 1.00 85.81 331 ALA A N 1
ATOM 2288 C CA . ALA A 1 331 ? -11.299 6.859 23.870 1.00 85.81 331 ALA A CA 1
ATOM 2289 C C . ALA A 1 331 ? -10.710 8.169 23.314 1.00 85.81 331 ALA A C 1
ATOM 2291 O O . ALA A 1 331 ? -9.796 8.744 23.904 1.00 85.81 331 ALA A O 1
ATOM 2292 N N . GLY A 1 332 ? -11.287 8.675 22.222 1.00 71.06 332 GLY A N 1
ATOM 2293 C CA . GLY A 1 332 ? -10.917 9.934 21.599 1.00 71.06 332 GLY A CA 1
ATOM 2294 C C . GLY A 1 332 ? -9.843 9.756 20.532 1.00 71.06 332 GLY A C 1
ATOM 2295 O O . GLY A 1 332 ? -9.534 8.650 20.102 1.00 71.06 332 GLY A O 1
ATOM 2296 N N . GLY A 1 333 ? -9.309 10.880 20.071 1.00 77.31 333 GLY A N 1
ATOM 2297 C CA . GLY A 1 333 ? -8.454 10.958 18.892 1.00 77.31 333 GLY A CA 1
ATOM 2298 C C . GLY A 1 333 ? -9.046 11.901 17.849 1.00 77.31 333 GLY A C 1
ATOM 2299 O O . GLY A 1 333 ? -10.185 12.354 17.967 1.00 77.31 333 GLY A O 1
ATOM 2300 N N . THR A 1 334 ? -8.257 12.239 16.836 1.00 77.69 334 THR A N 1
ATOM 2301 C CA . THR A 1 334 ? -8.695 13.114 15.738 1.00 77.69 334 THR A CA 1
ATOM 2302 C C . THR A 1 334 ? -9.638 12.392 14.772 1.00 77.69 334 THR A C 1
ATOM 2304 O O . THR A 1 334 ? -10.478 13.030 14.142 1.00 77.69 334 THR A O 1
ATOM 2307 N N . HIS A 1 335 ? -9.501 11.070 14.660 1.00 84.88 335 HIS A N 1
ATOM 2308 C CA . HIS A 1 335 ? -10.303 10.170 13.833 1.00 84.88 335 HIS A CA 1
ATOM 2309 C C . HIS A 1 335 ? -10.108 8.715 14.298 1.00 84.88 335 HIS A C 1
ATOM 2311 O O . HIS A 1 335 ? -9.259 8.442 15.151 1.00 84.88 335 HIS A O 1
ATOM 2317 N N . LEU A 1 336 ? -10.881 7.786 13.733 1.00 89.56 336 LEU A N 1
ATOM 2318 C CA . LEU A 1 336 ? -10.617 6.350 13.832 1.00 89.56 336 LEU A CA 1
ATOM 2319 C C . LEU A 1 336 ? -9.844 5.881 12.602 1.00 89.56 336 LEU A C 1
ATOM 2321 O O . LEU A 1 336 ? -10.150 6.300 11.488 1.00 89.56 336 LEU A O 1
ATOM 2325 N N . ALA A 1 337 ? -8.888 4.982 12.793 1.00 90.44 337 ALA A N 1
ATOM 2326 C CA . ALA A 1 337 ? -8.157 4.356 11.700 1.00 90.44 337 ALA A CA 1
ATOM 2327 C C . ALA A 1 337 ? -8.279 2.838 11.788 1.00 90.44 337 ALA A C 1
ATOM 2329 O O . ALA A 1 337 ? -8.079 2.259 12.854 1.00 90.44 337 ALA A O 1
ATOM 2330 N N . LEU A 1 338 ? -8.622 2.193 10.677 1.00 93.69 338 LEU A N 1
ATOM 2331 C CA . LEU A 1 338 ? -8.678 0.740 10.573 1.00 93.69 338 LEU A CA 1
ATOM 2332 C C . LEU A 1 338 ? -7.520 0.259 9.697 1.00 93.69 338 LEU A C 1
ATOM 2334 O O . LEU A 1 338 ? -7.523 0.523 8.498 1.00 93.69 338 LEU A O 1
ATOM 2338 N N . HIS A 1 339 ? -6.545 -0.441 10.279 1.00 93.88 339 HIS A N 1
ATOM 2339 C CA . HIS A 1 339 ? -5.438 -1.032 9.526 1.00 93.88 339 HIS A CA 1
ATOM 2340 C C . HIS A 1 339 ? -5.672 -2.532 9.375 1.00 93.88 339 HIS A C 1
ATOM 2342 O O . HIS A 1 339 ? -5.694 -3.273 10.361 1.00 93.88 339 HIS A O 1
ATOM 2348 N N . ALA A 1 340 ? -5.838 -2.994 8.143 1.00 95.00 340 ALA A N 1
ATOM 2349 C CA . ALA A 1 340 ? -5.945 -4.408 7.827 1.00 95.00 340 ALA A CA 1
ATOM 2350 C C . ALA A 1 340 ? -4.574 -4.957 7.422 1.00 95.00 340 ALA A C 1
ATOM 2352 O O . ALA A 1 340 ? -4.075 -4.660 6.341 1.00 95.00 340 ALA A O 1
ATOM 2353 N N . HIS A 1 341 ? -3.983 -5.794 8.274 1.00 94.94 341 HIS A N 1
ATOM 2354 C CA . HIS A 1 341 ? -2.818 -6.6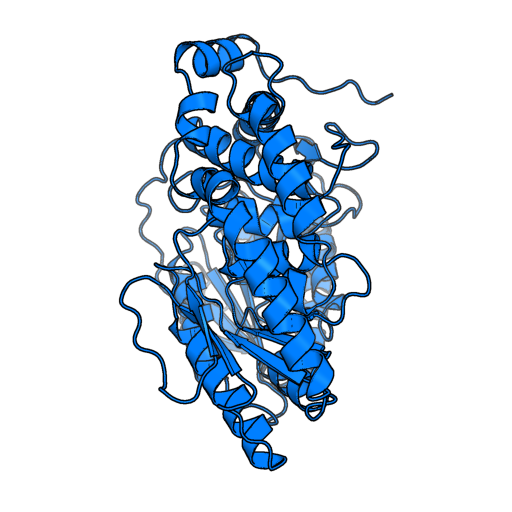22 7.934 1.00 94.94 341 HIS A CA 1
ATOM 2355 C C . HIS A 1 341 ? -3.313 -7.959 7.377 1.00 94.94 341 HIS A C 1
ATOM 2357 O O . HIS A 1 341 ? -3.054 -9.018 7.946 1.00 94.94 341 HIS A O 1
ATOM 2363 N N . LEU A 1 342 ? -4.135 -7.872 6.332 1.00 94.69 342 LEU A N 1
ATOM 2364 C CA . LEU A 1 342 ? -4.872 -8.972 5.711 1.00 94.69 342 LEU A CA 1
ATOM 2365 C C . LEU A 1 342 ? -4.617 -8.973 4.186 1.00 94.69 342 LEU A C 1
ATOM 2367 O O . LEU A 1 342 ? -4.034 -8.023 3.663 1.00 94.69 342 LEU A O 1
ATOM 2371 N N . ASP A 1 343 ? -5.075 -9.993 3.454 1.00 91.88 343 ASP A N 1
ATOM 2372 C CA . ASP A 1 343 ? -4.950 -10.029 1.993 1.00 91.88 343 ASP A CA 1
ATOM 2373 C C . ASP A 1 343 ? -5.945 -9.058 1.351 1.00 91.88 343 ASP A C 1
ATOM 2375 O O . ASP A 1 343 ? -7.162 -9.224 1.428 1.00 91.88 343 ASP A O 1
ATOM 2379 N N . ARG A 1 344 ? -5.419 -8.051 0.656 1.00 88.94 344 ARG A N 1
ATOM 2380 C CA . ARG A 1 344 ? -6.227 -7.021 -0.003 1.00 88.94 344 ARG A CA 1
ATOM 2381 C C . ARG A 1 344 ? -7.135 -7.520 -1.120 1.00 88.94 344 ARG A C 1
ATOM 2383 O O . ARG A 1 344 ? -8.039 -6.780 -1.501 1.00 88.94 344 ARG A O 1
ATOM 2390 N N . GLU A 1 345 ? -6.879 -8.704 -1.670 1.00 87.31 345 GLU A N 1
ATOM 2391 C CA . GLU A 1 345 ? -7.713 -9.282 -2.726 1.00 87.31 345 GLU A CA 1
ATOM 2392 C C . GLU A 1 345 ? -8.777 -10.210 -2.132 1.00 87.31 345 GLU A C 1
ATOM 2394 O O . GLU A 1 345 ? -9.970 -9.981 -2.344 1.00 87.31 345 GLU A O 1
ATOM 2399 N N . SER A 1 346 ? -8.381 -11.204 -1.332 1.00 88.94 346 SER A N 1
ATOM 2400 C CA . SER A 1 346 ? -9.321 -12.167 -0.743 1.00 88.94 346 SER A CA 1
ATOM 2401 C C . SER A 1 346 ? -10.180 -11.572 0.373 1.00 88.94 346 SER A C 1
ATOM 2403 O O . SER A 1 346 ? -11.353 -11.925 0.500 1.00 88.94 346 SER A O 1
ATOM 2405 N N . ASP A 1 347 ? -9.645 -10.623 1.146 1.00 92.25 347 ASP A N 1
ATOM 2406 C CA . ASP A 1 347 ? -10.350 -9.967 2.252 1.00 92.25 347 ASP A CA 1
ATOM 2407 C C . ASP A 1 347 ? -10.832 -8.553 1.888 1.00 92.25 347 ASP A C 1
ATOM 2409 O O . ASP A 1 347 ? -11.159 -7.756 2.770 1.00 92.25 347 ASP A O 1
ATOM 2413 N N . ALA A 1 348 ? -10.928 -8.217 0.594 1.00 90.00 348 ALA A N 1
ATOM 2414 C CA . ALA A 1 348 ? -11.293 -6.878 0.114 1.00 90.00 348 ALA A CA 1
ATOM 2415 C C . ALA A 1 348 ? -12.579 -6.314 0.756 1.00 90.00 348 ALA A C 1
ATOM 2417 O O . ALA A 1 348 ? -12.708 -5.104 0.959 1.00 90.00 348 ALA A O 1
ATOM 2418 N N . SER A 1 349 ? -13.525 -7.184 1.137 1.00 88.94 349 SER A N 1
ATOM 2419 C CA . SER A 1 349 ? -14.771 -6.797 1.811 1.00 88.94 349 SER A CA 1
ATOM 2420 C C . SER A 1 349 ? -14.571 -6.106 3.162 1.00 88.94 349 SER A C 1
ATOM 2422 O O . SER A 1 349 ? -15.464 -5.393 3.615 1.00 88.94 349 SER A O 1
ATOM 2424 N N . VAL A 1 350 ? -13.414 -6.279 3.807 1.00 91.56 350 VAL A N 1
ATOM 2425 C CA . VAL A 1 350 ? -13.079 -5.617 5.077 1.00 91.56 350 VAL A CA 1
ATOM 2426 C C . VAL A 1 350 ? -13.067 -4.096 4.932 1.00 91.56 350 VAL A C 1
ATOM 2428 O O . VAL A 1 350 ? -13.443 -3.396 5.871 1.00 91.56 350 VAL A O 1
ATOM 2431 N N . ALA A 1 351 ? -12.754 -3.569 3.744 1.00 88.38 351 ALA A N 1
ATOM 2432 C CA . ALA A 1 351 ? -12.783 -2.131 3.476 1.00 88.38 351 ALA A CA 1
ATOM 2433 C C . ALA A 1 351 ? -14.174 -1.501 3.719 1.00 88.38 351 ALA A C 1
ATOM 2435 O O . ALA A 1 351 ? -14.276 -0.333 4.098 1.00 88.38 351 ALA A O 1
ATOM 2436 N N . VAL A 1 352 ? -15.256 -2.286 3.596 1.00 88.06 352 VAL A N 1
ATOM 2437 C CA . VAL A 1 352 ? -16.638 -1.837 3.860 1.00 88.06 352 VAL A CA 1
ATOM 2438 C C . VAL A 1 352 ? -16.838 -1.432 5.327 1.00 88.06 352 VAL A C 1
ATOM 2440 O O . VAL A 1 352 ? -17.669 -0.565 5.620 1.00 88.06 352 VAL A O 1
ATOM 2443 N N . LEU A 1 353 ? -16.053 -1.993 6.258 1.00 91.38 353 LEU A N 1
ATOM 2444 C CA . LEU A 1 353 ? -16.135 -1.665 7.685 1.00 91.38 353 LEU A CA 1
ATOM 2445 C C . LEU A 1 353 ? -15.909 -0.177 7.953 1.00 91.38 353 LEU A C 1
ATOM 2447 O O . LEU A 1 353 ? -16.520 0.365 8.871 1.00 91.38 353 LEU A O 1
ATOM 2451 N N . ARG A 1 354 ? -15.101 0.505 7.132 1.00 90.12 354 ARG A N 1
ATOM 2452 C CA . ARG A 1 354 ? -14.853 1.948 7.240 1.00 90.12 354 ARG A CA 1
ATOM 2453 C C . ARG A 1 354 ? -16.154 2.753 7.228 1.00 90.12 354 ARG A C 1
ATOM 2455 O O . ARG A 1 354 ? -16.388 3.575 8.113 1.00 90.12 354 ARG A O 1
ATOM 2462 N N . GLY A 1 355 ? -17.001 2.515 6.224 1.00 85.44 355 GLY A N 1
ATOM 2463 C CA . GLY A 1 355 ? -18.265 3.234 6.054 1.00 85.44 355 GLY A CA 1
ATOM 2464 C C . GLY A 1 355 ? -19.250 2.938 7.183 1.00 85.44 355 GLY A C 1
ATOM 2465 O O . GLY A 1 355 ? -19.898 3.849 7.700 1.00 85.44 355 GLY A O 1
ATOM 2466 N N . GLU A 1 356 ? -19.316 1.680 7.618 1.00 90.44 356 GLU A N 1
ATOM 2467 C CA . GLU A 1 356 ? -20.184 1.267 8.721 1.00 90.44 356 GLU A CA 1
ATOM 2468 C C . GLU A 1 356 ? -19.737 1.841 10.071 1.00 90.44 356 GLU A C 1
ATOM 2470 O O . GLU A 1 356 ? -20.569 2.363 10.815 1.00 90.44 356 GLU A O 1
ATOM 2475 N N . LEU A 1 357 ? -18.434 1.831 10.362 1.00 90.31 357 LEU A N 1
ATOM 2476 C CA . LEU A 1 357 ? -17.864 2.466 11.550 1.00 90.31 357 LEU A CA 1
ATOM 2477 C C . LEU A 1 357 ? -18.145 3.971 11.560 1.00 90.31 357 LEU A C 1
ATOM 2479 O O . LEU A 1 357 ? -18.609 4.494 12.573 1.00 90.31 357 LEU A O 1
ATOM 2483 N N . ALA A 1 358 ? -17.943 4.662 10.433 1.00 86.50 358 ALA A N 1
ATOM 2484 C CA . ALA A 1 358 ? -18.208 6.097 10.327 1.00 86.50 358 ALA A CA 1
ATOM 2485 C C . ALA A 1 358 ? -19.689 6.418 10.566 1.00 86.50 358 ALA A C 1
ATOM 2487 O O . ALA A 1 358 ? -20.027 7.337 11.313 1.00 86.50 358 ALA A O 1
ATOM 2488 N N . ARG A 1 359 ? -20.593 5.624 9.980 1.00 87.69 359 ARG A N 1
ATOM 2489 C CA . ARG A 1 359 ? -22.044 5.798 10.124 1.00 87.69 359 ARG A CA 1
ATOM 2490 C C . ARG A 1 359 ? -22.519 5.614 11.566 1.00 87.69 359 ARG A C 1
ATOM 2492 O O . ARG A 1 359 ? -23.462 6.283 11.980 1.00 87.69 359 ARG A O 1
ATOM 2499 N N . ARG A 1 360 ? -21.911 4.686 12.305 1.00 90.50 360 ARG A N 1
ATOM 2500 C CA . ARG A 1 360 ? -22.362 4.277 13.646 1.00 90.50 360 ARG A CA 1
ATOM 2501 C C . ARG A 1 360 ? -21.738 5.089 14.765 1.00 90.50 360 ARG A C 1
ATOM 2503 O O . ARG A 1 360 ? -22.418 5.427 15.724 1.00 90.50 360 ARG A O 1
ATOM 2510 N N . THR A 1 361 ? -20.464 5.432 14.619 1.00 88.06 361 THR A N 1
ATOM 2511 C CA . THR A 1 361 ? -19.736 6.235 15.611 1.00 88.06 361 THR A CA 1
ATOM 2512 C C . THR A 1 361 ? -19.891 7.736 15.367 1.00 88.06 361 THR A C 1
ATOM 2514 O O . THR A 1 361 ? -19.712 8.528 16.287 1.00 88.06 361 THR A O 1
ATOM 2517 N N . GLY A 1 362 ? -20.213 8.147 14.134 1.00 83.56 362 GLY A N 1
ATOM 2518 C CA . GLY A 1 362 ? -20.216 9.549 13.713 1.00 83.56 362 GLY A CA 1
ATOM 2519 C C . GLY A 1 362 ? -18.815 10.149 13.534 1.00 83.56 362 GLY A C 1
ATOM 2520 O O . GLY A 1 362 ? -18.708 11.317 13.164 1.00 83.56 362 GLY A O 1
ATOM 2521 N N . ALA A 1 363 ? -17.753 9.374 13.776 1.00 82.12 363 ALA A N 1
ATOM 2522 C CA . ALA A 1 363 ? -16.373 9.807 13.616 1.00 82.12 363 ALA A CA 1
ATOM 2523 C C . ALA A 1 363 ? -15.929 9.775 12.146 1.00 82.12 363 ALA A C 1
ATOM 2525 O O . ALA A 1 363 ? -16.481 9.050 11.311 1.00 82.12 363 ALA A O 1
ATOM 2526 N N . THR A 1 364 ? -14.878 10.531 11.835 1.00 81.81 364 THR A N 1
ATOM 2527 C CA . THR A 1 364 ? -14.083 10.294 10.625 1.00 81.81 364 THR A CA 1
ATOM 2528 C C . THR A 1 364 ? -13.379 8.950 10.759 1.00 81.81 364 THR A C 1
ATOM 2530 O O . THR A 1 364 ? -12.788 8.681 11.803 1.00 81.81 364 THR A O 1
ATOM 2533 N N . VAL A 1 365 ? -13.445 8.114 9.719 1.00 86.38 365 VAL A N 1
ATOM 2534 C CA . VAL A 1 365 ? -12.808 6.790 9.705 1.00 86.38 365 VAL A CA 1
ATOM 2535 C C . VAL A 1 365 ? -11.956 6.630 8.450 1.00 86.38 365 VAL A C 1
ATOM 2537 O O . VAL A 1 365 ? -12.482 6.749 7.338 1.00 86.38 365 VAL A O 1
ATOM 2540 N N . THR A 1 366 ? -10.667 6.345 8.629 1.00 87.12 366 THR A N 1
ATOM 2541 C CA . THR A 1 366 ? -9.736 5.949 7.561 1.00 87.12 366 THR A CA 1
ATOM 2542 C C . THR A 1 366 ? -9.604 4.427 7.510 1.00 87.12 366 THR A C 1
ATOM 2544 O O . THR A 1 366 ? -9.900 3.726 8.482 1.00 87.12 366 THR A O 1
ATOM 2547 N N . PHE A 1 367 ? -9.195 3.909 6.356 1.00 89.25 367 PHE A N 1
ATOM 2548 C CA . PHE A 1 367 ? -8.920 2.492 6.161 1.00 89.25 367 PHE A CA 1
ATOM 2549 C C . PHE A 1 367 ? -7.640 2.329 5.360 1.00 89.25 367 PHE A C 1
ATOM 2551 O O . PHE A 1 367 ? -7.511 2.919 4.288 1.00 89.25 367 PHE A O 1
ATOM 2558 N N . ASP A 1 368 ? -6.743 1.498 5.874 1.00 88.44 368 ASP A N 1
ATOM 2559 C CA . ASP A 1 368 ? -5.420 1.267 5.323 1.00 88.44 368 ASP A CA 1
ATOM 2560 C C . ASP A 1 368 ? -5.139 -0.239 5.264 1.00 88.44 368 ASP A C 1
ATOM 2562 O O . ASP A 1 368 ? -5.457 -0.984 6.193 1.00 88.44 368 ASP A O 1
ATOM 2566 N N . TRP A 1 369 ? -4.520 -0.694 4.177 1.00 88.69 369 TRP A N 1
ATOM 2567 C CA . TRP A 1 369 ? -3.862 -2.000 4.153 1.00 88.69 369 TRP A CA 1
ATOM 2568 C C . TRP A 1 369 ? -2.489 -1.794 4.793 1.00 88.69 369 TRP A C 1
ATOM 2570 O O . TRP A 1 369 ? -1.679 -1.036 4.265 1.00 88.69 369 TRP A O 1
ATOM 2580 N N . GLY A 1 370 ? -2.304 -2.345 5.994 1.00 77.38 370 GLY A N 1
ATOM 2581 C CA . GLY A 1 370 ? -1.203 -1.982 6.885 1.00 77.38 370 GLY A CA 1
ATOM 2582 C C . GLY A 1 370 ? 0.184 -2.398 6.369 1.00 77.38 370 GLY A C 1
ATOM 2583 O O . GLY A 1 370 ? 0.283 -3.266 5.500 1.00 77.38 370 GLY A O 1
ATOM 2584 N N . PRO A 1 371 ? 1.264 -1.831 6.944 1.00 85.44 371 PRO A N 1
ATOM 2585 C CA . PRO A 1 371 ? 1.272 -0.819 8.011 1.00 85.44 371 PRO A CA 1
ATOM 2586 C C . PRO A 1 371 ? 0.997 0.607 7.499 1.00 85.44 371 PRO A C 1
ATOM 2588 O O . PRO A 1 371 ? 1.335 0.943 6.366 1.00 85.44 371 PRO A O 1
ATOM 2591 N N . ALA A 1 372 ? 0.440 1.469 8.357 1.00 81.62 372 ALA A N 1
ATOM 2592 C CA . ALA A 1 372 ? 0.229 2.890 8.065 1.00 81.62 372 ALA A CA 1
ATOM 2593 C C . ALA A 1 372 ? 0.392 3.741 9.332 1.00 81.62 372 ALA A C 1
ATOM 2595 O O . ALA A 1 372 ? 0.063 3.313 10.435 1.00 81.62 372 ALA A O 1
ATOM 2596 N N . ARG A 1 373 ? 0.880 4.979 9.206 1.00 77.62 373 ARG A N 1
ATOM 2597 C CA . ARG A 1 373 ? 1.012 5.883 10.359 1.00 77.62 373 ARG A CA 1
ATOM 2598 C C . ARG A 1 373 ? -0.196 6.808 10.442 1.00 77.62 373 ARG A C 1
ATOM 2600 O O . ARG A 1 373 ? -0.420 7.620 9.543 1.00 77.62 373 ARG A O 1
ATOM 2607 N N . ARG A 1 374 ? -0.961 6.737 11.535 1.00 80.25 374 ARG A N 1
ATOM 2608 C CA . ARG A 1 374 ? -2.100 7.637 11.790 1.00 80.25 374 ARG A CA 1
ATOM 2609 C C . ARG A 1 374 ? -1.997 8.311 13.173 1.00 80.25 374 ARG A C 1
ATOM 2611 O O . ARG A 1 374 ? -2.864 8.113 14.020 1.00 80.25 374 ARG A O 1
ATOM 2618 N N . PRO A 1 375 ? -0.949 9.123 13.438 1.00 71.44 375 PRO A N 1
ATOM 2619 C CA . PRO A 1 375 ? -0.809 9.856 14.692 1.00 71.44 375 PRO A CA 1
ATOM 2620 C C . PRO A 1 375 ? -2.069 10.585 15.157 1.00 71.44 375 PRO A C 1
ATOM 2622 O O . PRO A 1 375 ? -2.766 11.244 14.381 1.00 71.44 375 PRO A O 1
ATOM 2625 N N . GLY A 1 376 ? -2.341 10.478 16.456 1.00 76.12 376 GLY A N 1
ATOM 2626 C CA . GLY A 1 376 ? -3.530 11.042 17.088 1.00 76.12 376 GLY A CA 1
ATOM 2627 C C . GLY A 1 376 ? -4.851 10.349 16.732 1.00 76.12 376 GLY A C 1
ATOM 2628 O O . GLY A 1 376 ? -5.881 10.782 17.244 1.00 76.12 376 GLY A O 1
ATOM 2629 N N . ALA A 1 377 ? -4.857 9.311 15.891 1.00 85.81 377 ALA A N 1
ATOM 2630 C CA . ALA A 1 377 ? -6.031 8.472 15.675 1.00 85.81 377 ALA A CA 1
ATOM 2631 C C . ALA A 1 377 ? -6.210 7.461 16.815 1.00 85.81 377 ALA A C 1
ATOM 2633 O O . ALA A 1 377 ? -5.240 7.032 17.440 1.00 85.81 377 ALA A O 1
ATOM 2634 N N . ALA A 1 378 ? -7.450 7.032 17.033 1.00 91.75 378 ALA A N 1
ATOM 2635 C CA . ALA A 1 378 ? -7.721 5.764 17.700 1.00 91.75 378 ALA A CA 1
ATOM 2636 C C . ALA A 1 378 ? -7.664 4.652 16.640 1.00 91.75 378 ALA A C 1
ATOM 2638 O O . ALA A 1 378 ? -8.427 4.661 15.671 1.00 91.75 378 ALA A O 1
ATOM 2639 N N . VAL A 1 379 ? -6.728 3.719 16.794 1.00 93.69 379 VAL A N 1
ATOM 2640 C CA . VAL A 1 379 ? -6.348 2.758 15.753 1.00 93.69 379 VAL A CA 1
ATOM 2641 C C . VAL A 1 379 ? -6.879 1.369 16.088 1.00 93.69 379 VAL A C 1
ATOM 2643 O O . VAL A 1 379 ? -6.652 0.846 17.178 1.00 93.69 379 VAL A O 1
ATOM 2646 N N . CYS A 1 380 ? -7.565 0.749 15.132 1.00 95.88 380 CYS A N 1
ATOM 2647 C CA . CYS A 1 380 ? -7.951 -0.652 15.167 1.00 95.88 380 CYS A CA 1
ATOM 2648 C C . CYS A 1 380 ? -7.103 -1.444 14.164 1.00 95.88 380 CYS A C 1
ATOM 2650 O O . CYS A 1 380 ? -7.162 -1.193 12.962 1.00 95.88 380 CYS A O 1
ATOM 2652 N N . LEU A 1 381 ? -6.325 -2.406 14.654 1.00 96.38 381 LEU A N 1
ATOM 2653 C CA . LEU A 1 381 ? -5.514 -3.311 13.844 1.00 96.38 381 LEU A CA 1
ATOM 2654 C C . LEU A 1 381 ? -6.256 -4.636 13.661 1.00 96.38 381 LEU A C 1
ATOM 2656 O O . LEU A 1 381 ? -6.600 -5.296 14.644 1.00 96.38 381 LEU A O 1
ATOM 2660 N N . LEU A 1 382 ? -6.466 -5.048 12.415 1.00 96.69 382 LEU A N 1
ATOM 2661 C CA . LEU A 1 382 ? -7.023 -6.352 12.069 1.00 96.69 382 LEU A CA 1
ATOM 2662 C C . LEU A 1 382 ? -5.904 -7.279 11.606 1.00 96.69 382 LEU A C 1
ATOM 2664 O O . LEU A 1 382 ? -5.150 -6.954 10.692 1.00 96.69 382 LEU A O 1
ATOM 2668 N N . THR A 1 383 ? -5.826 -8.451 12.227 1.00 95.62 383 THR A N 1
ATOM 2669 C CA . THR A 1 383 ? -4.890 -9.524 11.865 1.00 95.62 383 THR A CA 1
ATOM 2670 C C . THR A 1 383 ? -5.629 -10.850 11.867 1.00 95.62 383 THR A C 1
ATOM 2672 O O . THR A 1 383 ? -6.633 -10.995 12.564 1.00 95.62 383 THR A O 1
ATOM 2675 N N . GLY A 1 384 ? -5.130 -11.846 11.149 1.00 93.25 384 GLY A N 1
ATOM 2676 C CA . GLY A 1 384 ? -5.704 -13.181 11.218 1.00 93.25 384 GLY A CA 1
ATOM 2677 C C . GLY A 1 384 ? -4.724 -14.235 10.758 1.00 93.25 384 GLY A C 1
ATOM 2678 O O . GLY A 1 384 ? -3.891 -13.961 9.897 1.00 93.25 384 GLY A O 1
ATOM 2679 N N . VAL A 1 385 ? -4.849 -15.428 11.327 1.00 92.56 385 VAL A N 1
ATOM 2680 C CA . VAL A 1 385 ? -4.033 -16.571 10.926 1.00 92.56 385 VAL A CA 1
ATOM 2681 C C . VAL A 1 385 ? -4.257 -16.918 9.454 1.00 92.56 385 VAL A C 1
ATOM 2683 O O . VAL A 1 385 ? -5.341 -16.701 8.904 1.00 92.56 385 VAL A O 1
ATOM 2686 N N . GLY A 1 386 ? -3.219 -17.463 8.824 1.00 87.50 386 GLY A N 1
ATOM 2687 C CA . GLY A 1 386 ? -3.335 -18.074 7.506 1.00 87.50 386 GLY A CA 1
ATOM 2688 C C . GLY A 1 386 ? -4.018 -19.436 7.560 1.00 87.50 386 GLY A C 1
ATOM 2689 O O . GLY A 1 386 ? -4.315 -19.968 8.628 1.00 87.50 386 GLY A O 1
ATOM 2690 N N . ASP A 1 387 ? -4.202 -20.035 6.392 1.00 85.88 387 ASP A N 1
ATOM 2691 C CA . ASP A 1 387 ? -4.774 -21.377 6.227 1.00 85.88 387 ASP A CA 1
ATOM 2692 C C . ASP A 1 387 ? -3.735 -22.514 6.321 1.00 85.88 387 ASP A C 1
ATOM 2694 O O . ASP A 1 387 ? -4.050 -23.679 6.079 1.00 85.88 387 ASP A O 1
ATOM 2698 N N . GLY A 1 388 ? -2.494 -22.181 6.693 1.00 86.06 388 GLY A N 1
ATOM 2699 C CA . GLY A 1 388 ? -1.392 -23.124 6.880 1.00 86.06 388 GLY A CA 1
ATOM 2700 C C . GLY A 1 388 ? -0.535 -23.382 5.638 1.00 86.06 388 GLY A C 1
ATOM 2701 O O . GLY A 1 388 ? 0.447 -24.112 5.750 1.00 86.06 388 GLY A O 1
ATOM 2702 N N . ARG A 1 389 ? -0.849 -22.779 4.480 1.00 87.88 389 ARG A N 1
ATOM 2703 C CA . ARG A 1 389 ? -0.028 -22.900 3.258 1.00 87.88 389 ARG A CA 1
ATOM 2704 C C . ARG A 1 389 ? 1.281 -22.098 3.311 1.00 87.88 389 ARG A C 1
ATOM 2706 O O . ARG A 1 389 ? 2.235 -22.460 2.631 1.00 87.88 389 ARG A O 1
ATOM 2713 N N . ALA A 1 390 ? 1.355 -21.052 4.139 1.00 89.25 390 ALA A N 1
ATOM 2714 C CA . ALA A 1 390 ? 2.571 -20.272 4.378 1.00 89.25 390 ALA A CA 1
ATOM 2715 C C . ALA A 1 390 ? 2.769 -19.985 5.878 1.00 89.25 390 ALA A C 1
ATOM 2717 O O . ALA A 1 390 ? 1.869 -19.471 6.548 1.00 89.25 390 ALA A O 1
ATOM 2718 N N . ASP A 1 391 ? 3.960 -20.287 6.405 1.00 91.06 391 ASP A N 1
ATOM 2719 C CA . ASP A 1 391 ? 4.323 -20.028 7.805 1.00 91.06 391 ASP A CA 1
ATOM 2720 C C . ASP A 1 391 ? 4.906 -18.616 7.971 1.00 91.06 391 ASP A C 1
ATOM 2722 O O . ASP A 1 391 ? 6.118 -18.407 7.983 1.00 91.06 391 ASP A O 1
ATOM 2726 N N . LEU A 1 392 ? 4.014 -17.624 8.041 1.00 94.69 392 LEU A N 1
ATOM 2727 C CA . LEU A 1 392 ? 4.370 -16.205 8.182 1.00 94.69 392 LEU A CA 1
ATOM 2728 C C . LEU A 1 392 ? 3.793 -15.552 9.443 1.00 94.69 392 LEU A C 1
ATOM 2730 O O . LEU A 1 392 ? 3.928 -14.343 9.628 1.00 94.69 392 LEU A O 1
ATOM 2734 N N . GLY A 1 393 ? 3.200 -16.333 10.352 1.00 92.19 393 GLY A N 1
ATOM 2735 C CA . GLY A 1 393 ? 2.528 -15.800 11.544 1.00 92.19 393 GLY A CA 1
ATOM 2736 C C . GLY A 1 393 ? 3.446 -14.943 12.424 1.00 92.19 393 GLY A C 1
ATOM 2737 O O . GLY A 1 393 ? 3.052 -13.868 12.865 1.00 92.19 393 GLY A O 1
ATOM 2738 N N . ALA A 1 394 ? 4.699 -15.365 12.621 1.00 92.88 394 ALA A N 1
ATOM 2739 C CA . ALA A 1 394 ? 5.677 -14.597 13.394 1.00 92.88 394 ALA A CA 1
ATOM 2740 C C . ALA A 1 394 ? 6.115 -13.296 12.693 1.00 92.88 394 ALA A C 1
ATOM 2742 O O . ALA A 1 394 ? 6.337 -12.285 13.357 1.00 92.88 394 ALA A O 1
ATOM 2743 N N . ALA A 1 395 ? 6.223 -13.306 11.361 1.00 94.50 395 ALA A N 1
ATOM 2744 C CA . ALA A 1 395 ? 6.572 -12.118 10.584 1.00 94.50 395 ALA A CA 1
ATOM 2745 C C . ALA A 1 395 ? 5.419 -11.101 10.574 1.00 94.50 395 ALA A C 1
ATOM 2747 O O . ALA A 1 395 ? 5.647 -9.912 10.789 1.00 94.50 395 ALA A O 1
ATOM 2748 N N . GLN A 1 396 ? 4.177 -11.571 10.411 1.00 93.56 396 GLN A N 1
ATOM 2749 C CA . GLN A 1 396 ? 2.978 -10.742 10.546 1.00 93.56 396 GLN A CA 1
ATOM 2750 C C . GLN A 1 396 ? 2.866 -10.147 11.949 1.00 93.56 396 GLN A C 1
ATOM 2752 O O . GLN A 1 396 ? 2.628 -8.950 12.082 1.00 93.56 396 GLN A O 1
ATOM 2757 N N . GLU A 1 397 ? 3.111 -10.941 12.993 1.00 92.56 397 GLU A N 1
ATOM 2758 C CA . GLU A 1 397 ? 3.142 -10.451 14.371 1.00 92.56 397 GLU A CA 1
ATOM 2759 C C . GLU A 1 397 ? 4.162 -9.319 14.550 1.00 92.56 397 GLU A C 1
ATOM 2761 O O . GLU A 1 397 ? 3.828 -8.277 15.110 1.00 92.56 397 GLU A O 1
ATOM 2766 N N . ALA A 1 398 ? 5.385 -9.491 14.042 1.00 92.25 398 ALA A N 1
ATOM 2767 C CA . ALA A 1 398 ? 6.439 -8.486 14.152 1.00 92.25 398 ALA A CA 1
ATOM 2768 C C . ALA A 1 398 ? 6.055 -7.160 13.472 1.00 92.25 398 ALA A C 1
ATOM 2770 O O . ALA A 1 398 ? 6.199 -6.098 14.082 1.00 92.25 398 ALA A O 1
ATOM 2771 N N . VAL A 1 399 ? 5.509 -7.217 12.251 1.00 91.94 399 VAL A N 1
ATOM 2772 C CA . VAL A 1 399 ? 5.061 -6.025 11.508 1.00 91.94 399 VAL A CA 1
ATOM 2773 C C . VAL A 1 399 ? 3.900 -5.326 12.219 1.00 91.94 399 VAL A C 1
ATOM 2775 O O . VAL A 1 399 ? 3.894 -4.103 12.333 1.00 91.94 399 VAL A O 1
ATOM 2778 N N . VAL A 1 400 ? 2.940 -6.080 12.756 1.00 92.44 400 VAL A N 1
ATOM 2779 C CA . VAL A 1 400 ? 1.777 -5.525 13.471 1.00 92.44 400 VAL A CA 1
ATOM 2780 C C . VAL A 1 400 ? 2.195 -4.894 14.799 1.00 92.44 400 VAL A C 1
ATOM 2782 O O . VAL A 1 400 ? 1.694 -3.832 15.161 1.00 92.44 400 VAL A O 1
ATOM 2785 N N . VAL A 1 401 ? 3.129 -5.507 15.529 1.00 91.44 401 VAL A N 1
ATOM 2786 C CA . VAL A 1 401 ? 3.688 -4.930 16.761 1.00 91.44 401 VAL A CA 1
ATOM 2787 C C . VAL A 1 401 ? 4.441 -3.633 16.462 1.00 91.44 401 VAL A C 1
ATOM 2789 O O . VAL A 1 401 ? 4.292 -2.666 17.210 1.00 91.44 401 VAL A O 1
ATOM 2792 N N . ALA A 1 402 ? 5.206 -3.585 15.368 1.00 89.25 402 ALA A N 1
ATOM 2793 C CA . ALA A 1 402 ? 5.871 -2.365 14.917 1.00 89.25 402 ALA A CA 1
ATOM 2794 C C . ALA A 1 402 ? 4.863 -1.276 14.511 1.00 89.25 402 ALA A C 1
ATOM 2796 O O . ALA A 1 402 ? 5.019 -0.127 14.925 1.00 89.25 402 ALA A O 1
ATOM 2797 N N . ASP A 1 403 ? 3.799 -1.637 13.782 1.00 89.56 403 ASP A N 1
ATOM 2798 C CA . ASP A 1 403 ? 2.713 -0.720 13.415 1.00 89.56 403 ASP A CA 1
ATOM 2799 C C . ASP A 1 403 ? 2.028 -0.148 14.662 1.00 89.56 403 ASP A C 1
ATOM 2801 O O . ASP A 1 403 ? 1.901 1.066 14.797 1.00 89.56 403 ASP A O 1
ATOM 2805 N N . ALA A 1 404 ? 1.676 -1.001 15.630 1.00 90.81 404 ALA A N 1
ATOM 2806 C CA . ALA A 1 404 ? 1.090 -0.582 16.900 1.00 90.81 404 ALA A CA 1
ATOM 2807 C C . ALA A 1 404 ? 2.003 0.372 17.685 1.00 90.81 404 ALA A C 1
ATOM 2809 O O . ALA A 1 404 ? 1.538 1.381 18.210 1.00 90.81 404 ALA A O 1
ATOM 2810 N N . ALA A 1 405 ? 3.303 0.070 17.752 1.00 87.19 405 ALA A N 1
ATOM 2811 C CA . ALA A 1 405 ? 4.284 0.886 18.465 1.00 87.19 405 ALA A CA 1
ATOM 2812 C C . ALA A 1 405 ? 4.541 2.248 17.796 1.00 87.19 405 ALA A C 1
ATOM 2814 O O . ALA A 1 405 ? 4.994 3.177 18.465 1.00 87.19 405 ALA A O 1
ATOM 2815 N N . ALA A 1 406 ? 4.257 2.377 16.497 1.00 84.06 406 ALA A N 1
ATOM 2816 C CA . ALA A 1 406 ? 4.388 3.628 15.758 1.00 84.06 406 ALA A CA 1
ATOM 2817 C C . ALA A 1 406 ? 3.211 4.597 15.978 1.00 84.06 406 ALA A C 1
ATOM 2819 O O . ALA A 1 406 ? 3.320 5.769 15.591 1.00 84.06 406 ALA A O 1
ATOM 2820 N N . GLN A 1 407 ? 2.108 4.134 16.584 1.00 86.19 407 GLN A N 1
ATOM 2821 C CA . GLN A 1 407 ? 0.928 4.952 16.859 1.00 86.19 407 GLN A CA 1
ATOM 2822 C C . GLN A 1 407 ? 1.050 5.696 18.192 1.00 86.19 407 GLN A C 1
ATOM 2824 O O . GLN A 1 407 ? 1.603 5.201 19.172 1.00 86.19 407 GLN A O 1
ATOM 2829 N N . THR A 1 408 ? 0.485 6.901 18.230 1.00 84.44 408 THR A N 1
ATOM 2830 C CA . THR A 1 408 ? 0.502 7.789 19.405 1.00 84.44 408 THR A CA 1
ATOM 2831 C C . THR A 1 408 ? -0.844 7.887 20.123 1.00 84.44 408 THR A C 1
ATOM 2833 O O . THR A 1 408 ? -0.927 8.523 21.171 1.00 84.44 408 THR A O 1
ATOM 2836 N N . GLY A 1 409 ? -1.901 7.292 19.562 1.00 86.31 409 GLY A N 1
ATOM 2837 C CA . GLY A 1 409 ? -3.227 7.210 20.174 1.00 86.31 409 GLY A CA 1
ATOM 2838 C C . GLY A 1 409 ? -3.589 5.791 20.630 1.00 86.31 409 GLY A C 1
ATOM 2839 O O . GLY A 1 409 ? -2.774 4.876 20.505 1.00 86.31 409 GLY A O 1
ATOM 2840 N N . PRO A 1 410 ? -4.815 5.591 21.149 1.00 92.25 410 PRO A N 1
ATOM 2841 C CA . PRO A 1 410 ? -5.285 4.288 21.610 1.00 92.25 410 PRO A CA 1
ATOM 2842 C C . PRO A 1 410 ? -5.221 3.234 20.501 1.00 92.25 410 PRO A C 1
ATOM 2844 O O . PRO A 1 410 ? -5.785 3.437 19.426 1.00 92.25 410 PRO A O 1
ATOM 2847 N N . VAL A 1 411 ? -4.579 2.095 20.773 1.00 94.44 411 VAL A N 1
ATOM 2848 C CA . VAL A 1 411 ? -4.513 0.960 19.838 1.00 94.44 411 VAL A CA 1
ATOM 2849 C C . VAL A 1 411 ? -5.331 -0.217 20.362 1.00 94.44 411 VAL A C 1
ATOM 2851 O O . VAL A 1 411 ? -5.098 -0.707 21.472 1.00 94.44 411 VAL A O 1
ATOM 2854 N N . LEU A 1 412 ? -6.270 -0.685 19.541 1.00 96.44 412 LEU A N 1
ATOM 2855 C CA . LEU A 1 412 ? -7.016 -1.932 19.693 1.00 96.44 412 LEU A CA 1
ATOM 2856 C C . LEU A 1 412 ? -6.558 -2.903 18.608 1.00 96.44 412 LEU A C 1
ATOM 2858 O O . LEU A 1 412 ? -6.577 -2.559 17.431 1.00 96.44 412 LEU A O 1
ATOM 2862 N N . ARG A 1 413 ? -6.215 -4.136 18.962 1.00 97.12 413 ARG A N 1
ATOM 2863 C CA . ARG A 1 413 ? -5.942 -5.190 17.984 1.00 97.12 413 ARG A CA 1
ATOM 2864 C C . ARG A 1 413 ? -6.974 -6.301 18.101 1.00 97.12 413 ARG A C 1
ATOM 2866 O O . ARG A 1 413 ? -7.214 -6.816 19.191 1.00 97.12 413 ARG A O 1
ATOM 2873 N N . LEU A 1 414 ? -7.531 -6.687 16.958 1.00 97.44 414 LEU A N 1
ATOM 2874 C CA . LEU A 1 414 ? -8.422 -7.828 16.794 1.00 97.44 414 LEU A CA 1
ATOM 2875 C C . LEU A 1 414 ? -7.681 -8.891 15.973 1.00 97.44 414 LEU A C 1
ATOM 2877 O O . LEU A 1 414 ? -7.347 -8.674 14.805 1.00 97.44 414 LEU A O 1
ATOM 2881 N N . HIS A 1 415 ? -7.367 -10.022 16.603 1.00 97.06 415 HIS A N 1
ATOM 2882 C CA . HIS A 1 415 ? -6.671 -11.140 15.967 1.00 97.06 415 HIS A CA 1
ATOM 2883 C C . HIS A 1 415 ? -7.604 -12.334 15.777 1.00 97.06 415 HIS A C 1
ATOM 2885 O O . HIS A 1 415 ? -8.149 -12.853 16.747 1.00 97.06 415 HIS A O 1
ATOM 2891 N N . MET A 1 416 ? -7.774 -12.767 14.531 1.00 96.12 416 MET A N 1
ATOM 2892 C CA . MET A 1 416 ? -8.704 -13.823 14.131 1.00 96.12 416 MET A CA 1
ATOM 2893 C C . MET A 1 416 ? -7.986 -15.177 14.042 1.00 96.12 416 MET A C 1
ATOM 2895 O O . MET A 1 416 ? -7.061 -15.324 13.244 1.00 96.12 416 MET A O 1
ATOM 2899 N N . HIS A 1 417 ? -8.424 -16.169 14.822 1.00 94.19 417 HIS A N 1
ATOM 2900 C CA . HIS A 1 417 ? -7.869 -17.538 14.787 1.00 94.19 417 HIS A CA 1
ATOM 2901 C C . HIS A 1 417 ? -8.535 -18.435 13.736 1.00 94.19 417 HIS A C 1
ATOM 2903 O O . HIS A 1 417 ? -7.983 -19.461 13.359 1.00 94.19 417 HIS A O 1
ATOM 2909 N N . ASP A 1 418 ? -9.711 -18.038 13.261 1.00 92.94 418 ASP A N 1
ATOM 2910 C CA . ASP A 1 418 ? -10.315 -18.505 12.018 1.00 92.94 418 ASP A CA 1
ATOM 2911 C C . ASP A 1 418 ? -10.614 -17.247 11.202 1.00 92.94 418 ASP A C 1
ATOM 2913 O O . ASP A 1 418 ? -11.367 -16.375 11.645 1.00 92.94 418 ASP A O 1
ATOM 2917 N N . ARG A 1 419 ? -9.963 -17.112 10.043 1.00 90.88 419 ARG A N 1
ATOM 2918 C CA . ARG A 1 419 ? -10.016 -15.893 9.224 1.00 90.88 419 ARG A CA 1
ATOM 2919 C C . ARG A 1 419 ? -11.450 -15.539 8.833 1.00 90.88 419 ARG A C 1
ATOM 2921 O O . ARG A 1 419 ? -11.865 -14.395 8.990 1.00 90.88 419 ARG A O 1
ATOM 2928 N N . LEU A 1 420 ? -12.225 -16.519 8.374 1.00 90.75 420 LEU A N 1
ATOM 2929 C CA . LEU A 1 420 ? -13.584 -16.292 7.894 1.00 90.75 420 LEU A CA 1
ATOM 2930 C C . LEU A 1 420 ? -14.545 -16.026 9.057 1.00 90.75 420 LEU A C 1
ATOM 2932 O O . LEU A 1 420 ? -15.303 -15.053 9.025 1.00 90.75 420 LEU A O 1
ATOM 2936 N N . ALA A 1 421 ? -14.520 -16.875 10.088 1.00 92.00 421 ALA A N 1
ATOM 2937 C CA . ALA A 1 421 ? -15.406 -16.732 11.241 1.00 92.00 421 ALA A CA 1
ATOM 2938 C C . ALA A 1 421 ? -15.106 -15.446 12.027 1.00 92.00 421 ALA A C 1
ATOM 2940 O O . ALA A 1 421 ? -16.031 -14.726 12.414 1.00 92.00 421 ALA A O 1
ATOM 2941 N N . GLY A 1 422 ? -13.824 -15.108 12.181 1.00 92.56 422 GLY A N 1
ATOM 2942 C CA . GLY A 1 422 ? -13.363 -13.873 12.804 1.00 92.56 422 GLY A CA 1
ATOM 2943 C C . GLY A 1 422 ? -13.820 -12.627 12.049 1.00 92.56 422 GLY A C 1
ATOM 2944 O O . GLY A 1 422 ? -14.353 -11.709 12.669 1.00 92.56 422 GLY A O 1
ATOM 2945 N N . LEU A 1 423 ? -13.722 -12.607 10.714 1.00 92.50 423 LEU A N 1
ATOM 2946 C CA . LEU A 1 423 ? -14.231 -11.489 9.913 1.00 92.50 423 LEU A CA 1
ATOM 2947 C C . LEU A 1 423 ? -15.744 -11.315 10.063 1.00 92.50 423 LEU A C 1
ATOM 2949 O O . LEU A 1 423 ? -16.224 -10.194 10.231 1.00 92.50 423 LEU A O 1
ATOM 2953 N N . VAL A 1 424 ? -16.504 -12.414 10.073 1.00 93.75 424 VAL A N 1
ATOM 2954 C CA . VAL A 1 424 ? -17.949 -12.372 10.343 1.00 93.75 424 VAL A CA 1
ATOM 2955 C C . VAL A 1 424 ? -18.232 -11.816 11.741 1.00 93.75 424 VAL A C 1
ATOM 2957 O O . VAL A 1 424 ? -19.159 -11.018 11.899 1.00 93.75 424 VAL A O 1
ATOM 2960 N N . ALA A 1 425 ? -17.445 -12.200 12.749 1.00 93.44 425 ALA A N 1
ATOM 2961 C CA . ALA A 1 425 ? -17.574 -11.681 14.107 1.00 93.44 425 ALA A CA 1
ATOM 2962 C C . ALA A 1 425 ? -17.279 -10.174 14.175 1.00 93.44 425 ALA A C 1
ATOM 2964 O O . ALA A 1 425 ? -18.069 -9.438 14.759 1.00 93.44 425 ALA A O 1
ATOM 2965 N N . VAL A 1 426 ? -16.220 -9.692 13.515 1.00 94.81 426 VAL A N 1
ATOM 2966 C CA . VAL A 1 426 ? -15.886 -8.257 13.446 1.00 94.81 426 VAL A CA 1
ATOM 2967 C C . VAL A 1 426 ? -16.982 -7.467 12.728 1.00 94.81 426 VAL A C 1
ATOM 2969 O O . VAL A 1 426 ? -17.414 -6.428 13.226 1.00 94.81 426 VAL A O 1
ATOM 2972 N N . VAL A 1 427 ? -17.494 -7.966 11.597 1.00 94.56 427 VAL A N 1
ATOM 2973 C CA . VAL A 1 427 ? -18.611 -7.331 10.875 1.00 94.56 427 VAL A CA 1
ATOM 2974 C C . VAL A 1 427 ? -19.847 -7.229 11.764 1.00 94.56 427 VAL A C 1
ATOM 2976 O O . VAL A 1 427 ? -20.455 -6.162 11.832 1.00 94.56 427 VAL A O 1
ATOM 2979 N N . ARG A 1 428 ? -20.210 -8.303 12.475 1.00 94.25 428 ARG A N 1
ATOM 2980 C CA . ARG A 1 428 ? -21.325 -8.283 13.436 1.00 94.25 428 ARG A CA 1
ATOM 2981 C C . ARG A 1 428 ? -21.069 -7.302 14.570 1.00 94.25 428 ARG A C 1
ATOM 2983 O O . ARG A 1 428 ? -21.960 -6.537 14.915 1.00 94.25 428 ARG A O 1
ATOM 2990 N N . ALA A 1 429 ? -19.842 -7.266 15.085 1.00 95.44 429 ALA A N 1
ATOM 2991 C CA . ALA A 1 429 ? -19.488 -6.365 16.165 1.00 95.44 429 ALA A CA 1
ATOM 2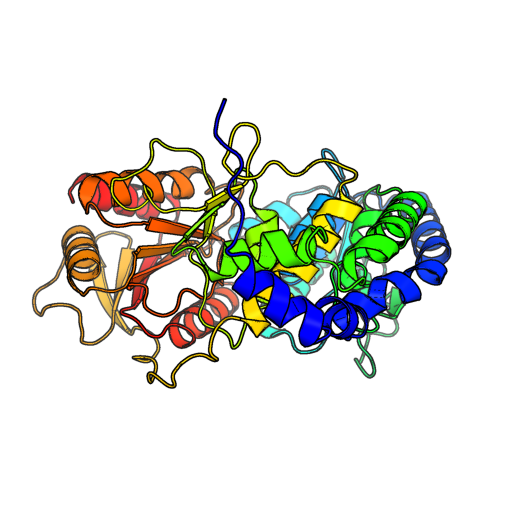992 C C . ALA A 1 429 ? -19.668 -4.896 15.757 1.00 95.44 429 ALA A C 1
ATOM 2994 O O . ALA A 1 429 ? -20.278 -4.116 16.484 1.00 95.44 429 ALA A O 1
ATOM 2995 N N . VAL A 1 430 ? -19.224 -4.538 14.547 1.00 94.94 430 VAL A N 1
ATOM 2996 C CA . VAL A 1 430 ? -19.496 -3.223 13.956 1.00 94.94 430 VAL A CA 1
ATOM 2997 C C . VAL A 1 430 ? -20.996 -3.029 13.735 1.00 94.94 430 VAL A C 1
ATOM 2999 O O . VAL A 1 430 ? -21.507 -1.945 13.987 1.00 94.94 430 VAL A O 1
ATOM 3002 N N . GLN A 1 431 ? -21.733 -4.059 13.310 1.00 93.19 431 GLN A N 1
ATOM 3003 C CA . GLN A 1 431 ? -23.180 -3.978 13.095 1.00 93.19 431 GLN A CA 1
ATOM 3004 C C . GLN A 1 431 ? -24.018 -3.753 14.367 1.00 93.19 431 GLN A C 1
ATOM 3006 O O . GLN A 1 431 ? -25.164 -3.302 14.253 1.00 93.19 431 GLN A O 1
ATOM 3011 N N . ASP A 1 432 ? -23.449 -3.988 15.542 1.00 94.62 432 ASP A N 1
ATOM 3012 C CA . ASP A 1 432 ? -24.106 -3.823 16.841 1.00 94.62 432 ASP A CA 1
ATOM 3013 C C . ASP A 1 432 ? -23.608 -2.581 17.614 1.00 94.62 432 ASP A C 1
ATOM 3015 O O . ASP A 1 432 ? -23.988 -2.377 18.773 1.00 94.62 432 ASP A O 1
ATOM 3019 N N . LEU A 1 433 ? -22.769 -1.738 16.984 1.00 92.50 433 LEU A N 1
ATOM 3020 C CA . LEU A 1 433 ? -22.292 -0.468 17.555 1.00 92.50 433 LEU A CA 1
ATOM 3021 C C . LEU A 1 433 ? -23.397 0.563 17.750 1.00 92.50 433 LEU A C 1
ATOM 3023 O O . LEU A 1 433 ? -24.166 0.792 16.778 1.00 92.50 433 LEU A O 1
#

Organism: NCBI:txid2736640

Foldseek 3Di:
DQPADFFDPVLLVVCLVVLVLQVLCPDLQNCLLVVLPVVLVVLVVVLVVLVVQLAQAEEEQEALQLLLLLDLQLDPPFNYDYDRFLAFQSLLVVLVDDLSNHAYEYQYAPPDDCLGSVQSLVQNCVSCVVVPHDNQCRYEYQDEVPDDDDPSHHYDDQGHHYSNTCSRLNRSSSRHGSSVVLSVQLVVLSVQRSRSDSPRLLLGLLSLQLPFQAAEEQDDNLQSLLQVLQVFFQHHHYAYDDDPDQPACPRYQYEDVVGSHDDDDDSSSVRSSSNSSSNSNNVNTDGDDPQQQLAFFAFDEDDVQKTKTWGPQQDPPDHAPLSRLVSLLVSAFQFEEEEECHDCPVVVVLSVLQVLLCNPSSTHYHYYPDDGEDERHSYEYEEEDDPPSTDSPVSNVVRSSVSSSNYNGIYMYIYGDPPVVSSVRNVVSSVVD

Sequence (433 aa):
MTTAVHPPADVLGRLVDGAVASAVGDGPRAACVRAARPLVGEVTALRDTLHAAGLAKVLLVTTPATGAVAEVLAGDGARLLVLDSPDPVRVADALDGDLEATVLVVAVPPGADRSGPDAVVAAVRAGFEAEGFDADAQTVVVAGPGEAVTDSARVVAGGADGAFSAYALVPAGLAGADVERVVADAVAARERYVVDDPDNPALVLGALLAGHPSVVLDVRWPAALIDAVLPDAQPVPVVVDDGPAGPGLAEALTVRPGGAVELDGPVAARVLLWEHAAAVAAHLRAPEGTAAPDGPPSAVFVDGDVTVSAGPWLPEGTTTAVDALRALAAAGGTHLALHAHLDRESDASVAVLRGELARRTGATVTFDWGPARRPGAAVCLLTGVGDGRADLGAAQEAVVVADAAAQTGPVLRLHMHDRLAGLVAVVRAVQDL

pLDDT: mean 89.51, std 9.88, range [40.47, 98.5]